Protein AF-A0ABD3SE67-F1 (afdb_monomer)

Radius of gyration: 28.73 Å; Cα contacts (8 Å, |Δi|>4): 549; chains: 1; bounding box: 64×56×91 Å

pLDDT: mean 81.8, std 17.62, range [35.66, 98.38]

InterPro domains:
  IPR011990 Tetratricopeptide-like helical domain superfamily [G3DSA:1.25.40.10] (303-499)
  IPR051222 Pentatricopeptide/CCM1 RNA-binding [PTHR47942] (106-459)

Structure (mmCIF, N/CA/C/O backbone):
data_AF-A0ABD3SE67-F1
#
_entry.id   AF-A0ABD3SE67-F1
#
loop_
_atom_site.group_PDB
_atom_site.id
_atom_site.type_symbol
_atom_site.label_atom_id
_atom_site.label_alt_id
_atom_site.label_comp_id
_atom_site.label_asym_id
_atom_site.label_entity_id
_atom_site.label_seq_id
_atom_site.pdbx_PDB_ins_code
_atom_site.Cartn_x
_atom_site.Cartn_y
_atom_site.Cartn_z
_atom_site.occupancy
_atom_site.B_iso_or_equiv
_atom_site.auth_seq_id
_atom_site.auth_comp_id
_atom_site.auth_asym_id
_atom_site.auth_atom_id
_atom_site.pdbx_PDB_model_num
ATOM 1 N N . MET A 1 1 ? 20.130 30.717 -22.823 1.00 50.62 1 MET A N 1
ATOM 2 C CA . MET A 1 1 ? 19.477 29.708 -23.680 1.00 50.62 1 MET A CA 1
ATOM 3 C C . MET A 1 1 ? 18.534 28.919 -22.804 1.00 50.62 1 MET A C 1
ATOM 5 O O . MET A 1 1 ? 18.952 28.501 -21.727 1.00 50.62 1 MET A O 1
ATOM 9 N N . GLY A 1 2 ? 17.264 28.815 -23.191 1.00 58.06 2 GLY A N 1
ATOM 10 C CA . GLY A 1 2 ? 16.328 27.952 -22.470 1.00 58.06 2 GLY A CA 1
ATOM 11 C C . GLY A 1 2 ? 16.713 26.487 -22.683 1.00 58.06 2 GLY A C 1
ATOM 12 O O . GLY A 1 2 ? 17.353 26.163 -23.679 1.00 58.06 2 GLY A O 1
ATOM 13 N N . GLY A 1 3 ? 16.322 25.585 -21.778 1.00 57.84 3 GLY A N 1
ATOM 14 C CA . GLY A 1 3 ? 16.608 24.148 -21.933 1.00 57.84 3 GLY A CA 1
ATOM 15 C C . GLY A 1 3 ? 16.083 23.538 -23.246 1.00 57.84 3 GLY A C 1
ATOM 16 O O . GLY A 1 3 ? 16.626 22.538 -23.703 1.00 57.84 3 GLY A O 1
ATOM 17 N N . GLY A 1 4 ? 15.079 24.161 -23.881 1.00 61.72 4 GLY A N 1
ATOM 18 C CA . GLY A 1 4 ? 14.575 23.768 -25.204 1.00 61.72 4 GLY A CA 1
ATOM 19 C C . GLY A 1 4 ? 15.566 24.017 -26.347 1.00 61.72 4 GLY A C 1
ATOM 20 O O . GLY A 1 4 ? 15.778 23.121 -27.159 1.00 61.72 4 GLY A O 1
ATOM 21 N N . ASP A 1 5 ? 16.242 25.172 -26.353 1.00 70.44 5 ASP A N 1
ATOM 22 C CA . ASP A 1 5 ? 17.163 25.567 -27.433 1.00 70.44 5 ASP A CA 1
ATOM 23 C C . ASP A 1 5 ? 18.372 24.621 -27.526 1.00 70.44 5 ASP A C 1
ATOM 25 O O . ASP A 1 5 ? 18.856 24.310 -28.613 1.00 70.44 5 ASP A O 1
ATOM 29 N N . LEU A 1 6 ? 18.858 24.142 -26.374 1.00 69.31 6 LEU A N 1
ATOM 30 C CA . LEU A 1 6 ? 19.999 23.227 -26.310 1.00 69.31 6 LEU A CA 1
ATOM 31 C C . LEU A 1 6 ? 19.638 21.840 -26.849 1.00 69.31 6 LEU A C 1
ATOM 33 O O . LEU A 1 6 ? 20.417 21.244 -27.587 1.00 69.31 6 LEU A O 1
ATOM 37 N N . ALA A 1 7 ? 18.457 21.332 -26.503 1.00 66.62 7 ALA A N 1
ATOM 38 C CA . ALA A 1 7 ? 18.024 20.027 -26.975 1.00 66.62 7 ALA A CA 1
ATOM 39 C C . ALA A 1 7 ? 17.775 20.039 -28.498 1.00 66.62 7 ALA A C 1
ATOM 41 O O . ALA A 1 7 ? 18.169 19.089 -29.173 1.00 66.62 7 ALA A O 1
ATOM 42 N N . ASP A 1 8 ? 17.220 21.130 -29.049 1.00 74.12 8 ASP A N 1
ATOM 43 C CA . ASP A 1 8 ? 17.050 21.344 -30.502 1.00 74.12 8 ASP A CA 1
ATOM 44 C C . ASP A 1 8 ? 18.379 21.387 -31.245 1.00 74.12 8 ASP A C 1
ATOM 46 O O . ASP A 1 8 ? 18.536 20.735 -32.281 1.00 74.12 8 ASP A O 1
ATOM 50 N N . PHE A 1 9 ? 19.362 22.077 -30.675 1.00 75.25 9 PHE A N 1
ATOM 51 C CA . PHE A 1 9 ? 20.715 22.090 -31.207 1.00 75.25 9 PHE A CA 1
ATOM 52 C C . PHE A 1 9 ? 21.347 20.692 -31.210 1.00 75.25 9 PHE A C 1
ATOM 54 O O . PHE A 1 9 ? 21.866 20.250 -32.234 1.00 75.25 9 PHE A O 1
ATOM 61 N N . CYS A 1 10 ? 21.284 19.966 -30.095 1.00 69.00 10 CYS A N 1
ATOM 62 C CA . CYS A 1 10 ? 21.893 18.643 -30.011 1.00 69.00 10 CYS A CA 1
ATOM 63 C C . CYS A 1 10 ? 21.195 17.609 -30.906 1.00 69.00 10 CYS A C 1
ATOM 65 O O . CYS A 1 10 ? 21.870 16.757 -31.481 1.00 69.00 10 CYS A O 1
ATOM 67 N N . GLU A 1 11 ? 19.872 17.693 -31.082 1.00 71.06 11 GLU A N 1
ATOM 68 C CA . GLU A 1 11 ? 19.169 16.870 -32.070 1.00 71.06 11 GLU A CA 1
ATOM 69 C C . GLU A 1 11 ? 19.704 17.155 -33.476 1.00 71.06 11 GLU A C 1
ATOM 71 O O . GLU A 1 11 ? 20.066 16.214 -34.176 1.00 71.06 11 GLU A O 1
ATOM 76 N N . ALA A 1 12 ? 19.869 18.427 -33.859 1.00 76.69 12 ALA A N 1
ATOM 77 C CA . ALA A 1 12 ? 20.449 18.799 -35.150 1.00 76.69 12 ALA A CA 1
ATOM 78 C C . ALA A 1 12 ? 21.886 18.273 -35.347 1.00 76.69 12 ALA A C 1
ATOM 80 O O . ALA A 1 12 ? 22.225 17.844 -36.449 1.00 76.69 12 ALA A O 1
ATOM 81 N N . VAL A 1 13 ? 22.706 18.239 -34.292 1.00 73.69 13 VAL A N 1
ATOM 82 C CA . VAL A 1 13 ? 24.052 17.636 -34.330 1.00 73.69 13 VAL A CA 1
ATOM 83 C C . VAL A 1 13 ? 23.973 16.126 -34.579 1.00 73.69 13 VAL A C 1
ATOM 85 O O . VAL A 1 13 ? 24.674 15.608 -35.447 1.00 73.69 13 VAL A O 1
ATOM 88 N N . ILE A 1 14 ? 23.064 15.420 -33.900 1.00 72.50 14 ILE A N 1
ATOM 89 C CA . ILE A 1 14 ? 22.831 13.983 -34.118 1.00 72.50 14 ILE A CA 1
ATOM 90 C C . ILE A 1 14 ? 22.363 13.708 -35.559 1.00 72.50 14 ILE A C 1
ATOM 92 O O . ILE A 1 14 ? 22.743 12.696 -36.146 1.00 72.50 14 ILE A O 1
ATOM 96 N N . LEU A 1 15 ? 21.565 14.604 -36.160 1.00 71.88 15 LEU A N 1
ATOM 97 C CA . LEU A 1 15 ? 21.139 14.483 -37.563 1.00 71.88 15 LEU A CA 1
ATOM 98 C C . LEU A 1 15 ? 22.310 14.547 -38.554 1.00 71.88 15 LEU A C 1
ATOM 100 O O . LEU A 1 15 ? 22.200 13.990 -39.646 1.00 71.88 15 LEU A O 1
ATOM 104 N N . GLN A 1 16 ? 23.383 15.255 -38.200 1.00 73.88 16 GLN A N 1
ATOM 105 C CA . GLN A 1 16 ? 24.529 15.502 -39.075 1.00 73.88 16 GLN A CA 1
ATOM 106 C C . GLN A 1 16 ? 25.636 14.449 -38.940 1.00 73.88 16 GLN A C 1
ATOM 108 O O . GLN A 1 16 ? 26.405 14.278 -39.882 1.00 73.88 16 GLN A O 1
ATOM 113 N N . ALA A 1 17 ? 25.678 13.697 -37.836 1.00 69.38 17 ALA A N 1
ATOM 114 C CA . ALA A 1 17 ? 26.695 12.681 -37.536 1.00 69.38 17 ALA A CA 1
ATOM 115 C C . ALA A 1 17 ? 26.559 11.367 -38.350 1.00 69.38 17 ALA A C 1
ATOM 117 O O . ALA A 1 17 ? 26.834 10.275 -37.850 1.00 69.38 17 ALA A O 1
ATOM 118 N N . ASN A 1 18 ? 26.111 11.438 -39.610 1.00 59.75 18 ASN A N 1
ATOM 119 C CA . ASN A 1 18 ? 25.953 10.270 -40.481 1.00 59.75 18 ASN A CA 1
ATOM 120 C C . ASN A 1 18 ? 27.320 9.618 -40.773 1.00 59.75 18 ASN A C 1
ATOM 122 O O . ASN A 1 18 ? 28.048 10.076 -41.649 1.00 59.75 18 ASN A O 1
ATOM 126 N N . GLY A 1 19 ? 27.633 8.519 -40.077 1.00 59.41 19 GLY A N 1
ATOM 127 C CA . GLY A 1 19 ? 28.794 7.660 -40.354 1.00 59.41 19 GLY A CA 1
ATOM 128 C C . GLY A 1 19 ? 29.882 7.621 -39.275 1.00 59.41 19 GLY A C 1
ATOM 129 O O . GLY A 1 19 ? 30.909 6.986 -39.499 1.00 59.41 19 GLY A O 1
ATOM 130 N N . GLU A 1 20 ? 29.682 8.269 -38.126 1.00 61.22 20 GLU A N 1
ATOM 131 C CA . GLU A 1 20 ? 30.651 8.262 -37.020 1.00 61.22 20 GLU A CA 1
ATOM 132 C C . GLU A 1 20 ? 30.451 7.093 -36.036 1.00 61.22 20 GLU A C 1
ATOM 134 O O . GLU A 1 20 ? 29.444 6.381 -36.072 1.00 61.22 20 GLU A O 1
ATOM 139 N N . ASP A 1 21 ? 31.445 6.891 -35.162 1.00 74.88 21 ASP A N 1
ATOM 140 C CA . ASP A 1 21 ? 31.485 5.857 -34.122 1.00 74.88 21 ASP A CA 1
ATOM 141 C C . ASP A 1 21 ? 30.167 5.804 -33.322 1.00 74.88 21 ASP A C 1
ATOM 143 O O . ASP A 1 21 ? 29.756 6.766 -32.664 1.00 74.88 21 ASP A O 1
ATOM 147 N N . LEU A 1 22 ? 29.511 4.640 -33.359 1.00 70.81 22 LEU A N 1
ATOM 148 C CA . LEU A 1 22 ? 28.229 4.351 -32.712 1.00 70.81 22 LEU A CA 1
ATOM 149 C C . LEU A 1 22 ? 28.236 4.678 -31.209 1.00 70.81 22 LEU A C 1
ATOM 151 O O . LEU A 1 22 ? 27.192 4.994 -30.629 1.00 70.81 22 LEU A O 1
ATOM 155 N N . ARG A 1 23 ? 29.414 4.643 -30.580 1.00 75.06 23 ARG A N 1
ATOM 156 C CA . ARG A 1 23 ? 29.621 5.026 -29.180 1.00 75.06 23 ARG A CA 1
ATOM 157 C C . ARG A 1 23 ? 29.412 6.516 -28.954 1.00 75.06 23 ARG A C 1
ATOM 159 O O . ARG A 1 23 ? 28.673 6.889 -28.045 1.00 75.06 23 ARG A O 1
ATOM 166 N N . ILE A 1 24 ? 30.011 7.356 -29.798 1.00 77.38 24 ILE A N 1
ATOM 167 C CA . ILE A 1 24 ? 29.877 8.816 -29.719 1.00 77.38 24 ILE A CA 1
ATOM 168 C C . ILE A 1 24 ? 28.412 9.195 -29.916 1.00 77.38 24 ILE A C 1
ATOM 170 O O . ILE A 1 24 ? 27.858 9.963 -29.133 1.00 77.38 24 ILE A O 1
ATOM 174 N N . ILE A 1 25 ? 27.756 8.579 -30.902 1.00 78.31 25 ILE A N 1
ATOM 175 C CA . ILE A 1 25 ? 26.331 8.792 -31.163 1.00 78.31 25 ILE A CA 1
ATOM 176 C C . ILE A 1 25 ? 25.503 8.429 -29.922 1.00 78.31 25 ILE A C 1
ATOM 178 O O . ILE A 1 25 ? 24.687 9.229 -29.473 1.00 78.31 25 ILE A O 1
ATOM 182 N N . THR A 1 26 ? 25.740 7.263 -29.320 1.00 80.75 26 THR A N 1
ATOM 183 C CA . THR A 1 26 ? 25.001 6.806 -28.129 1.00 80.75 26 THR A CA 1
ATOM 184 C C . THR A 1 26 ? 25.197 7.747 -26.931 1.00 80.75 26 THR A C 1
ATOM 186 O O . THR A 1 26 ? 24.219 8.122 -26.286 1.00 80.75 26 THR A O 1
ATOM 189 N N . LEU A 1 27 ? 26.421 8.221 -26.676 1.00 82.25 27 LEU A N 1
ATOM 190 C CA . LEU A 1 27 ? 26.696 9.206 -25.618 1.00 82.25 27 LEU A CA 1
ATOM 191 C C . LEU A 1 27 ? 25.989 10.547 -25.861 1.00 82.25 27 LEU A C 1
ATOM 193 O O . LEU A 1 27 ? 25.446 11.146 -24.930 1.00 82.25 27 LEU A O 1
ATOM 197 N N . LEU A 1 28 ? 25.945 11.011 -27.114 1.00 81.19 28 LEU A N 1
ATOM 198 C CA . LEU A 1 28 ? 25.206 12.221 -27.475 1.00 81.19 28 LEU A CA 1
ATOM 199 C C . LEU A 1 28 ? 23.707 12.053 -27.199 1.00 81.19 28 LEU A C 1
ATOM 201 O O . LEU A 1 28 ? 23.105 12.936 -26.590 1.00 81.19 28 LEU A O 1
ATOM 205 N N . TYR A 1 29 ? 23.113 10.915 -27.574 1.00 83.12 29 TYR A N 1
ATOM 206 C CA . TYR A 1 29 ? 21.713 10.614 -27.254 1.00 83.12 29 TYR A CA 1
ATOM 207 C C . TYR A 1 29 ? 21.449 10.641 -25.746 1.00 83.12 29 TYR A C 1
ATOM 209 O O . TYR A 1 29 ? 20.473 11.253 -25.312 1.00 83.12 29 TYR A O 1
ATOM 217 N N . GLU A 1 30 ? 22.325 10.036 -24.943 1.00 83.75 30 GLU A N 1
ATOM 218 C CA . GLU A 1 30 ? 22.205 10.057 -23.485 1.00 83.75 30 GLU A CA 1
ATOM 219 C C . GLU A 1 30 ? 22.193 11.493 -22.937 1.00 83.75 30 GLU A C 1
ATOM 221 O O . GLU A 1 30 ? 21.291 11.866 -22.182 1.00 83.75 30 GLU A O 1
ATOM 226 N N . HIS A 1 31 ? 23.138 12.338 -23.356 1.00 84.69 31 HIS A N 1
ATOM 227 C CA . HIS A 1 31 ? 23.193 13.731 -22.913 1.00 84.69 31 HIS A CA 1
ATOM 228 C C . HIS A 1 31 ? 21.961 14.542 -23.325 1.00 84.69 31 HIS A C 1
ATOM 230 O O . HIS A 1 31 ? 21.457 15.329 -22.519 1.00 84.69 31 HIS A O 1
ATOM 236 N N . VAL A 1 32 ? 21.426 14.324 -24.530 1.00 84.56 32 VAL A N 1
ATOM 237 C CA . VAL A 1 32 ? 20.179 14.973 -24.966 1.00 84.56 32 VAL A CA 1
ATOM 238 C C . VAL A 1 32 ? 18.999 14.535 -24.111 1.00 84.56 32 VAL A C 1
ATOM 240 O O . VAL A 1 32 ? 18.196 15.372 -23.699 1.00 84.56 32 VAL A O 1
ATOM 243 N N . LEU A 1 33 ? 18.896 13.246 -23.789 1.00 83.69 33 LEU A N 1
ATOM 244 C CA . LEU A 1 33 ? 17.826 12.733 -22.936 1.00 83.69 33 LEU A CA 1
ATOM 245 C C . LEU A 1 33 ? 17.918 13.269 -21.504 1.00 83.69 33 LEU A C 1
ATOM 247 O O . LEU A 1 33 ? 16.892 13.618 -20.916 1.00 83.69 33 LEU A O 1
ATOM 251 N N . LEU A 1 34 ? 19.128 13.403 -20.958 1.00 84.00 34 LEU A N 1
ATOM 252 C CA . LEU A 1 34 ? 19.353 14.032 -19.655 1.00 84.00 34 LEU A CA 1
ATOM 253 C C . LEU A 1 34 ? 19.000 15.527 -19.678 1.00 84.00 34 LEU A C 1
ATOM 255 O O . LEU A 1 34 ? 18.353 16.022 -18.751 1.00 84.00 34 LEU A O 1
ATOM 259 N N . ALA A 1 35 ? 19.342 16.244 -20.753 1.00 82.44 35 ALA A N 1
ATOM 260 C CA . ALA A 1 35 ? 18.943 17.638 -20.939 1.00 82.44 35 ALA A CA 1
ATOM 261 C C . ALA A 1 35 ? 17.411 17.775 -21.028 1.00 82.44 35 ALA A C 1
ATOM 263 O O . ALA A 1 35 ? 16.824 18.604 -20.326 1.00 82.44 35 ALA A O 1
ATOM 264 N N . ASN A 1 36 ? 16.746 16.899 -21.785 1.00 81.12 36 ASN A N 1
ATOM 265 C CA . ASN A 1 36 ? 15.285 16.807 -21.858 1.00 81.12 36 ASN A CA 1
ATOM 266 C C . ASN A 1 36 ? 14.659 16.534 -20.481 1.00 81.12 36 ASN A C 1
ATOM 268 O O . ASN A 1 36 ? 13.655 17.157 -20.118 1.00 81.12 36 ASN A O 1
ATOM 272 N N . HIS A 1 37 ? 15.276 15.660 -19.680 1.00 80.06 37 HIS A N 1
ATOM 273 C CA . HIS A 1 37 ? 14.844 15.390 -18.310 1.00 80.06 37 HIS A CA 1
ATOM 274 C C . HIS A 1 37 ? 15.048 16.596 -17.377 1.00 80.06 37 HIS A C 1
ATOM 276 O O . HIS A 1 37 ? 14.289 16.787 -16.434 1.00 80.06 37 HIS A O 1
ATOM 282 N N . SER A 1 38 ? 16.029 17.463 -17.625 1.00 78.31 38 SER A N 1
ATOM 283 C CA . SER A 1 38 ? 16.176 18.698 -16.842 1.00 78.31 38 SER A CA 1
ATOM 284 C C . SER A 1 38 ? 15.069 19.719 -17.163 1.00 78.31 38 SER A C 1
ATOM 286 O O . SER A 1 38 ? 14.491 20.319 -16.253 1.00 78.31 38 SER A O 1
ATOM 288 N N . ALA A 1 39 ? 14.689 19.841 -18.443 1.00 68.56 39 ALA A N 1
ATOM 289 C CA . ALA A 1 39 ? 13.586 20.692 -18.904 1.00 68.56 39 ALA A CA 1
ATOM 290 C C . ALA A 1 39 ? 12.200 20.181 -18.453 1.00 68.56 39 ALA A C 1
ATOM 292 O O . ALA A 1 39 ? 11.246 20.954 -18.347 1.00 68.56 39 ALA A O 1
ATOM 293 N N . TYR A 1 40 ? 12.110 18.892 -18.113 1.00 63.81 40 TYR A N 1
ATOM 294 C CA . TYR A 1 40 ? 10.941 18.192 -17.568 1.00 63.81 40 TYR A CA 1
ATOM 295 C C . TYR A 1 40 ? 10.331 18.844 -16.312 1.00 63.81 40 TYR A C 1
ATOM 297 O O . TYR A 1 40 ? 9.177 18.601 -15.968 1.00 63.81 40 TYR A O 1
ATOM 305 N N . ARG A 1 41 ? 11.082 19.677 -15.584 1.00 74.00 41 ARG A N 1
ATOM 306 C CA . ARG A 1 41 ? 10.636 20.255 -14.303 1.00 74.00 41 ARG A CA 1
ATOM 307 C C . ARG A 1 41 ? 9.774 21.519 -14.429 1.00 74.00 41 ARG A C 1
ATOM 309 O O . ARG A 1 41 ? 9.364 22.052 -13.404 1.00 74.00 41 ARG A O 1
ATOM 316 N N . LEU A 1 42 ? 9.513 22.007 -15.644 1.00 74.50 42 LEU A N 1
ATOM 317 C CA . LEU A 1 42 ? 8.945 23.346 -15.859 1.00 74.50 42 LEU A CA 1
ATOM 318 C C . LEU A 1 42 ? 7.405 23.394 -15.914 1.00 74.50 42 LEU A C 1
ATOM 320 O O . LEU A 1 42 ? 6.814 24.273 -15.295 1.00 74.50 42 LEU A O 1
ATOM 324 N N . SER A 1 43 ? 6.742 22.487 -16.642 1.00 88.31 43 SER A N 1
ATOM 325 C CA . SER A 1 43 ? 5.268 22.411 -16.739 1.00 88.31 43 SER A CA 1
ATOM 326 C C . SER A 1 43 ? 4.798 21.051 -17.276 1.00 88.31 43 SER A C 1
ATOM 328 O O . SER A 1 43 ? 5.600 20.322 -17.858 1.00 88.31 43 SER A O 1
ATOM 330 N N . GLU A 1 44 ? 3.514 20.700 -17.124 1.00 88.38 44 GLU A N 1
ATOM 331 C CA . GLU A 1 44 ? 2.953 19.451 -17.684 1.00 88.38 44 GLU A CA 1
ATOM 332 C C . GLU A 1 44 ? 3.060 19.386 -19.215 1.00 88.38 44 GLU A C 1
ATOM 334 O O . GLU A 1 44 ? 3.526 18.385 -19.758 1.00 88.38 44 GLU A O 1
ATOM 339 N N . ASP A 1 45 ? 2.758 20.479 -19.920 1.00 89.69 45 ASP A N 1
ATOM 340 C CA . ASP A 1 45 ? 2.938 20.545 -21.376 1.00 89.69 45 ASP A CA 1
ATOM 341 C C . ASP A 1 45 ? 4.404 20.372 -21.788 1.00 89.69 45 ASP A C 1
ATOM 343 O O . ASP A 1 45 ? 4.711 19.732 -22.797 1.00 89.69 45 ASP A O 1
ATOM 347 N N . ALA A 1 46 ? 5.334 20.942 -21.014 1.00 87.88 46 ALA A N 1
ATOM 348 C CA . ALA A 1 46 ? 6.761 20.772 -21.259 1.00 87.88 46 ALA A CA 1
ATOM 349 C C . ALA A 1 46 ? 7.197 19.319 -21.027 1.00 87.88 46 ALA A C 1
ATOM 351 O O . ALA A 1 46 ? 7.974 18.798 -21.827 1.00 87.88 46 ALA A O 1
ATOM 352 N N . LYS A 1 47 ? 6.661 18.644 -19.999 1.00 89.38 47 LYS A N 1
ATOM 353 C CA . LYS A 1 47 ? 6.888 17.209 -19.762 1.00 89.38 47 LYS A CA 1
ATOM 354 C C . LYS A 1 47 ? 6.418 16.370 -20.938 1.00 89.38 47 LYS A C 1
ATOM 356 O O . LYS A 1 47 ? 7.188 15.544 -21.424 1.00 89.38 47 LYS A O 1
ATOM 361 N N . LYS A 1 48 ? 5.203 16.617 -21.436 1.00 91.88 48 LYS A N 1
ATOM 362 C CA . LYS A 1 48 ? 4.646 15.890 -22.584 1.00 91.88 48 LYS A CA 1
ATOM 363 C C . LYS A 1 48 ? 5.505 16.080 -23.834 1.00 91.88 48 LYS A C 1
ATOM 365 O O . LYS A 1 48 ? 5.968 15.099 -24.403 1.00 91.88 48 LYS A O 1
ATOM 370 N N . ARG A 1 49 ? 5.835 17.329 -24.192 1.00 90.38 49 ARG A N 1
ATOM 371 C CA . ARG A 1 49 ? 6.707 17.625 -25.347 1.00 90.38 49 ARG A CA 1
ATOM 372 C C . ARG A 1 49 ? 8.095 16.995 -25.224 1.00 90.38 49 ARG A C 1
ATOM 374 O O . ARG A 1 49 ? 8.616 16.476 -26.209 1.00 90.38 49 ARG A O 1
ATOM 381 N N . SER A 1 50 ? 8.688 17.056 -24.031 1.00 89.19 50 SER A N 1
ATOM 382 C CA . SER A 1 50 ? 9.992 16.450 -23.740 1.00 89.19 50 SER A CA 1
ATOM 383 C C . SER A 1 50 ? 9.941 14.928 -23.902 1.00 89.19 50 SER A C 1
ATOM 385 O O . SER A 1 50 ? 10.787 14.350 -24.581 1.00 89.19 50 SER A O 1
ATOM 387 N N . THR A 1 51 ? 8.886 14.293 -23.389 1.00 92.06 51 THR A N 1
ATOM 388 C CA . THR A 1 51 ? 8.667 12.845 -23.500 1.00 92.06 51 THR A CA 1
ATOM 389 C C . THR A 1 51 ? 8.447 12.417 -24.952 1.00 92.06 51 THR A C 1
ATOM 391 O O . THR A 1 51 ? 9.123 11.510 -25.434 1.00 92.06 51 THR A O 1
ATOM 394 N N . ASP A 1 52 ? 7.589 13.123 -25.698 1.00 92.94 52 ASP A N 1
ATOM 395 C CA . ASP A 1 52 ? 7.338 12.857 -27.122 1.00 92.94 52 ASP A CA 1
ATOM 396 C C . ASP A 1 52 ? 8.624 12.945 -27.948 1.00 92.94 52 ASP A C 1
ATOM 398 O O . ASP A 1 52 ? 8.871 12.143 -28.852 1.00 92.94 52 ASP A O 1
ATOM 402 N N . ARG A 1 53 ? 9.467 13.931 -27.636 1.00 90.12 53 ARG A N 1
ATOM 403 C CA . ARG A 1 53 ? 10.770 14.094 -28.270 1.00 90.12 53 ARG A CA 1
ATOM 404 C C . ARG A 1 53 ? 11.698 12.930 -27.949 1.00 90.12 53 ARG A C 1
ATOM 406 O O . ARG A 1 53 ? 12.270 12.352 -28.869 1.00 90.12 53 ARG A O 1
ATOM 413 N N . SER A 1 54 ? 11.833 12.570 -26.679 1.00 91.81 54 SER A N 1
ATOM 414 C CA . SER A 1 54 ? 12.665 11.449 -26.243 1.00 91.81 54 SER A CA 1
ATOM 415 C C . SER A 1 54 ? 12.226 10.122 -26.870 1.00 91.81 54 SER A C 1
ATOM 417 O O . SER A 1 54 ? 13.072 9.364 -27.344 1.00 91.81 54 SER A O 1
ATOM 419 N N . ASN A 1 55 ? 10.914 9.892 -26.997 1.00 93.94 55 ASN A N 1
ATOM 420 C CA . ASN A 1 55 ? 10.348 8.744 -27.709 1.00 93.94 55 ASN A CA 1
ATOM 421 C C . ASN A 1 55 ? 10.786 8.717 -29.188 1.00 93.94 55 ASN A C 1
ATOM 423 O O . ASN A 1 55 ? 11.186 7.671 -29.704 1.00 93.94 55 ASN A O 1
ATOM 427 N N . ARG A 1 56 ? 10.746 9.858 -29.894 1.00 93.00 56 ARG A N 1
ATOM 428 C CA . ARG A 1 56 ? 11.224 9.953 -31.289 1.00 93.00 56 ARG A CA 1
ATOM 429 C C . ARG A 1 56 ? 12.728 9.716 -31.404 1.00 93.00 56 ARG A C 1
ATOM 431 O O . ARG A 1 56 ? 13.164 8.996 -32.302 1.00 93.00 56 ARG A O 1
ATOM 438 N N . LEU A 1 57 ? 13.508 10.297 -30.494 1.00 89.62 57 LEU A N 1
ATOM 439 C CA . LEU A 1 57 ? 14.962 10.152 -30.465 1.00 89.62 57 LEU A CA 1
ATOM 440 C C . LEU A 1 57 ? 15.370 8.688 -30.270 1.00 89.62 57 LEU A C 1
ATOM 442 O O . LEU A 1 57 ? 16.174 8.184 -31.051 1.00 89.62 57 LEU A O 1
ATOM 446 N N . LEU A 1 58 ? 14.767 7.984 -29.310 1.00 92.12 58 LEU A N 1
ATOM 447 C CA . LEU A 1 58 ? 15.052 6.570 -29.071 1.00 92.12 58 LEU A CA 1
ATOM 448 C C . LEU A 1 58 ? 14.657 5.688 -30.265 1.00 92.12 58 LEU A C 1
ATOM 450 O O . LEU A 1 58 ? 15.451 4.858 -30.695 1.00 92.12 58 LEU A O 1
ATOM 454 N N . ASN A 1 59 ? 13.484 5.909 -30.870 1.00 93.06 59 ASN A N 1
ATOM 455 C CA . ASN A 1 59 ? 13.081 5.200 -32.095 1.00 93.06 59 ASN A CA 1
ATOM 456 C C . ASN A 1 59 ? 14.108 5.351 -33.224 1.00 93.06 59 ASN A C 1
ATOM 458 O O . ASN A 1 59 ? 14.444 4.388 -33.919 1.00 93.06 59 ASN A O 1
ATOM 462 N N . ARG A 1 60 ? 14.614 6.573 -33.404 1.00 89.12 60 ARG A N 1
ATOM 463 C CA . ARG A 1 60 ? 15.641 6.863 -34.399 1.00 89.12 60 ARG A CA 1
ATOM 464 C C . ARG A 1 60 ? 16.956 6.168 -34.060 1.00 89.12 60 ARG A C 1
ATOM 466 O O . ARG A 1 60 ? 17.543 5.566 -34.952 1.00 89.12 60 ARG A O 1
ATOM 473 N N . TRP A 1 61 ? 17.387 6.219 -32.800 1.00 88.31 61 TRP A N 1
ATOM 474 C CA . TRP A 1 61 ? 18.595 5.531 -32.342 1.00 88.31 61 TRP A CA 1
ATOM 475 C C . TRP A 1 61 ? 18.515 4.021 -32.616 1.00 88.31 61 TRP A C 1
ATOM 477 O O . TRP A 1 61 ? 19.425 3.482 -33.243 1.00 88.31 61 TRP A O 1
ATOM 487 N N . ILE A 1 62 ? 17.393 3.368 -32.279 1.00 89.56 62 ILE A N 1
ATOM 488 C CA . ILE A 1 62 ? 17.152 1.944 -32.588 1.00 89.56 62 ILE A CA 1
ATOM 489 C C . ILE A 1 62 ? 17.243 1.697 -34.101 1.00 89.56 62 ILE A C 1
ATOM 491 O O . ILE A 1 62 ? 17.933 0.781 -34.542 1.00 89.56 62 ILE A O 1
ATOM 495 N N . SER A 1 63 ? 16.590 2.534 -34.913 1.00 88.75 63 SER A N 1
ATOM 496 C CA . SER A 1 63 ? 16.576 2.381 -36.376 1.00 88.75 63 SER A CA 1
ATOM 497 C C . SER A 1 63 ? 17.978 2.485 -36.985 1.00 88.75 63 SER A C 1
ATOM 499 O O . SER A 1 63 ? 18.349 1.665 -37.829 1.00 88.75 63 SER A O 1
ATOM 501 N N . SER A 1 64 ? 18.776 3.460 -36.538 1.00 83.56 64 SER A N 1
ATOM 502 C CA . SER A 1 64 ? 20.172 3.619 -36.956 1.00 83.56 64 SER A CA 1
ATOM 503 C C . SER A 1 64 ? 21.021 2.420 -36.534 1.00 83.56 64 SER A C 1
ATOM 505 O O . SER A 1 64 ? 21.778 1.890 -37.343 1.00 83.56 64 SER A O 1
ATOM 507 N N . TYR A 1 65 ? 20.848 1.949 -35.297 1.00 80.31 65 TYR A N 1
ATOM 508 C CA . TYR A 1 65 ? 21.576 0.805 -34.752 1.00 80.31 65 TYR A CA 1
ATOM 509 C C . TYR A 1 65 ? 21.312 -0.484 -35.552 1.00 80.31 65 TYR A C 1
ATOM 511 O O . TYR A 1 65 ? 22.242 -1.168 -35.996 1.00 80.31 65 TYR A O 1
ATOM 519 N N . CYS A 1 66 ? 20.035 -0.797 -35.794 1.00 82.00 66 CYS A N 1
ATOM 520 C CA . CYS A 1 66 ? 19.627 -1.978 -36.553 1.00 82.00 66 CYS A CA 1
ATOM 521 C C . CYS A 1 66 ? 20.076 -1.911 -38.021 1.00 82.00 66 CYS A C 1
ATOM 523 O O . CYS A 1 66 ? 20.433 -2.937 -38.600 1.00 82.00 66 CYS A O 1
ATOM 525 N N . SER A 1 67 ? 20.105 -0.715 -38.617 1.00 81.94 67 SER A N 1
ATOM 526 C CA . SER A 1 67 ? 20.550 -0.528 -40.004 1.00 81.94 67 SER A CA 1
ATOM 527 C C . SER A 1 67 ? 22.056 -0.768 -40.158 1.00 81.94 67 SER A C 1
ATOM 529 O O . SER A 1 67 ? 22.465 -1.506 -41.056 1.00 81.94 67 SER A O 1
ATOM 531 N N . SER A 1 68 ? 22.882 -0.233 -39.254 1.00 72.25 68 SER A N 1
ATOM 532 C CA . SER A 1 68 ? 24.347 -0.392 -39.289 1.00 72.25 68 SER A CA 1
ATOM 533 C C . SER A 1 68 ? 24.815 -1.834 -39.079 1.00 72.25 68 SER A C 1
ATOM 535 O O . SER A 1 68 ? 25.853 -2.231 -39.597 1.00 72.25 68 SER A O 1
ATOM 537 N N . SER A 1 69 ? 24.033 -2.645 -38.365 1.00 66.06 69 SER A N 1
ATOM 538 C CA . SER A 1 69 ? 24.356 -4.058 -38.122 1.00 66.06 69 SER A CA 1
ATOM 539 C C . SER A 1 69 ? 24.160 -4.947 -39.361 1.00 66.06 69 SER A C 1
ATOM 541 O O . SER A 1 69 ? 24.661 -6.068 -39.406 1.00 66.06 69 SER A O 1
ATOM 543 N N . SER A 1 70 ? 23.429 -4.471 -40.375 1.00 61.47 70 SER A N 1
ATOM 544 C CA . SER A 1 70 ? 23.103 -5.257 -41.573 1.00 61.47 70 SER A CA 1
ATOM 545 C C . SER A 1 70 ? 24.160 -5.173 -42.685 1.00 61.47 70 SER A C 1
ATOM 547 O O . SER A 1 70 ? 24.291 -6.106 -43.479 1.00 61.47 70 SER A O 1
ATOM 549 N N . SER A 1 71 ? 24.952 -4.098 -42.730 1.00 56.53 71 SER A N 1
ATOM 550 C CA . SER A 1 71 ? 25.908 -3.817 -43.813 1.00 56.53 71 SER A CA 1
ATOM 551 C C . SER A 1 71 ? 27.271 -4.506 -43.656 1.00 56.53 71 SER A C 1
ATOM 553 O O . SER A 1 71 ? 27.980 -4.684 -44.648 1.00 56.53 71 SER A O 1
ATOM 555 N N . SER A 1 72 ? 27.627 -4.966 -42.453 1.00 52.91 72 SER A N 1
ATOM 556 C CA . SER A 1 72 ? 28.921 -5.600 -42.149 1.00 52.91 72 SER A CA 1
ATOM 557 C C . SER A 1 72 ? 29.031 -7.082 -42.548 1.00 52.91 72 SER A C 1
ATOM 559 O O . SER A 1 72 ? 30.101 -7.667 -42.410 1.00 52.91 72 SER A O 1
ATOM 561 N N . SER A 1 73 ? 27.969 -7.695 -43.090 1.00 49.94 73 SER A N 1
ATOM 562 C CA . SER A 1 73 ? 27.953 -9.113 -43.509 1.00 49.94 73 SER A CA 1
ATOM 563 C C . SER A 1 73 ? 28.259 -9.360 -44.999 1.00 49.94 73 SER A C 1
ATOM 565 O O . SER A 1 73 ? 28.132 -10.482 -45.480 1.00 49.94 73 SER A O 1
ATOM 567 N N . SER A 1 74 ? 28.692 -8.341 -45.751 1.00 46.66 74 SER A N 1
ATOM 568 C CA . SER A 1 74 ? 28.934 -8.430 -47.205 1.00 46.66 74 SER A CA 1
ATOM 569 C C . SER A 1 74 ? 30.392 -8.744 -47.593 1.00 46.66 74 SER A C 1
ATOM 571 O O . SER A 1 74 ? 30.934 -8.171 -48.535 1.00 46.66 74 SER A O 1
ATOM 573 N N . GLY A 1 75 ? 31.042 -9.671 -46.882 1.00 50.09 75 GLY A N 1
ATOM 574 C CA . GLY A 1 75 ? 32.401 -10.127 -47.192 1.00 50.09 75 GLY A CA 1
ATOM 575 C C . GLY A 1 75 ? 32.472 -11.639 -47.399 1.00 50.09 75 GLY A C 1
ATOM 576 O O . GLY A 1 75 ? 32.364 -12.374 -46.426 1.00 50.09 75 GLY A O 1
ATOM 577 N N . SER A 1 76 ? 32.726 -12.059 -48.647 1.00 42.19 76 SER A N 1
ATOM 578 C CA . SER A 1 76 ? 33.002 -13.429 -49.134 1.00 42.19 76 SER A CA 1
ATOM 579 C C . SER A 1 76 ? 31.831 -14.148 -49.817 1.00 42.19 76 SER A C 1
ATOM 581 O O . SER A 1 76 ? 31.292 -15.134 -49.319 1.00 42.19 76 SER A O 1
ATOM 583 N N . ALA A 1 77 ? 31.491 -13.686 -51.023 1.00 48.03 77 ALA A N 1
ATOM 584 C CA . ALA A 1 77 ? 30.919 -14.557 -52.042 1.00 48.03 77 ALA A CA 1
ATOM 585 C C . ALA A 1 77 ? 32.048 -15.433 -52.605 1.00 48.03 77 ALA A C 1
ATOM 587 O O . ALA A 1 77 ? 32.830 -14.946 -53.410 1.00 48.03 77 ALA A O 1
ATOM 588 N N . ASP A 1 78 ? 32.160 -16.658 -52.096 1.00 48.50 78 ASP A N 1
ATOM 589 C CA . ASP A 1 78 ? 32.694 -17.846 -52.778 1.00 48.50 78 ASP A CA 1
ATOM 590 C C . ASP A 1 78 ? 32.535 -19.026 -51.805 1.00 48.50 78 ASP A C 1
ATOM 592 O O . ASP A 1 78 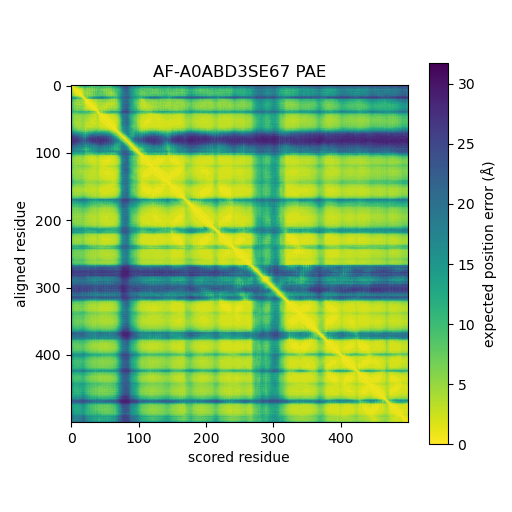? 33.397 -19.280 -50.973 1.00 48.50 78 ASP A O 1
ATOM 596 N N . ASP A 1 79 ? 31.350 -19.639 -51.776 1.00 42.84 79 ASP A N 1
ATOM 597 C CA . ASP A 1 79 ? 31.167 -21.037 -52.190 1.00 42.84 79 ASP A CA 1
ATOM 598 C C . ASP A 1 79 ? 29.698 -21.452 -51.987 1.00 42.84 79 ASP A C 1
ATOM 600 O O . ASP A 1 79 ? 29.077 -21.233 -50.944 1.00 42.84 79 ASP A O 1
ATOM 604 N N . LEU A 1 80 ? 29.117 -22.021 -53.036 1.00 45.44 80 LEU A N 1
ATOM 605 C CA . LEU A 1 80 ? 27.741 -22.500 -53.090 1.00 45.44 80 LEU A CA 1
ATOM 606 C C . LEU A 1 80 ? 27.681 -23.911 -52.503 1.00 45.44 80 LEU A C 1
ATOM 608 O O . LEU A 1 80 ? 28.278 -24.822 -53.062 1.00 45.44 80 LEU A O 1
ATOM 612 N N . THR A 1 81 ? 26.849 -24.153 -51.487 1.00 40.62 81 THR A N 1
ATOM 613 C CA . THR A 1 81 ? 25.946 -25.319 -51.510 1.00 40.62 81 THR A CA 1
ATOM 614 C C . THR A 1 81 ? 24.812 -25.221 -50.491 1.00 40.62 81 THR A C 1
ATOM 616 O O . THR A 1 81 ? 24.969 -24.888 -49.323 1.00 40.62 81 THR A O 1
ATOM 619 N N . VAL A 1 82 ? 23.633 -25.515 -51.026 1.00 49.50 82 VAL A N 1
ATOM 620 C CA . VAL A 1 82 ? 22.288 -25.489 -50.459 1.00 49.50 82 VAL A CA 1
ATOM 621 C C . VAL A 1 82 ? 22.139 -26.418 -49.249 1.00 49.50 82 VAL A C 1
ATOM 623 O O . VAL A 1 82 ? 22.363 -27.618 -49.371 1.00 49.50 82 VAL A O 1
ATOM 626 N N . SER A 1 83 ? 21.607 -25.903 -48.136 1.00 36.12 83 SER A N 1
ATOM 627 C CA . SER A 1 83 ? 20.658 -26.670 -47.320 1.00 36.12 83 SER A CA 1
ATOM 628 C C . SER A 1 83 ? 19.711 -25.746 -46.553 1.00 36.12 83 SER A C 1
ATOM 630 O O . SER A 1 83 ? 20.125 -24.813 -45.865 1.00 36.12 83 SER A O 1
ATOM 632 N N . ALA A 1 84 ? 18.416 -25.995 -46.726 1.00 45.88 84 ALA A N 1
ATOM 633 C CA . ALA A 1 84 ? 17.328 -25.264 -46.103 1.00 45.88 84 ALA A CA 1
ATOM 634 C C . ALA A 1 84 ? 17.204 -25.656 -44.625 1.00 45.88 84 ALA A C 1
ATOM 636 O O . ALA A 1 84 ? 16.663 -26.709 -44.303 1.00 45.88 84 ALA A O 1
ATOM 637 N N . THR A 1 85 ? 17.662 -24.782 -43.730 1.00 38.72 85 THR A N 1
ATOM 638 C CA . THR A 1 85 ? 17.389 -24.882 -42.290 1.00 38.72 85 THR A CA 1
ATOM 639 C C . THR A 1 85 ? 17.410 -23.485 -41.671 1.00 38.72 85 THR A C 1
ATOM 641 O O . THR A 1 85 ? 18.433 -22.815 -41.709 1.00 38.72 85 THR A O 1
ATOM 644 N N . THR A 1 86 ? 16.259 -23.063 -41.131 1.00 40.62 86 THR A N 1
ATOM 645 C CA . THR A 1 86 ? 16.062 -21.987 -40.133 1.00 40.62 86 THR A CA 1
ATOM 646 C C . THR A 1 86 ? 16.880 -20.700 -40.311 1.00 40.62 86 THR A C 1
ATOM 648 O O . THR A 1 86 ? 18.011 -20.589 -39.846 1.00 40.62 86 THR A O 1
ATOM 651 N N . ASN A 1 87 ? 16.237 -19.679 -40.891 1.00 36.81 87 ASN A N 1
ATOM 652 C CA . ASN A 1 87 ? 16.701 -18.289 -40.951 1.00 36.81 87 ASN A CA 1
ATOM 653 C C . ASN A 1 87 ? 16.793 -17.641 -39.551 1.00 36.81 87 ASN A C 1
ATOM 655 O O . ASN A 1 87 ? 16.014 -16.753 -39.220 1.00 36.81 87 ASN A O 1
ATOM 659 N N . ASN A 1 88 ? 17.773 -18.043 -38.744 1.00 41.38 88 ASN A N 1
ATOM 660 C CA . ASN A 1 88 ? 18.336 -17.191 -37.702 1.00 41.38 88 ASN A CA 1
ATOM 661 C C . ASN A 1 88 ? 19.491 -16.419 -38.345 1.00 41.38 88 ASN A C 1
ATOM 663 O O . ASN A 1 88 ? 20.603 -16.932 -38.468 1.00 41.38 88 ASN A O 1
ATOM 667 N N . ARG A 1 89 ? 19.211 -15.194 -38.809 1.00 45.53 89 ARG A N 1
ATOM 668 C CA . ARG A 1 89 ? 20.248 -14.241 -39.230 1.00 45.53 89 ARG A CA 1
ATOM 669 C C . ARG A 1 89 ? 21.184 -14.021 -38.041 1.00 45.53 89 ARG A C 1
ATOM 671 O O . ARG A 1 89 ? 20.810 -13.349 -37.086 1.00 45.53 89 ARG A O 1
ATOM 678 N N . GLN A 1 90 ? 22.382 -14.600 -38.096 1.00 45.16 90 GLN A N 1
ATOM 679 C CA . GLN A 1 90 ? 23.458 -14.292 -37.161 1.00 45.16 90 GLN A CA 1
ATOM 680 C C . GLN A 1 90 ? 23.814 -12.812 -37.319 1.00 45.16 90 GLN A C 1
ATOM 682 O O . GLN A 1 90 ? 24.424 -12.413 -38.310 1.00 45.16 90 GLN A O 1
ATOM 687 N N . ILE A 1 91 ? 23.391 -11.994 -36.354 1.00 51.19 91 ILE A N 1
ATOM 688 C CA . ILE A 1 91 ? 23.927 -10.648 -36.160 1.00 51.19 91 ILE A CA 1
ATOM 689 C C . ILE A 1 91 ? 25.439 -10.812 -35.972 1.00 51.19 91 ILE A C 1
ATOM 691 O O . ILE A 1 91 ? 25.881 -11.674 -35.209 1.00 51.19 91 ILE A O 1
ATOM 695 N N . ALA A 1 92 ? 26.225 -10.052 -36.737 1.00 49.56 92 ALA A N 1
ATOM 696 C CA . ALA A 1 92 ? 27.680 -10.110 -36.701 1.00 49.56 92 ALA A CA 1
ATOM 697 C C . ALA A 1 92 ? 28.177 -10.003 -35.249 1.00 49.56 92 ALA A C 1
ATOM 699 O O . ALA A 1 92 ? 27.749 -9.111 -34.519 1.00 49.56 92 ALA A O 1
ATOM 700 N N . ARG A 1 93 ? 29.052 -10.932 -34.833 1.00 50.25 93 ARG A N 1
ATOM 701 C CA . ARG A 1 93 ? 29.665 -10.942 -33.496 1.00 50.25 93 ARG A CA 1
ATOM 702 C C . ARG A 1 93 ? 30.372 -9.605 -33.264 1.00 50.25 93 ARG A C 1
ATOM 704 O O . ARG A 1 93 ? 31.409 -9.348 -33.871 1.00 50.25 93 ARG A O 1
ATOM 711 N N . VAL A 1 94 ? 29.780 -8.767 -32.421 1.00 54.94 94 VAL A N 1
ATOM 712 C CA . VAL A 1 94 ? 30.385 -7.532 -31.920 1.00 54.94 94 VAL A CA 1
ATOM 713 C C . VAL A 1 94 ? 31.551 -7.916 -31.003 1.00 54.94 94 VAL A C 1
ATOM 715 O O . VAL A 1 94 ? 31.503 -8.944 -30.330 1.00 54.94 94 VAL A O 1
ATOM 718 N N . ASP A 1 95 ? 32.636 -7.142 -31.048 1.00 51.94 95 ASP A N 1
ATOM 719 C CA . ASP A 1 95 ? 33.837 -7.382 -30.245 1.00 51.94 95 ASP A CA 1
ATOM 720 C C . ASP A 1 95 ? 33.512 -7.229 -28.740 1.00 51.94 95 ASP A C 1
ATOM 722 O O . ASP A 1 95 ? 33.159 -6.124 -28.313 1.00 51.94 95 ASP A O 1
ATOM 726 N N . PRO A 1 96 ? 33.640 -8.296 -27.926 1.00 54.97 96 PRO A N 1
ATOM 727 C CA . PRO A 1 96 ? 33.253 -8.294 -26.514 1.00 54.97 96 PRO A CA 1
ATOM 728 C C . PRO A 1 96 ? 34.078 -7.323 -25.656 1.00 54.97 96 PRO A C 1
ATOM 730 O O . PRO A 1 96 ? 33.643 -6.919 -24.582 1.00 54.97 96 PRO A O 1
ATOM 733 N N . THR A 1 97 ? 35.257 -6.895 -26.119 1.00 52.09 97 THR A N 1
ATOM 734 C CA . THR A 1 97 ? 36.100 -5.935 -25.381 1.00 52.09 97 THR A CA 1
ATOM 735 C C . THR A 1 97 ? 35.587 -4.496 -25.457 1.00 52.09 97 THR A C 1
ATOM 737 O O . THR A 1 97 ? 35.980 -3.646 -24.659 1.00 52.09 97 THR A O 1
ATOM 740 N N . LEU A 1 98 ? 34.673 -4.215 -26.390 1.00 54.00 98 LEU A N 1
ATOM 741 C CA . LEU A 1 98 ? 34.034 -2.913 -26.544 1.00 54.00 98 LEU A CA 1
ATOM 742 C C . LEU A 1 98 ? 32.682 -2.818 -25.798 1.00 54.00 98 LEU A C 1
ATOM 744 O O . LEU A 1 98 ? 32.047 -1.758 -25.855 1.00 54.00 98 LEU A O 1
ATOM 748 N N . GLU A 1 99 ? 32.243 -3.877 -25.108 1.00 55.09 99 GLU A N 1
ATOM 749 C CA . GLU A 1 99 ? 30.874 -4.009 -24.591 1.00 55.09 99 GLU A CA 1
ATOM 750 C C . GLU A 1 99 ? 30.620 -3.382 -23.213 1.00 55.09 99 GLU A C 1
ATOM 752 O O . GLU A 1 99 ? 29.513 -2.891 -23.007 1.00 55.09 99 GLU A O 1
ATOM 757 N N . GLU A 1 100 ? 31.587 -3.323 -22.288 1.00 61.56 100 GLU A N 1
ATOM 758 C CA . GLU A 1 100 ? 31.301 -2.890 -20.901 1.00 61.56 100 GLU A CA 1
ATOM 759 C C . GLU A 1 100 ? 30.758 -1.449 -20.812 1.00 61.56 100 GLU A C 1
ATOM 761 O O . GLU A 1 100 ? 29.695 -1.218 -20.229 1.00 61.56 100 GLU A O 1
ATOM 766 N N . ASP A 1 101 ? 31.410 -0.482 -21.467 1.00 61.25 101 ASP A N 1
ATOM 767 C CA . ASP A 1 101 ? 30.989 0.926 -21.405 1.00 61.25 101 ASP A CA 1
ATOM 768 C C . ASP A 1 101 ? 29.783 1.231 -22.312 1.00 61.25 101 ASP A C 1
ATOM 770 O O . ASP A 1 101 ? 28.890 2.007 -21.954 1.00 61.25 101 ASP A O 1
ATOM 774 N N . GLY A 1 102 ? 29.725 0.607 -23.494 1.00 61.19 102 GLY A N 1
ATOM 775 C CA . GLY A 1 102 ? 28.647 0.816 -24.468 1.00 61.19 102 GLY A CA 1
ATOM 776 C C . GLY A 1 102 ? 27.318 0.195 -24.032 1.00 61.19 102 GLY A C 1
ATOM 777 O O . GLY A 1 102 ? 26.260 0.798 -24.236 1.00 61.19 102 GLY A O 1
ATOM 778 N N . SER A 1 103 ? 27.380 -0.967 -23.374 1.00 70.81 103 SER A N 1
ATOM 779 C CA . SER A 1 103 ? 26.214 -1.674 -22.838 1.00 70.81 103 SER A CA 1
ATOM 780 C C . SER A 1 103 ? 25.480 -0.834 -21.796 1.00 70.81 103 SER A C 1
ATOM 782 O O . SER A 1 103 ? 24.258 -0.673 -21.853 1.00 70.81 103 SER A O 1
ATOM 784 N N . SER A 1 104 ? 26.238 -0.195 -20.899 1.00 80.00 104 SER A N 1
ATOM 785 C CA . SER A 1 104 ? 25.681 0.695 -19.880 1.00 80.00 104 SER A CA 1
ATOM 786 C C . SER A 1 104 ? 24.953 1.897 -20.496 1.00 80.00 104 SER A C 1
ATOM 788 O O . SER A 1 104 ? 23.860 2.251 -20.053 1.00 80.00 104 SER A O 1
ATOM 790 N N . CYS A 1 105 ? 25.506 2.503 -21.554 1.00 84.88 105 CYS A N 1
ATOM 791 C CA . CYS A 1 105 ? 24.910 3.686 -22.183 1.00 84.88 105 CYS A CA 1
ATOM 792 C C . CYS A 1 105 ? 23.548 3.382 -22.828 1.00 84.88 105 CYS A C 1
ATOM 794 O O . CYS A 1 105 ? 22.595 4.137 -22.635 1.00 84.88 105 CYS A O 1
ATOM 796 N N . ALA A 1 106 ? 23.427 2.262 -23.552 1.00 88.31 106 ALA A N 1
ATOM 797 C CA . ALA A 1 106 ? 22.169 1.861 -24.185 1.00 88.31 106 ALA A CA 1
ATOM 798 C C . ALA A 1 106 ? 21.041 1.695 -23.153 1.00 88.31 106 ALA A C 1
ATOM 800 O O . ALA A 1 106 ? 19.958 2.262 -23.320 1.00 88.31 106 ALA A O 1
ATOM 801 N N . LYS A 1 107 ? 21.317 1.001 -22.041 1.00 91.56 107 LYS A N 1
ATOM 802 C CA . LYS A 1 107 ? 20.356 0.845 -20.939 1.00 91.56 107 LYS A CA 1
ATOM 803 C C . LYS A 1 107 ? 19.942 2.187 -20.348 1.00 91.56 107 LYS A C 1
ATOM 805 O O . LYS A 1 107 ? 18.750 2.445 -20.201 1.00 91.56 107 LYS A O 1
ATOM 810 N N . ARG A 1 108 ? 20.895 3.092 -20.088 1.00 91.50 108 ARG A N 1
ATOM 811 C CA . ARG A 1 108 ? 20.601 4.433 -19.546 1.00 91.50 108 ARG A CA 1
ATOM 812 C C . ARG A 1 108 ? 19.678 5.250 -20.452 1.00 91.50 108 ARG A C 1
ATOM 814 O O . ARG A 1 108 ? 18.787 5.927 -19.938 1.00 91.50 108 ARG A O 1
ATOM 821 N N . ILE A 1 109 ? 19.834 5.154 -21.775 1.00 92.69 109 ILE A N 1
ATOM 822 C CA . ILE A 1 109 ? 18.929 5.794 -22.745 1.00 92.69 109 ILE A CA 1
ATOM 823 C C . ILE A 1 109 ? 17.507 5.241 -22.582 1.00 92.69 109 ILE A C 1
ATOM 825 O O . ILE A 1 109 ? 16.572 6.025 -22.413 1.00 92.69 109 ILE A O 1
ATOM 829 N N . PHE A 1 110 ? 17.331 3.915 -22.564 1.00 95.75 110 PHE A N 1
ATOM 830 C CA . PHE A 1 110 ? 16.013 3.315 -22.332 1.00 95.75 110 PHE A CA 1
ATOM 831 C C . PHE A 1 110 ? 15.430 3.712 -20.974 1.00 95.75 110 PHE A C 1
ATOM 833 O O . PHE A 1 110 ? 14.287 4.160 -20.914 1.00 95.75 110 PHE A O 1
ATOM 840 N N . HIS A 1 111 ? 16.212 3.628 -19.895 1.00 95.12 111 HIS A N 1
ATOM 841 C CA . HIS A 1 111 ? 15.770 3.987 -18.545 1.00 95.12 111 HIS A CA 1
ATOM 842 C C . HIS A 1 111 ? 15.295 5.440 -18.485 1.00 95.12 111 HIS A C 1
ATOM 844 O O . HIS A 1 111 ? 14.260 5.726 -17.883 1.00 95.12 111 HIS A O 1
ATOM 850 N N . ALA A 1 112 ? 16.005 6.361 -19.144 1.00 94.12 112 ALA A N 1
ATOM 851 C CA . ALA A 1 112 ? 15.612 7.762 -19.216 1.00 94.12 112 ALA A CA 1
ATOM 852 C C . ALA A 1 112 ? 14.266 7.948 -19.934 1.00 94.12 112 ALA A C 1
ATOM 854 O O . ALA A 1 112 ? 13.414 8.690 -19.440 1.00 94.12 112 ALA A O 1
ATOM 855 N N . VAL A 1 113 ? 14.048 7.264 -21.062 1.00 95.88 113 VAL A N 1
ATOM 856 C CA . VAL A 1 113 ? 12.781 7.348 -21.806 1.00 95.88 113 VAL A CA 1
ATOM 857 C C . VAL A 1 113 ? 11.632 6.710 -21.029 1.00 95.88 113 VAL A C 1
ATOM 859 O O . VAL A 1 113 ? 10.588 7.345 -20.871 1.00 95.88 113 VAL A O 1
ATOM 862 N N . ILE A 1 114 ? 11.817 5.504 -20.485 1.00 97.19 114 ILE A N 1
ATOM 863 C CA . ILE A 1 114 ? 10.812 4.827 -19.651 1.00 97.19 114 ILE A CA 1
ATOM 864 C C . ILE A 1 114 ? 10.447 5.727 -18.467 1.00 97.19 114 ILE A C 1
ATOM 866 O O . ILE A 1 114 ? 9.269 5.960 -18.216 1.00 97.19 114 ILE A O 1
ATOM 870 N N . ARG A 1 115 ? 11.437 6.327 -17.794 1.00 95.69 115 ARG A N 1
ATOM 871 C CA . ARG A 1 115 ? 11.202 7.216 -16.651 1.00 95.69 115 ARG A CA 1
ATOM 872 C C . ARG A 1 115 ? 10.406 8.463 -17.011 1.00 95.69 115 ARG A C 1
ATOM 874 O O . ARG A 1 115 ? 9.497 8.822 -16.271 1.00 95.69 115 ARG A O 1
ATOM 881 N N . GLN A 1 116 ? 10.722 9.114 -18.130 1.00 94.00 116 GLN A N 1
ATOM 882 C CA . GLN A 1 116 ? 9.966 10.284 -18.585 1.00 94.00 116 GLN A CA 1
ATOM 883 C C . GLN A 1 116 ? 8.498 9.937 -18.858 1.00 94.00 116 GLN A C 1
ATOM 885 O O . GLN A 1 116 ? 7.623 10.688 -18.441 1.00 94.00 116 GLN A O 1
ATOM 890 N N . ASN A 1 117 ? 8.231 8.780 -19.475 1.00 96.25 117 ASN A N 1
ATOM 891 C CA . ASN A 1 117 ? 6.868 8.290 -19.686 1.00 96.25 117 ASN A CA 1
ATOM 892 C C . ASN A 1 117 ? 6.175 7.939 -18.348 1.00 96.25 117 ASN A C 1
ATOM 894 O O . ASN A 1 117 ? 5.050 8.379 -18.111 1.00 96.25 117 ASN A O 1
ATOM 898 N N . SER A 1 118 ? 6.868 7.249 -17.431 1.00 95.50 118 SER A N 1
ATOM 899 C CA . SER A 1 118 ? 6.366 6.913 -16.086 1.00 95.50 118 SER A CA 1
ATOM 900 C C . SER A 1 118 ? 6.004 8.138 -15.239 1.00 95.50 118 SER A C 1
ATOM 902 O O . SER A 1 118 ? 5.073 8.101 -14.433 1.00 95.50 118 SER A O 1
ATOM 904 N N . ASP A 1 119 ? 6.733 9.240 -15.405 1.00 93.31 119 ASP A N 1
ATOM 905 C CA . ASP A 1 119 ? 6.544 10.464 -14.629 1.00 93.31 119 ASP A CA 1
ATOM 906 C C . ASP A 1 119 ? 5.402 11.361 -15.169 1.00 93.31 119 ASP A C 1
ATOM 908 O O . ASP A 1 119 ? 5.151 12.418 -14.574 1.00 93.31 119 ASP A O 1
ATOM 912 N N . LEU A 1 120 ? 4.727 11.000 -16.276 1.00 92.44 120 LEU A N 1
ATOM 913 C CA . LEU A 1 120 ? 3.613 11.779 -16.853 1.00 92.44 120 LEU A CA 1
ATOM 914 C C . LEU A 1 120 ? 2.323 11.722 -16.020 1.00 92.44 120 LEU A C 1
ATOM 916 O O . LEU A 1 120 ? 1.415 12.510 -16.266 1.00 92.44 120 LEU A O 1
ATOM 920 N N . LEU A 1 121 ? 2.240 10.825 -15.029 1.00 91.94 121 LEU A N 1
ATOM 921 C CA . LEU A 1 121 ? 1.068 10.636 -14.157 1.00 91.94 121 LEU A CA 1
ATOM 922 C C . LEU A 1 121 ? -0.239 10.331 -14.917 1.00 91.94 121 LEU A C 1
ATOM 924 O O . LEU A 1 121 ? -1.326 10.572 -14.396 1.00 91.94 121 LEU A O 1
ATOM 928 N N . SER A 1 122 ? -0.142 9.801 -16.136 1.00 94.81 122 SER A N 1
ATOM 929 C CA . SER A 1 122 ? -1.280 9.470 -16.993 1.00 94.81 122 SER A CA 1
ATOM 930 C C . SER A 1 122 ? -1.262 8.000 -17.401 1.00 94.81 122 SER A C 1
ATOM 932 O O . SER A 1 122 ? -0.210 7.358 -17.427 1.00 94.81 122 SER A O 1
ATOM 934 N N . LEU A 1 123 ? -2.439 7.478 -17.751 1.00 96.00 123 LEU A N 1
ATOM 935 C CA . LEU A 1 123 ? -2.601 6.113 -18.250 1.00 96.00 123 LEU A CA 1
ATOM 936 C C . LEU A 1 123 ? -1.760 5.868 -19.514 1.00 96.00 123 LEU A C 1
ATOM 938 O O . LEU A 1 123 ? -1.044 4.870 -19.606 1.00 96.00 123 LEU A O 1
ATOM 942 N N . ASP A 1 124 ? -1.797 6.822 -20.446 1.00 96.44 124 ASP A N 1
ATOM 943 C CA . ASP A 1 124 ? -1.029 6.779 -21.693 1.00 96.44 124 ASP A CA 1
ATOM 944 C C . ASP A 1 124 ? 0.481 6.755 -21.425 1.00 96.44 124 ASP A C 1
ATOM 946 O O . ASP A 1 124 ? 1.212 6.010 -22.072 1.00 96.44 124 ASP A O 1
ATOM 950 N N . GLY A 1 125 ? 0.949 7.531 -20.439 1.00 96.44 125 GLY A N 1
ATOM 951 C CA . GLY A 1 125 ? 2.358 7.565 -20.050 1.00 96.44 125 GLY A CA 1
ATOM 952 C C . GLY A 1 125 ? 2.841 6.221 -19.510 1.00 96.44 125 GLY A C 1
ATOM 953 O O . GLY A 1 125 ? 3.868 5.715 -19.953 1.00 96.44 125 GLY A O 1
ATOM 954 N N . ILE A 1 126 ? 2.076 5.590 -18.613 1.00 97.75 126 ILE A N 1
ATOM 955 C CA . ILE A 1 126 ? 2.427 4.256 -18.098 1.00 97.75 126 ILE A CA 1
ATOM 956 C C . ILE A 1 126 ? 2.382 3.198 -19.202 1.00 97.75 126 ILE A C 1
ATOM 958 O O . ILE A 1 126 ? 3.292 2.379 -19.299 1.00 97.75 126 ILE A O 1
ATOM 962 N N . THR A 1 127 ? 1.379 3.255 -20.077 1.00 97.50 127 THR A N 1
ATOM 963 C CA . THR A 1 127 ? 1.262 2.330 -21.215 1.00 97.50 127 THR A CA 1
ATOM 964 C C . THR A 1 127 ? 2.460 2.456 -22.161 1.00 97.50 127 THR A C 1
ATOM 966 O O . THR A 1 127 ? 3.037 1.451 -22.569 1.00 97.50 127 THR A O 1
ATOM 969 N N . ALA A 1 128 ? 2.900 3.681 -22.457 1.00 97.50 128 ALA A N 1
ATOM 970 C CA . ALA A 1 128 ? 4.097 3.919 -23.261 1.00 97.50 128 ALA A CA 1
ATOM 971 C C . ALA A 1 128 ? 5.380 3.436 -22.560 1.00 97.50 128 ALA A C 1
ATOM 973 O O . ALA A 1 128 ? 6.276 2.898 -23.212 1.00 97.50 128 ALA A O 1
ATOM 974 N N . ALA A 1 129 ? 5.481 3.593 -21.235 1.00 98.06 129 ALA A N 1
ATOM 975 C CA . ALA A 1 129 ? 6.604 3.066 -20.459 1.00 98.06 129 ALA A CA 1
ATOM 976 C C . ALA A 1 129 ? 6.677 1.527 -20.537 1.00 98.06 129 ALA A C 1
ATOM 978 O O . ALA A 1 129 ? 7.759 0.978 -20.756 1.00 98.06 129 ALA A O 1
ATOM 979 N N . GLU A 1 130 ? 5.536 0.835 -20.437 1.00 97.94 130 GLU A N 1
ATOM 980 C CA . GLU A 1 130 ? 5.453 -0.616 -20.649 1.00 97.94 130 GLU A CA 1
ATOM 981 C C . GLU A 1 130 ? 5.806 -1.030 -22.079 1.00 97.94 130 GLU A C 1
ATOM 983 O O . GLU A 1 130 ? 6.503 -2.026 -22.274 1.00 97.94 130 GLU A O 1
ATOM 988 N N . GLU A 1 131 ? 5.373 -0.268 -23.086 1.00 97.69 131 GLU A N 1
ATOM 989 C CA . GLU A 1 131 ? 5.721 -0.543 -24.481 1.00 97.69 131 GLU A CA 1
ATOM 990 C C . GLU A 1 131 ? 7.242 -0.492 -24.688 1.00 97.69 131 GLU A C 1
ATOM 992 O O . GLU A 1 131 ? 7.822 -1.378 -25.319 1.00 97.69 131 GLU A O 1
ATOM 997 N N . TRP A 1 132 ? 7.915 0.508 -24.112 1.00 97.88 132 TRP A N 1
ATOM 998 C CA . TRP A 1 132 ? 9.373 0.610 -24.167 1.00 97.88 132 TRP A CA 1
ATOM 999 C C . TRP A 1 132 ? 10.077 -0.534 -23.443 1.00 97.88 132 TRP A C 1
ATOM 1001 O O . TRP A 1 132 ? 11.047 -1.074 -23.979 1.00 97.88 132 TRP A O 1
ATOM 1011 N N . LEU A 1 133 ? 9.562 -0.960 -22.290 1.00 97.50 133 LEU A N 1
ATOM 1012 C CA . LEU A 1 133 ? 10.039 -2.158 -21.599 1.00 97.50 133 LEU A CA 1
ATOM 1013 C C . LEU A 1 133 ? 9.848 -3.421 -22.466 1.00 97.50 133 LEU A C 1
ATOM 1015 O O . LEU A 1 133 ? 10.741 -4.262 -22.566 1.00 97.50 133 LEU A O 1
ATOM 1019 N N . GLY A 1 134 ? 8.715 -3.544 -23.163 1.00 96.75 134 GLY A N 1
ATOM 1020 C CA . GLY A 1 134 ? 8.458 -4.601 -24.148 1.00 96.75 134 GLY A CA 1
ATOM 1021 C C . GLY A 1 134 ? 9.447 -4.589 -25.318 1.00 96.75 134 GLY A C 1
ATOM 1022 O O . GLY A 1 134 ? 9.950 -5.637 -25.726 1.00 96.75 134 GLY A O 1
ATOM 1023 N N . ARG A 1 135 ? 9.794 -3.404 -25.825 1.00 96.38 135 ARG A N 1
ATOM 1024 C CA . ARG A 1 135 ? 10.790 -3.238 -26.895 1.00 96.38 135 ARG A CA 1
ATOM 1025 C C . ARG A 1 135 ? 12.199 -3.610 -26.435 1.00 96.38 135 ARG A C 1
ATOM 1027 O O . ARG A 1 135 ? 12.897 -4.279 -27.192 1.00 96.38 135 ARG A O 1
ATOM 1034 N N . MET A 1 136 ? 12.595 -3.252 -25.209 1.00 95.62 136 MET A N 1
ATOM 1035 C CA . MET A 1 136 ? 13.853 -3.721 -24.606 1.00 95.62 136 MET A CA 1
ATOM 1036 C C . MET A 1 136 ? 13.928 -5.251 -24.614 1.00 95.62 136 MET A C 1
ATOM 1038 O O . MET A 1 136 ? 14.893 -5.823 -25.119 1.00 95.62 136 MET A O 1
ATOM 1042 N N . ARG A 1 137 ? 12.864 -5.930 -24.159 1.00 94.31 137 ARG A N 1
ATOM 1043 C CA . ARG A 1 137 ? 12.780 -7.403 -24.184 1.00 94.31 137 ARG A CA 1
ATOM 1044 C C . ARG A 1 137 ? 12.946 -7.966 -25.588 1.00 94.31 137 ARG A C 1
ATOM 1046 O O . ARG A 1 137 ? 13.726 -8.893 -25.797 1.00 94.31 137 ARG A O 1
ATOM 1053 N N . HIS A 1 138 ? 12.225 -7.403 -26.555 1.00 94.31 138 HIS A N 1
ATOM 1054 C CA . HIS A 1 138 ? 12.300 -7.852 -27.941 1.00 94.31 138 HIS A CA 1
ATOM 1055 C C . HIS A 1 138 ? 13.716 -7.713 -28.520 1.00 94.31 138 HIS A C 1
ATOM 1057 O O . HIS A 1 138 ? 14.204 -8.641 -29.163 1.00 94.31 138 HIS A O 1
ATOM 1063 N N . LEU A 1 139 ? 14.393 -6.590 -28.260 1.00 92.88 139 LEU A N 1
ATOM 1064 C CA . LEU A 1 139 ? 15.771 -6.365 -28.704 1.00 92.88 139 LEU A CA 1
ATOM 1065 C C . LEU A 1 139 ? 16.752 -7.320 -28.009 1.00 92.88 139 LEU A C 1
ATOM 1067 O O . LEU A 1 139 ? 17.570 -7.936 -28.691 1.00 92.88 139 LEU A O 1
ATOM 1071 N N . GLY A 1 140 ? 16.616 -7.512 -26.693 1.00 91.44 140 GLY A N 1
ATOM 1072 C CA . GLY A 1 140 ? 17.392 -8.486 -25.919 1.00 91.44 140 GLY A CA 1
ATOM 1073 C C . GLY A 1 140 ? 17.309 -9.893 -26.512 1.00 91.44 140 GLY A C 1
ATOM 1074 O O . GLY A 1 140 ? 18.328 -10.474 -26.890 1.00 91.44 140 GLY A O 1
ATOM 1075 N N . ARG A 1 141 ? 16.084 -10.395 -26.717 1.00 90.19 141 ARG A N 1
ATOM 1076 C CA . ARG A 1 141 ? 15.818 -11.712 -27.330 1.00 90.19 141 ARG A CA 1
ATOM 1077 C C . ARG A 1 141 ? 16.276 -11.820 -28.783 1.00 90.19 141 ARG A C 1
ATOM 1079 O O . ARG A 1 141 ? 16.583 -12.912 -29.249 1.00 90.19 141 ARG A O 1
ATOM 1086 N N . SER A 1 142 ? 16.354 -10.698 -29.495 1.00 90.44 142 SER A N 1
ATOM 1087 C CA . SER A 1 142 ? 16.869 -10.646 -30.868 1.00 90.44 142 SER A CA 1
ATOM 1088 C C . SER A 1 142 ? 18.401 -10.694 -30.943 1.00 90.44 142 SER A C 1
ATOM 1090 O O . SER A 1 142 ? 18.950 -10.558 -32.031 1.00 90.44 142 SER A O 1
ATOM 1092 N N . GLY A 1 143 ? 19.099 -10.893 -29.819 1.00 88.56 143 GLY A N 1
ATOM 1093 C CA . GLY A 1 143 ? 20.559 -10.997 -29.771 1.00 88.56 143 GLY A CA 1
ATOM 1094 C C . GLY A 1 143 ? 21.271 -9.671 -29.507 1.00 88.56 143 GLY A C 1
ATOM 1095 O O . GLY A 1 143 ? 22.451 -9.551 -29.821 1.00 88.56 143 GLY A O 1
ATOM 1096 N N . ILE A 1 144 ? 20.572 -8.681 -28.939 1.00 88.31 144 ILE A N 1
ATOM 1097 C CA . ILE A 1 144 ? 21.141 -7.395 -28.512 1.00 88.31 144 ILE A CA 1
ATOM 1098 C C . ILE A 1 144 ? 21.105 -7.350 -26.971 1.00 88.31 144 ILE A C 1
ATOM 1100 O O . ILE A 1 144 ? 20.255 -6.665 -26.394 1.00 88.31 144 ILE A O 1
ATOM 1104 N N . PRO A 1 145 ? 21.978 -8.106 -26.276 1.00 85.50 145 PRO A N 1
ATOM 1105 C CA . PRO A 1 145 ? 21.848 -8.377 -24.839 1.00 85.50 145 PRO A CA 1
ATOM 1106 C C . PRO A 1 145 ? 21.930 -7.115 -23.970 1.00 85.50 145 PRO A C 1
ATOM 1108 O O . PRO A 1 145 ? 21.257 -7.021 -22.950 1.00 85.50 145 PRO A O 1
ATOM 1111 N N . TRP A 1 146 ? 22.670 -6.087 -24.388 1.00 86.19 146 TRP A N 1
ATOM 1112 C CA . TRP A 1 146 ? 22.715 -4.806 -23.671 1.00 86.19 146 TRP A CA 1
ATOM 1113 C C . TRP A 1 146 ? 21.432 -3.970 -23.782 1.00 86.19 146 TRP A C 1
ATOM 1115 O O . TRP A 1 146 ? 21.292 -2.980 -23.073 1.00 86.19 146 TRP A O 1
ATOM 1125 N N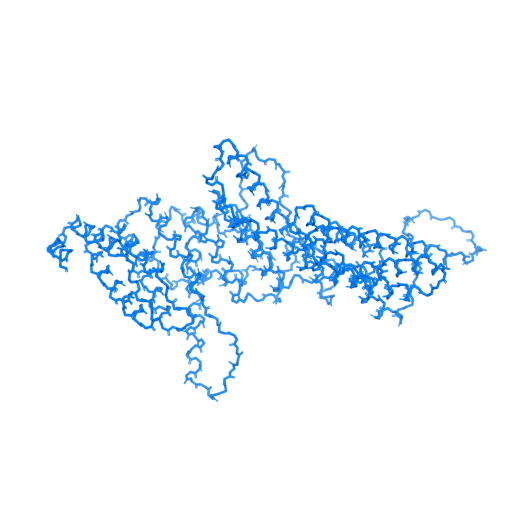 . CYS A 1 147 ? 20.495 -4.335 -24.659 1.00 90.50 147 CYS A N 1
ATOM 1126 C CA . CYS A 1 147 ? 19.158 -3.739 -24.694 1.00 90.50 147 CYS A CA 1
ATOM 1127 C C . CYS A 1 147 ? 18.130 -4.558 -23.904 1.00 90.50 147 CYS A C 1
ATOM 1129 O O . CYS A 1 147 ? 16.985 -4.120 -23.810 1.00 90.50 147 CYS A O 1
ATOM 1131 N N . ALA A 1 148 ? 18.508 -5.716 -23.349 1.00 92.25 148 ALA A N 1
ATOM 1132 C CA . ALA A 1 148 ? 17.632 -6.479 -22.470 1.00 92.25 148 ALA A CA 1
ATOM 1133 C C . ALA A 1 148 ? 17.300 -5.651 -21.214 1.00 92.25 148 ALA A C 1
ATOM 1135 O O . ALA A 1 148 ? 18.170 -4.925 -20.710 1.00 92.25 148 ALA A O 1
ATOM 1136 N N . PRO A 1 149 ? 16.050 -5.714 -20.723 1.00 94.69 149 PRO A N 1
ATOM 1137 C CA . PRO A 1 149 ? 15.681 -5.006 -19.509 1.00 94.69 149 PRO A CA 1
ATOM 1138 C C . PRO A 1 149 ? 16.436 -5.581 -18.314 1.00 94.69 149 PRO A C 1
ATOM 1140 O O . PRO A 1 149 ? 16.699 -6.777 -18.249 1.00 94.69 149 PRO A O 1
ATOM 1143 N N . ASP A 1 150 ? 16.756 -4.719 -17.360 1.00 93.81 150 ASP A N 1
ATOM 1144 C CA . ASP A 1 150 ? 17.257 -5.111 -16.050 1.00 93.81 150 ASP A CA 1
ATOM 1145 C C . ASP A 1 150 ? 16.252 -4.725 -14.958 1.00 93.81 150 ASP A C 1
ATOM 1147 O O . ASP A 1 150 ? 15.188 -4.156 -15.227 1.00 93.81 150 ASP A O 1
ATOM 1151 N N . ALA A 1 151 ? 16.596 -5.019 -13.704 1.00 94.06 151 ALA A N 1
ATOM 1152 C CA . ALA A 1 151 ? 15.745 -4.714 -12.562 1.00 94.06 151 ALA A CA 1
ATOM 1153 C C . ALA A 1 151 ? 15.350 -3.232 -12.466 1.00 94.06 151 ALA A C 1
ATOM 1155 O O . ALA A 1 151 ? 14.248 -2.921 -12.007 1.00 94.06 151 ALA A O 1
ATOM 1156 N N . ASP A 1 152 ? 16.211 -2.313 -12.907 1.00 95.69 152 ASP A N 1
ATOM 1157 C CA . ASP A 1 152 ? 15.930 -0.883 -12.850 1.00 95.69 152 ASP A CA 1
ATOM 1158 C C . ASP A 1 152 ? 14.869 -0.487 -13.876 1.00 95.69 152 ASP A C 1
ATOM 1160 O O . ASP A 1 152 ? 13.953 0.263 -13.530 1.00 95.69 152 ASP A O 1
ATOM 1164 N N . ALA A 1 153 ? 14.916 -1.036 -15.093 1.00 96.75 153 ALA A N 1
ATOM 1165 C CA . ALA A 1 153 ? 13.876 -0.817 -16.099 1.00 96.75 153 ALA A CA 1
ATOM 1166 C C . ALA A 1 153 ? 12.480 -1.205 -15.569 1.00 96.75 153 ALA A C 1
ATOM 1168 O O . ALA A 1 153 ? 11.538 -0.410 -15.657 1.00 96.75 153 ALA A O 1
ATOM 1169 N N . TYR A 1 154 ? 12.361 -2.379 -14.939 1.00 97.62 154 TYR A N 1
ATOM 1170 C CA . TYR A 1 154 ? 11.119 -2.829 -14.297 1.00 97.62 154 TYR A CA 1
ATOM 1171 C C . TYR A 1 154 ? 10.709 -1.926 -13.127 1.00 97.62 154 TYR A C 1
ATOM 1173 O O . TYR A 1 154 ? 9.555 -1.498 -13.037 1.00 97.62 154 TYR A O 1
ATOM 1181 N N . ASN A 1 155 ? 11.655 -1.574 -12.253 1.00 97.75 155 ASN A N 1
ATOM 1182 C CA . ASN A 1 155 ? 11.402 -0.704 -11.104 1.00 97.75 155 ASN A CA 1
ATOM 1183 C C . ASN A 1 155 ? 10.907 0.688 -11.517 1.00 97.75 155 ASN A C 1
ATOM 1185 O O . ASN A 1 155 ? 10.048 1.254 -10.843 1.00 97.75 155 ASN A O 1
ATOM 1189 N N . ILE A 1 156 ? 11.392 1.240 -12.632 1.00 97.88 156 ILE A N 1
ATOM 1190 C CA . ILE A 1 156 ? 10.930 2.532 -13.157 1.00 97.88 156 ILE A CA 1
ATOM 1191 C C . ILE A 1 156 ? 9.462 2.456 -13.609 1.00 97.88 156 ILE A C 1
ATOM 1193 O O . ILE A 1 156 ? 8.698 3.397 -13.367 1.00 97.88 156 ILE A O 1
ATOM 1197 N N . VAL A 1 157 ? 9.039 1.355 -14.235 1.00 98.38 157 VAL A N 1
ATOM 1198 C CA . VAL A 1 157 ? 7.631 1.152 -14.625 1.00 98.38 157 VAL A CA 1
ATOM 1199 C C . VAL A 1 157 ? 6.744 0.988 -13.387 1.00 98.38 157 VAL A C 1
ATOM 1201 O O . VAL A 1 157 ? 5.723 1.667 -13.263 1.00 98.38 157 VAL A O 1
ATOM 1204 N N . LEU A 1 158 ? 7.161 0.175 -12.412 1.00 98.38 158 LEU A N 1
ATOM 1205 C CA . LEU A 1 158 ? 6.431 -0.018 -11.149 1.00 98.38 158 LEU A CA 1
ATOM 1206 C C . LEU A 1 158 ? 6.322 1.269 -10.322 1.00 98.38 158 LEU A C 1
ATOM 1208 O O . LEU A 1 158 ? 5.287 1.547 -9.709 1.00 98.38 158 LEU A O 1
ATOM 1212 N N . LEU A 1 159 ? 7.364 2.102 -10.342 1.00 97.69 159 LEU A N 1
ATOM 1213 C CA . LEU A 1 159 ? 7.322 3.440 -9.761 1.00 97.69 159 LEU A CA 1
ATOM 1214 C C . LEU A 1 159 ? 6.306 4.336 -10.484 1.00 97.69 159 LEU A C 1
ATOM 1216 O O . LEU A 1 159 ? 5.581 5.085 -9.827 1.00 97.69 159 LEU A O 1
ATOM 1220 N N . GLY A 1 160 ? 6.206 4.226 -11.811 1.00 97.69 160 GLY A N 1
ATOM 1221 C CA . GLY A 1 160 ? 5.164 4.876 -12.605 1.00 97.69 160 GLY A CA 1
ATOM 1222 C C . GLY A 1 160 ? 3.754 4.493 -12.141 1.00 97.69 160 GLY A C 1
ATOM 1223 O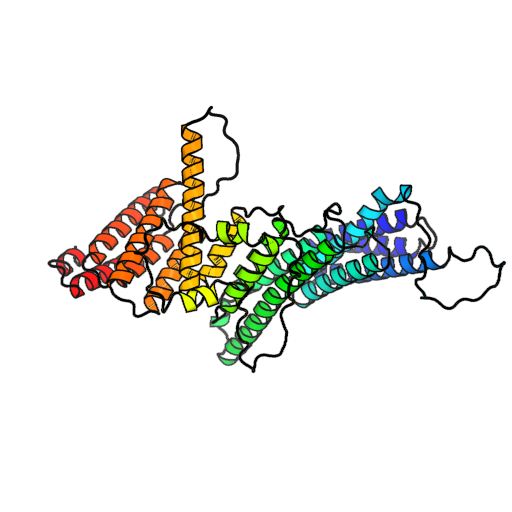 O . GLY A 1 160 ? 2.927 5.370 -11.889 1.00 97.69 160 GLY A O 1
ATOM 1224 N N . TYR A 1 161 ? 3.499 3.206 -11.901 1.00 98.12 161 TYR A N 1
ATOM 1225 C CA . TYR A 1 161 ? 2.237 2.746 -11.308 1.00 98.12 161 TYR A CA 1
ATOM 1226 C C . TYR A 1 161 ? 1.972 3.360 -9.924 1.00 98.12 161 TYR A C 1
ATOM 1228 O O . TYR A 1 161 ? 0.886 3.885 -9.672 1.00 98.12 161 TYR A O 1
ATOM 1236 N N . CYS A 1 162 ? 2.979 3.393 -9.044 1.00 97.25 162 CYS A N 1
ATOM 1237 C CA . CYS A 1 162 ? 2.876 4.061 -7.739 1.00 97.25 162 CYS A CA 1
ATOM 1238 C C . CYS A 1 162 ? 2.548 5.558 -7.859 1.00 97.25 162 CYS A C 1
ATOM 1240 O O . CYS A 1 162 ? 1.876 6.129 -6.993 1.00 97.25 162 CYS A O 1
ATOM 1242 N N . HIS A 1 163 ? 3.072 6.212 -8.895 1.00 95.44 163 HIS A N 1
ATOM 1243 C CA . HIS A 1 163 ? 2.830 7.614 -9.193 1.00 95.44 163 HIS A CA 1
ATOM 1244 C C . HIS A 1 163 ? 1.413 7.856 -9.713 1.00 95.44 163 HIS A C 1
ATOM 1246 O O . HIS A 1 163 ? 0.763 8.788 -9.234 1.00 95.44 163 HIS A O 1
ATOM 1252 N N . LEU A 1 164 ? 0.909 6.996 -10.601 1.00 95.19 164 LEU A N 1
ATOM 1253 C CA . LEU A 1 164 ? -0.463 7.059 -11.107 1.00 95.19 164 LEU A CA 1
ATOM 1254 C C . LEU A 1 164 ? -1.486 6.983 -9.961 1.00 95.19 164 LEU A C 1
ATOM 1256 O O . LEU A 1 164 ? -2.455 7.745 -9.946 1.00 95.19 164 LEU A O 1
ATOM 1260 N N . CYS A 1 165 ? -1.206 6.181 -8.925 1.00 95.44 165 CYS A N 1
ATOM 1261 C CA . CYS A 1 165 ? -2.055 6.081 -7.735 1.00 95.44 165 CYS A CA 1
ATOM 1262 C C . CYS A 1 165 ? -2.222 7.385 -6.939 1.00 95.44 165 CYS A C 1
ATOM 1264 O O . CYS A 1 165 ? -3.168 7.503 -6.162 1.00 95.44 165 CYS A O 1
ATOM 1266 N N . L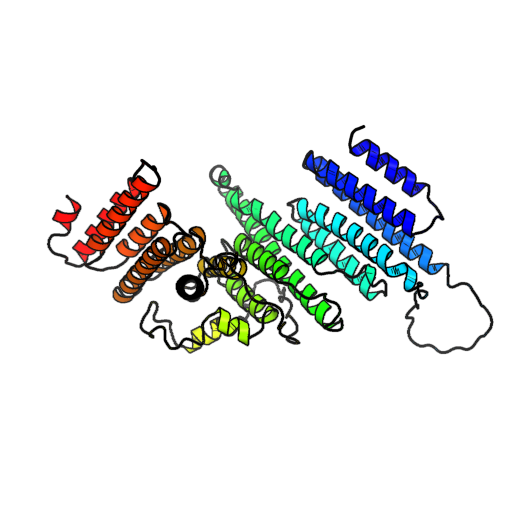YS A 1 166 ? -1.334 8.378 -7.095 1.00 91.75 166 LYS A N 1
ATOM 1267 C CA . LYS A 1 166 ? -1.472 9.668 -6.392 1.00 91.75 166 LYS A CA 1
ATOM 1268 C C . LYS A 1 166 ? -2.750 10.404 -6.805 1.00 91.75 166 LYS A C 1
ATOM 1270 O O . LYS A 1 166 ? -3.320 11.119 -5.987 1.00 91.75 166 LYS A O 1
ATOM 1275 N N . SER A 1 167 ? -3.216 10.194 -8.037 1.00 88.06 167 SER A N 1
ATOM 1276 C CA . SER A 1 167 ? -4.447 10.804 -8.554 1.00 88.06 167 SER A CA 1
ATOM 1277 C C . SER A 1 167 ? -5.702 10.360 -7.791 1.00 88.06 167 SER A C 1
ATOM 1279 O O . SER A 1 167 ? -6.633 11.147 -7.638 1.00 88.06 167 SER A O 1
ATOM 1281 N N . PHE A 1 168 ? -5.697 9.155 -7.214 1.00 87.62 168 PHE A N 1
ATOM 1282 C CA . PHE A 1 168 ? -6.859 8.571 -6.544 1.00 87.62 168 PHE A CA 1
ATOM 1283 C C . PHE A 1 168 ? -7.225 9.236 -5.207 1.00 87.62 168 PHE A C 1
ATOM 1285 O O . PHE A 1 168 ? -8.353 9.123 -4.741 1.00 87.62 168 PHE A O 1
ATOM 1292 N N . HIS A 1 169 ? -6.289 9.936 -4.558 1.00 75.44 169 HIS A N 1
ATOM 1293 C CA . HIS A 1 169 ? -6.524 10.532 -3.235 1.00 75.44 169 HIS A CA 1
ATOM 1294 C C . HIS A 1 169 ? -7.055 11.971 -3.281 1.00 75.44 169 HIS A C 1
ATOM 1296 O O . HIS A 1 169 ? -7.416 12.524 -2.238 1.00 75.44 169 HIS A O 1
ATOM 1302 N N . HIS A 1 170 ? -7.090 12.601 -4.457 1.00 64.50 170 HIS A N 1
ATOM 1303 C CA . HIS A 1 170 ? -7.358 14.035 -4.567 1.00 64.50 170 HIS A CA 1
ATOM 1304 C C . HIS A 1 170 ? -8.827 14.406 -4.767 1.00 64.50 170 HIS A C 1
ATOM 1306 O O . HIS A 1 170 ? -9.161 15.587 -4.662 1.00 64.50 170 HIS A O 1
ATOM 1312 N N . ASP A 1 171 ? -9.733 13.445 -4.941 1.00 59.81 171 ASP A N 1
ATOM 1313 C CA . ASP A 1 171 ? -11.081 13.761 -5.413 1.00 59.81 171 ASP A CA 1
ATOM 1314 C C . ASP A 1 171 ? -12.110 14.065 -4.305 1.00 59.81 171 ASP A C 1
ATOM 1316 O O . ASP A 1 171 ? -13.281 13.686 -4.349 1.00 59.81 171 ASP A O 1
ATOM 1320 N N . ARG A 1 172 ? -11.700 14.853 -3.298 1.00 60.06 172 ARG A N 1
ATOM 1321 C CA . ARG A 1 172 ? -12.658 15.514 -2.381 1.00 60.06 172 ARG A CA 1
ATOM 1322 C C . ARG A 1 172 ? -13.599 16.472 -3.136 1.00 60.06 172 ARG A C 1
ATOM 1324 O O . ARG A 1 172 ? -14.656 16.844 -2.617 1.00 60.06 172 ARG A O 1
ATOM 1331 N N . SER A 1 173 ? -13.233 16.851 -4.362 1.00 66.69 173 SER A N 1
ATOM 1332 C CA . SER A 1 173 ? -14.021 17.648 -5.306 1.00 66.69 173 SER A CA 1
ATOM 1333 C C . SER A 1 173 ? -15.285 16.962 -5.820 1.00 66.69 173 SER A C 1
ATOM 1335 O O . SER A 1 173 ? -16.218 17.682 -6.178 1.00 66.69 173 SER A O 1
ATOM 1337 N N . LEU A 1 174 ? -15.376 15.624 -5.793 1.00 74.31 174 LEU A N 1
ATOM 1338 C CA . LEU A 1 174 ? -16.564 14.900 -6.280 1.00 74.31 174 LEU A CA 1
ATOM 1339 C C . LEU A 1 174 ? -17.851 15.310 -5.562 1.00 74.31 174 LEU A C 1
ATOM 1341 O O . LEU A 1 174 ? -18.927 15.253 -6.147 1.00 74.31 174 LEU A O 1
ATOM 1345 N N . SER A 1 175 ? -17.747 15.788 -4.319 1.00 76.81 175 SER A N 1
ATOM 1346 C CA . SER A 1 175 ? -18.890 16.276 -3.536 1.00 76.81 175 SER A CA 1
ATOM 1347 C C . SER A 1 175 ? -19.644 17.453 -4.176 1.00 76.81 175 SER A C 1
ATOM 1349 O O . SER A 1 175 ? -20.770 17.735 -3.773 1.00 76.81 175 SER A O 1
ATOM 1351 N N . LYS A 1 176 ? -19.049 18.143 -5.160 1.00 85.88 176 LYS A N 1
ATOM 1352 C CA . LYS A 1 176 ? -19.643 19.305 -5.842 1.00 85.88 176 LYS A CA 1
ATOM 1353 C C . LYS A 1 176 ? -20.237 18.990 -7.217 1.00 85.88 176 LYS A C 1
ATOM 1355 O O . LYS A 1 176 ? -20.849 19.876 -7.810 1.00 85.88 176 LYS A O 1
ATOM 1360 N N . LEU A 1 177 ? -20.038 17.781 -7.739 1.00 85.50 177 LEU A N 1
ATOM 1361 C CA . LEU A 1 177 ? -20.522 17.399 -9.063 1.00 85.50 177 LEU A CA 1
ATOM 1362 C C . LEU A 1 177 ? -21.967 16.864 -9.008 1.00 85.50 177 LEU A C 1
ATOM 1364 O O . LEU A 1 177 ? -22.379 16.294 -7.994 1.00 85.50 177 LEU A O 1
ATOM 1368 N N . PRO A 1 178 ? -22.751 17.013 -10.092 1.00 90.12 178 PRO A N 1
ATOM 1369 C CA . PRO A 1 178 ? -24.037 16.337 -10.247 1.00 90.12 178 PRO A CA 1
ATOM 1370 C C . PRO A 1 178 ? -23.916 14.816 -10.064 1.00 90.12 178 PRO A C 1
ATOM 1372 O O . PRO A 1 178 ? -22.929 14.209 -10.469 1.00 90.12 178 PRO A O 1
ATOM 1375 N N . ALA A 1 179 ? -24.952 14.168 -9.519 1.00 88.19 179 ALA A N 1
ATOM 1376 C CA . ALA A 1 179 ? -24.927 12.733 -9.200 1.00 88.19 179 ALA A CA 1
ATOM 1377 C C . ALA A 1 179 ? -24.566 11.824 -10.394 1.00 88.19 179 ALA A C 1
ATOM 1379 O O . ALA A 1 179 ? -23.898 10.806 -10.216 1.00 88.19 179 ALA A O 1
ATOM 1380 N N . ARG A 1 180 ? -24.985 12.202 -11.611 1.00 89.44 180 ARG A N 1
ATOM 1381 C CA . ARG A 1 180 ? -24.638 11.486 -12.848 1.00 89.44 180 ARG A CA 1
ATOM 1382 C C . ARG A 1 180 ? -23.129 11.513 -13.108 1.00 89.44 180 ARG A C 1
ATOM 1384 O O . ARG A 1 180 ? -22.544 10.464 -13.360 1.00 89.44 180 ARG A O 1
ATOM 1391 N N . ASP A 1 181 ? -22.516 12.682 -12.968 1.00 89.12 181 ASP A N 1
ATOM 1392 C CA . ASP A 1 181 ? -21.088 12.891 -13.215 1.00 89.12 181 ASP A CA 1
ATOM 1393 C C . ASP A 1 181 ? -20.242 12.201 -12.132 1.00 89.12 181 ASP A C 1
ATOM 1395 O O . ASP A 1 181 ? -19.183 11.652 -12.424 1.00 89.12 181 ASP A O 1
ATOM 1399 N N . VAL A 1 182 ? -20.745 12.125 -10.891 1.00 89.19 182 VAL A N 1
ATOM 1400 C CA . VAL A 1 182 ? -20.103 11.367 -9.798 1.00 89.19 182 VAL A CA 1
ATOM 1401 C C . VAL A 1 182 ? -20.051 9.867 -10.101 1.00 89.19 182 VAL A C 1
ATOM 1403 O O . VAL A 1 182 ? -19.036 9.223 -9.837 1.00 89.19 182 VAL A O 1
ATOM 1406 N N . ALA A 1 183 ? -21.125 9.287 -10.644 1.00 89.25 183 ALA A N 1
ATOM 1407 C CA . ALA A 1 183 ? -21.154 7.864 -10.986 1.00 89.25 183 ALA A CA 1
ATOM 1408 C C . ALA A 1 183 ? -20.175 7.528 -12.124 1.00 89.25 183 ALA A C 1
ATOM 1410 O O . ALA A 1 183 ? -19.466 6.523 -12.055 1.00 89.25 183 ALA A O 1
ATOM 1411 N N . GLU A 1 184 ? -20.101 8.385 -13.145 1.00 91.88 184 GLU A N 1
ATOM 1412 C CA . GLU A 1 184 ? -19.167 8.231 -14.264 1.00 91.88 184 GLU A CA 1
ATOM 1413 C C . GLU A 1 184 ? -17.704 8.421 -13.829 1.00 91.88 184 GLU A C 1
ATOM 1415 O O . GLU A 1 184 ? -16.841 7.620 -14.201 1.00 91.88 184 GLU A O 1
ATOM 1420 N N . ALA A 1 185 ? -17.435 9.400 -12.958 1.00 90.19 185 ALA A N 1
ATOM 1421 C CA . ALA A 1 185 ? -16.117 9.609 -12.363 1.00 90.19 185 ALA A CA 1
ATOM 1422 C C . ALA A 1 185 ? -15.667 8.393 -11.539 1.00 90.19 185 ALA A C 1
ATOM 1424 O O . ALA A 1 185 ? -14.575 7.875 -11.762 1.00 90.19 185 ALA A O 1
ATOM 1425 N N . ARG A 1 186 ? -16.535 7.853 -10.670 1.00 89.69 186 ARG A N 1
ATOM 1426 C CA . ARG A 1 186 ? -16.246 6.630 -9.896 1.00 89.69 186 ARG A CA 1
ATOM 1427 C C . ARG A 1 186 ? -16.001 5.419 -10.789 1.00 89.69 186 ARG A C 1
ATOM 1429 O O . ARG A 1 186 ? -15.100 4.632 -10.518 1.00 89.69 186 ARG A O 1
ATOM 1436 N N . LYS A 1 187 ? -16.779 5.258 -11.865 1.00 92.31 187 LYS A N 1
ATOM 1437 C CA . LYS A 1 187 ? -16.574 4.166 -12.830 1.00 92.31 187 LYS A CA 1
ATOM 1438 C C . LYS A 1 187 ? -15.202 4.274 -13.499 1.00 92.31 187 LYS A C 1
ATOM 1440 O O . LYS A 1 187 ? -14.498 3.271 -13.608 1.00 92.31 187 LYS A O 1
ATOM 1445 N N . THR A 1 188 ? -14.820 5.481 -13.908 1.00 92.94 188 THR A N 1
ATOM 1446 C CA . THR A 1 188 ? -13.513 5.761 -14.520 1.00 92.94 188 THR A CA 1
ATOM 1447 C C . THR A 1 188 ? -12.376 5.524 -13.527 1.00 92.94 188 THR A C 1
ATOM 1449 O O . THR A 1 188 ? -11.402 4.850 -13.856 1.00 92.94 188 THR A O 1
ATOM 1452 N N . GLU A 1 189 ? -12.522 5.990 -12.286 1.00 92.56 189 GLU A N 1
ATOM 1453 C CA . GLU A 1 189 ? -11.555 5.757 -11.211 1.00 92.56 189 GLU A CA 1
ATOM 1454 C C . GLU A 1 189 ? -11.355 4.258 -10.951 1.00 92.56 189 GLU A C 1
ATOM 1456 O O . GLU A 1 189 ? -10.220 3.784 -10.937 1.00 92.56 189 GLU A O 1
ATOM 1461 N N . MET A 1 190 ? -12.439 3.485 -10.828 1.00 92.44 190 MET A N 1
ATOM 1462 C CA . MET A 1 190 ? -12.361 2.032 -10.641 1.00 92.44 190 MET A CA 1
ATOM 1463 C C . MET A 1 190 ? -11.706 1.323 -11.830 1.00 92.44 190 MET A C 1
ATOM 1465 O O . MET A 1 190 ? -10.935 0.384 -11.633 1.00 92.44 190 MET A O 1
ATOM 1469 N N . SER A 1 191 ? -11.961 1.781 -13.060 1.00 94.25 191 SER A N 1
ATOM 1470 C CA . SER A 1 191 ? -11.274 1.275 -14.254 1.00 94.25 191 SER A CA 1
ATOM 1471 C C . SER A 1 191 ? -9.765 1.533 -14.185 1.00 94.25 191 SER A C 1
ATOM 1473 O O . SER A 1 191 ? -8.971 0.627 -14.429 1.00 94.25 191 SER A O 1
ATOM 1475 N N . ASN A 1 192 ? -9.358 2.738 -13.781 1.00 94.75 192 ASN A N 1
ATOM 1476 C CA . ASN A 1 192 ? -7.947 3.100 -13.637 1.00 94.75 192 ASN A CA 1
ATOM 1477 C C . ASN A 1 192 ? -7.264 2.306 -12.515 1.00 94.75 192 ASN A C 1
ATOM 1479 O O . ASN A 1 192 ? -6.134 1.850 -12.676 1.00 94.75 192 ASN A O 1
ATOM 1483 N N . ARG A 1 193 ? -7.950 2.088 -11.388 1.00 94.88 193 ARG A N 1
ATOM 1484 C CA . ARG A 1 193 ? -7.457 1.243 -10.291 1.00 94.88 193 ARG A CA 1
ATOM 1485 C C . ARG A 1 193 ? -7.232 -0.201 -10.745 1.00 94.88 193 ARG A C 1
ATOM 1487 O O . ARG A 1 193 ? -6.182 -0.768 -10.450 1.00 94.88 193 ARG A O 1
ATOM 1494 N N . ARG A 1 194 ? -8.169 -0.778 -11.513 1.00 94.75 194 ARG A N 1
ATOM 1495 C CA . ARG A 1 194 ? -8.010 -2.120 -12.111 1.00 94.75 194 ARG A CA 1
ATOM 1496 C C . ARG A 1 194 ? -6.820 -2.178 -13.055 1.00 94.75 194 ARG A C 1
ATOM 1498 O O . ARG A 1 194 ? -6.026 -3.107 -12.944 1.00 94.75 194 ARG A O 1
ATOM 1505 N N . PHE A 1 195 ? -6.671 -1.172 -13.919 1.00 96.12 195 PHE A N 1
ATOM 1506 C CA . PHE A 1 195 ? -5.519 -1.071 -14.810 1.00 96.12 195 PHE A CA 1
ATOM 1507 C C . PHE A 1 195 ? -4.202 -1.098 -14.028 1.00 96.12 195 PHE A C 1
ATOM 1509 O O . PHE A 1 195 ? -3.306 -1.858 -14.385 1.00 96.12 195 PHE A O 1
ATOM 1516 N N . VAL A 1 196 ? -4.095 -0.326 -12.937 1.00 96.88 196 VAL A N 1
ATOM 1517 C CA . VAL A 1 196 ? -2.887 -0.309 -12.099 1.00 96.88 196 VAL A CA 1
ATOM 1518 C C . VAL A 1 196 ? -2.589 -1.689 -11.524 1.00 96.88 196 VAL A C 1
ATOM 1520 O O . VAL A 1 196 ? -1.476 -2.183 -11.671 1.00 96.88 196 VAL A O 1
ATOM 1523 N N . VAL A 1 197 ? -3.572 -2.316 -10.878 1.00 96.06 197 VAL A N 1
ATOM 1524 C CA . VAL A 1 197 ? -3.385 -3.614 -10.215 1.00 96.06 197 VAL A CA 1
ATOM 1525 C C . VAL A 1 197 ? -2.973 -4.689 -11.226 1.00 96.06 197 VAL A C 1
ATOM 1527 O O . VAL A 1 197 ? -1.984 -5.391 -11.017 1.00 96.06 197 VAL A O 1
ATOM 1530 N N . GLN A 1 198 ? -3.683 -4.781 -12.352 1.00 94.88 198 GLN A N 1
ATOM 1531 C CA . GLN A 1 198 ? -3.379 -5.746 -13.411 1.00 94.88 198 GLN A CA 1
ATOM 1532 C C . GLN A 1 198 ? -2.021 -5.476 -14.063 1.00 94.88 198 GLN A C 1
ATOM 1534 O O . GLN A 1 198 ? -1.280 -6.413 -14.355 1.00 94.88 198 GLN A O 1
ATOM 1539 N N . GLY A 1 199 ? -1.688 -4.204 -14.281 1.00 96.81 199 GLY A N 1
ATOM 1540 C CA . GLY A 1 199 ? -0.413 -3.780 -14.840 1.00 96.81 199 GLY A CA 1
ATOM 1541 C C . GLY A 1 199 ? 0.773 -4.152 -13.960 1.00 96.81 199 GLY A C 1
ATOM 1542 O O . GLY A 1 199 ? 1.718 -4.771 -14.434 1.00 96.81 199 GLY A O 1
ATOM 1543 N N . VAL A 1 200 ? 0.683 -3.884 -12.656 1.00 97.31 200 VAL A N 1
ATOM 1544 C CA . VAL A 1 200 ? 1.713 -4.268 -11.678 1.00 97.31 200 VAL A CA 1
ATOM 1545 C C . VAL A 1 200 ? 1.953 -5.777 -11.682 1.00 97.31 200 VAL A C 1
ATOM 1547 O O . VAL A 1 200 ? 3.103 -6.210 -11.747 1.00 97.31 200 VAL A O 1
ATOM 1550 N N . VAL A 1 201 ? 0.887 -6.583 -11.644 1.00 94.94 201 VAL A N 1
ATOM 1551 C CA . VAL A 1 201 ? 1.017 -8.048 -11.659 1.00 94.94 201 VAL A CA 1
ATOM 1552 C C . VAL A 1 201 ? 1.596 -8.545 -12.974 1.00 94.94 201 VAL A C 1
ATOM 1554 O O . VAL A 1 201 ? 2.483 -9.396 -12.950 1.00 94.94 201 VAL A O 1
ATOM 1557 N N . ARG A 1 202 ? 1.154 -7.998 -14.111 1.00 95.19 202 ARG A N 1
ATOM 1558 C CA . ARG A 1 202 ? 1.713 -8.326 -15.427 1.00 95.19 202 ARG A CA 1
ATOM 1559 C C . ARG A 1 202 ? 3.210 -8.024 -15.471 1.00 95.19 202 ARG A C 1
ATOM 1561 O O . ARG A 1 202 ? 3.981 -8.925 -15.768 1.00 95.19 202 ARG A O 1
ATOM 1568 N N . VAL A 1 203 ? 3.622 -6.808 -15.111 1.00 96.50 203 VAL A N 1
ATOM 1569 C CA . VAL A 1 203 ? 5.030 -6.380 -15.142 1.00 96.50 203 VAL A CA 1
ATOM 1570 C C . VAL A 1 203 ? 5.905 -7.232 -14.221 1.00 96.50 203 VAL A C 1
ATOM 1572 O O . VAL A 1 203 ? 7.004 -7.599 -14.625 1.00 96.50 203 VAL A O 1
ATOM 1575 N N . LEU A 1 204 ? 5.441 -7.596 -13.015 1.00 94.38 204 LEU A N 1
ATOM 1576 C CA . LEU A 1 204 ? 6.214 -8.492 -12.141 1.00 94.38 204 LEU A CA 1
ATOM 1577 C C . LEU A 1 204 ? 6.277 -9.926 -12.651 1.00 94.38 204 LEU A C 1
ATOM 1579 O O . LEU A 1 204 ? 7.330 -10.543 -12.533 1.00 94.38 204 LEU A O 1
ATOM 1583 N N . SER A 1 205 ? 5.180 -10.448 -13.201 1.00 90.88 205 SER A N 1
ATOM 1584 C CA . SER A 1 205 ? 5.162 -11.800 -13.769 1.00 90.88 205 SER A CA 1
ATOM 1585 C C . SER A 1 205 ? 6.146 -11.887 -14.930 1.00 90.88 205 SER A C 1
ATOM 1587 O O . SER A 1 205 ? 7.008 -12.752 -14.949 1.00 90.88 205 SER A O 1
ATOM 1589 N N . GLU A 1 206 ? 6.107 -10.901 -15.829 1.00 92.00 206 GLU A N 1
ATOM 1590 C CA . GLU A 1 206 ? 7.056 -10.787 -16.936 1.00 92.00 206 GLU A CA 1
ATOM 1591 C C . GLU A 1 206 ? 8.503 -10.596 -16.475 1.00 92.00 206 GLU A C 1
ATOM 1593 O O . GLU A 1 206 ? 9.427 -10.967 -17.196 1.00 92.00 206 GLU A O 1
ATOM 1598 N N . PHE A 1 207 ? 8.720 -9.960 -15.321 1.00 93.12 207 PHE A N 1
ATOM 1599 C CA . PHE A 1 207 ? 10.053 -9.827 -14.745 1.00 93.12 207 PHE A CA 1
ATOM 1600 C C . PHE A 1 207 ? 10.557 -11.175 -14.219 1.00 93.12 207 PHE A C 1
ATOM 1602 O O . PHE A 1 207 ? 11.679 -11.564 -14.522 1.00 93.12 207 PHE A O 1
ATOM 1609 N N . ALA A 1 208 ? 9.717 -11.906 -13.485 1.00 89.44 208 ALA A N 1
ATOM 1610 C CA . ALA A 1 208 ? 10.046 -13.239 -12.992 1.00 89.44 208 ALA A CA 1
ATOM 1611 C C . ALA A 1 208 ? 10.298 -14.230 -14.143 1.00 89.44 208 ALA A C 1
ATOM 1613 O O . ALA A 1 208 ? 11.324 -14.897 -14.150 1.00 89.44 208 ALA A O 1
ATOM 1614 N N . ASP A 1 209 ? 9.434 -14.256 -15.162 1.00 87.12 209 ASP A N 1
ATOM 1615 C CA . ASP A 1 209 ? 9.558 -15.193 -16.288 1.00 87.12 209 ASP A CA 1
ATOM 1616 C C . ASP A 1 209 ? 10.837 -14.958 -17.117 1.00 87.12 209 ASP A C 1
ATOM 1618 O O . ASP A 1 209 ? 11.439 -15.904 -17.619 1.00 87.12 209 ASP A O 1
ATOM 1622 N N . ASN A 1 210 ? 11.289 -13.706 -17.257 1.00 85.06 210 ASN A N 1
ATOM 1623 C CA . ASN A 1 210 ? 12.557 -13.421 -17.939 1.00 85.06 210 ASN A CA 1
ATOM 1624 C C . ASN A 1 210 ? 13.781 -13.817 -17.106 1.00 85.06 210 ASN A C 1
ATOM 1626 O O . ASN A 1 210 ? 14.837 -14.080 -17.678 1.00 85.06 210 ASN A O 1
ATOM 1630 N N . ALA A 1 211 ? 13.648 -13.852 -15.780 1.00 83.62 211 ALA A N 1
ATOM 1631 C CA . ALA A 1 211 ? 14.718 -14.283 -14.894 1.00 83.62 211 ALA A CA 1
ATOM 1632 C C . ALA A 1 211 ? 14.981 -15.793 -15.023 1.00 83.62 211 ALA A C 1
ATOM 1634 O O . ALA A 1 211 ? 16.136 -16.206 -14.995 1.00 83.62 211 ALA A O 1
ATOM 1635 N N . ASP A 1 212 ? 13.929 -16.590 -15.249 1.00 73.31 212 ASP A N 1
ATOM 1636 C CA . ASP A 1 212 ? 14.014 -18.041 -15.479 1.00 73.31 212 ASP A CA 1
ATOM 1637 C C . ASP A 1 212 ? 14.720 -18.396 -16.807 1.00 73.31 212 ASP A C 1
ATOM 1639 O O . ASP A 1 212 ? 15.336 -19.458 -16.928 1.00 73.31 212 ASP A O 1
ATOM 1643 N N . GLU A 1 213 ? 14.631 -17.526 -17.824 1.00 72.50 213 GLU A N 1
ATOM 1644 C CA . GLU A 1 213 ? 15.297 -17.724 -19.124 1.00 72.50 213 GLU A CA 1
ATOM 1645 C C . GLU A 1 213 ? 16.815 -17.486 -19.047 1.00 72.50 213 GLU A C 1
ATOM 1647 O O . GLU A 1 213 ? 17.585 -18.060 -19.828 1.00 72.50 213 GLU A O 1
ATOM 1652 N N . GLU A 1 214 ? 17.263 -16.647 -18.114 1.00 63.06 214 GLU A N 1
ATOM 1653 C CA . GLU A 1 214 ? 18.669 -16.317 -17.927 1.00 63.06 214 GLU A CA 1
ATOM 1654 C C . GLU A 1 214 ? 19.298 -17.191 -16.830 1.00 63.06 214 GLU A C 1
ATOM 1656 O O . GLU A 1 214 ? 18.660 -17.604 -15.868 1.00 63.06 214 GLU A O 1
ATOM 1661 N N . LYS A 1 215 ? 20.586 -17.529 -16.966 1.00 70.75 215 LYS A N 1
ATOM 1662 C CA . LYS A 1 215 ? 21.296 -18.274 -15.912 1.00 70.75 215 LYS A CA 1
ATOM 1663 C C . LYS A 1 215 ? 21.204 -17.484 -14.599 1.00 70.75 215 LYS A C 1
ATOM 1665 O O . LYS A 1 215 ? 21.382 -16.271 -14.647 1.00 70.75 215 LYS A O 1
ATOM 1670 N N . GLU A 1 216 ? 21.020 -18.167 -13.460 1.00 65.81 216 GLU A N 1
ATOM 1671 C CA . GLU A 1 216 ? 20.874 -17.572 -12.108 1.00 65.81 216 GLU A CA 1
ATOM 1672 C C . GLU A 1 216 ? 21.875 -16.429 -11.805 1.00 65.81 216 GLU A C 1
ATOM 1674 O O . GLU A 1 216 ? 21.562 -15.509 -11.052 1.00 65.81 216 GLU A O 1
ATOM 1679 N N . ASP A 1 217 ? 23.049 -16.436 -12.444 1.00 66.56 217 ASP A N 1
ATOM 1680 C CA . ASP A 1 217 ? 24.105 -15.431 -12.305 1.00 66.56 217 ASP A CA 1
ATOM 1681 C C . ASP A 1 217 ? 23.847 -14.075 -13.006 1.00 66.56 217 ASP A C 1
ATOM 1683 O O . ASP A 1 217 ? 24.612 -13.136 -12.780 1.00 66.56 217 ASP A O 1
ATOM 1687 N N . SER A 1 218 ? 22.819 -13.915 -13.856 1.00 69.88 218 SER A N 1
ATOM 1688 C CA . SER A 1 218 ? 22.621 -12.671 -14.635 1.00 69.88 218 SER A CA 1
ATOM 1689 C C . SER A 1 218 ? 22.151 -11.474 -13.797 1.00 69.88 218 SER A C 1
ATOM 1691 O O . SER A 1 218 ? 22.194 -10.331 -14.255 1.00 69.88 218 SER A O 1
ATOM 1693 N N . GLY A 1 219 ? 21.710 -11.714 -12.557 1.00 71.44 219 GLY A N 1
ATOM 1694 C CA . GLY A 1 219 ? 21.221 -10.673 -11.651 1.00 71.44 219 GLY A CA 1
ATOM 1695 C C . GLY A 1 219 ? 19.882 -10.046 -12.066 1.00 71.44 219 GLY A C 1
ATOM 1696 O O . GLY A 1 219 ? 19.440 -9.093 -11.423 1.00 71.44 219 GLY A O 1
ATOM 1697 N N . CYS A 1 220 ? 19.213 -10.571 -13.099 1.00 81.94 220 CYS A N 1
ATOM 1698 C CA . CYS A 1 220 ? 17.946 -10.057 -13.622 1.00 81.94 220 CYS A CA 1
ATOM 1699 C C . CYS A 1 220 ? 16.723 -10.649 -12.896 1.00 81.94 220 CYS A C 1
ATOM 1701 O O . CYS A 1 220 ? 15.791 -11.133 -13.523 1.00 81.94 220 CYS A O 1
ATOM 1703 N N . TRP A 1 221 ? 16.716 -10.622 -11.561 1.00 88.88 221 TRP A N 1
ATOM 1704 C CA . TRP A 1 221 ? 15.604 -11.137 -10.750 1.00 88.88 221 TRP A CA 1
ATOM 1705 C C . TRP A 1 221 ? 14.812 -10.007 -10.088 1.00 88.88 221 TRP A C 1
ATOM 1707 O O . TRP A 1 221 ? 15.417 -8.996 -9.698 1.00 88.88 221 TRP A O 1
ATOM 1717 N N . PRO A 1 222 ? 13.490 -10.181 -9.864 1.00 93.00 222 PRO A N 1
ATOM 1718 C CA . PRO A 1 222 ? 12.727 -9.309 -8.982 1.00 93.00 222 PRO A CA 1
ATOM 1719 C C . PRO A 1 222 ? 13.457 -9.115 -7.656 1.00 93.00 222 PRO A C 1
ATOM 1721 O O . PRO A 1 222 ? 13.752 -10.072 -6.940 1.00 93.00 222 PRO A O 1
ATOM 1724 N N . ASN A 1 223 ? 13.768 -7.860 -7.336 1.00 93.44 223 ASN A N 1
ATOM 1725 C CA . ASN A 1 223 ? 14.457 -7.509 -6.103 1.00 93.44 223 ASN A CA 1
ATOM 1726 C C . ASN A 1 223 ? 13.466 -6.941 -5.072 1.00 93.44 223 ASN A C 1
ATOM 1728 O O . ASN A 1 223 ? 12.278 -6.739 -5.341 1.00 93.44 223 ASN A O 1
ATOM 1732 N N . LEU A 1 224 ? 13.945 -6.692 -3.851 1.00 94.56 224 LEU A N 1
ATOM 1733 C CA . LEU A 1 224 ? 13.100 -6.207 -2.757 1.00 94.56 224 LEU A CA 1
ATOM 1734 C C . LEU A 1 224 ? 12.432 -4.858 -3.085 1.00 94.56 224 LEU A C 1
ATOM 1736 O O . LEU A 1 224 ? 11.299 -4.617 -2.668 1.00 94.56 224 LEU A O 1
ATOM 1740 N N . MET A 1 225 ? 13.100 -3.998 -3.864 1.00 96.06 225 MET A N 1
ATOM 1741 C CA . MET A 1 225 ? 12.514 -2.742 -4.339 1.00 96.06 225 MET A CA 1
ATOM 1742 C C . MET A 1 225 ? 11.342 -3.014 -5.288 1.00 96.06 225 MET A C 1
ATOM 1744 O O . MET A 1 225 ? 10.283 -2.418 -5.108 1.00 96.06 225 MET A O 1
ATOM 1748 N N . SER A 1 226 ? 11.489 -3.945 -6.237 1.00 96.19 226 SER A N 1
ATOM 1749 C CA . SER A 1 226 ? 10.420 -4.338 -7.166 1.00 96.19 226 SER A CA 1
ATOM 1750 C C . SER A 1 226 ? 9.177 -4.814 -6.422 1.00 96.19 226 SER A C 1
ATOM 1752 O O . SER A 1 226 ? 8.076 -4.328 -6.678 1.00 96.19 226 SER A O 1
ATOM 1754 N N . MET A 1 227 ? 9.362 -5.700 -5.438 1.00 96.62 227 MET A N 1
ATOM 1755 C CA . MET A 1 227 ? 8.268 -6.197 -4.603 1.00 96.62 227 MET A CA 1
ATOM 1756 C C . MET A 1 227 ? 7.598 -5.063 -3.813 1.00 96.62 227 MET A C 1
ATOM 1758 O O . MET A 1 227 ? 6.375 -4.948 -3.812 1.00 96.62 227 MET A O 1
ATOM 1762 N N . ASN A 1 228 ? 8.374 -4.184 -3.175 1.00 97.62 228 ASN A N 1
ATOM 1763 C CA . ASN A 1 228 ? 7.811 -3.087 -2.386 1.00 97.62 228 ASN A CA 1
ATOM 1764 C C . ASN A 1 228 ? 7.086 -2.042 -3.246 1.00 97.62 228 ASN A C 1
ATOM 1766 O O . ASN A 1 228 ? 6.048 -1.533 -2.825 1.00 97.62 228 ASN A O 1
ATOM 1770 N N . LEU A 1 229 ? 7.583 -1.731 -4.448 1.00 98.00 229 LEU A N 1
ATOM 1771 C CA . LEU A 1 229 ? 6.881 -0.863 -5.398 1.00 98.00 229 LEU A CA 1
ATOM 1772 C C . LEU A 1 229 ? 5.568 -1.504 -5.863 1.00 98.00 229 LEU A C 1
ATOM 1774 O O . LEU A 1 229 ? 4.540 -0.829 -5.895 1.00 98.00 229 LEU A O 1
ATOM 1778 N N . ALA A 1 230 ? 5.576 -2.806 -6.150 1.00 98.06 230 ALA A N 1
ATOM 1779 C CA . ALA A 1 230 ? 4.375 -3.540 -6.528 1.00 98.06 230 ALA A CA 1
ATOM 1780 C C . ALA A 1 230 ? 3.308 -3.492 -5.430 1.00 98.06 230 ALA A C 1
ATOM 1782 O O . ALA A 1 230 ? 2.182 -3.056 -5.669 1.00 98.06 230 ALA A O 1
ATOM 1783 N N . LEU A 1 231 ? 3.682 -3.872 -4.206 1.00 98.00 231 LEU A N 1
ATOM 1784 C CA . LEU A 1 231 ? 2.771 -3.884 -3.065 1.00 98.00 231 LEU A CA 1
ATOM 1785 C C . LEU A 1 231 ? 2.258 -2.477 -2.731 1.00 98.00 231 LEU A C 1
ATOM 1787 O O . LEU A 1 231 ? 1.081 -2.321 -2.434 1.00 98.00 231 LEU A O 1
ATOM 1791 N N . ASN A 1 232 ? 3.088 -1.438 -2.846 1.00 97.75 232 ASN A N 1
ATOM 1792 C CA . ASN A 1 232 ? 2.667 -0.044 -2.666 1.00 97.75 232 ASN A CA 1
ATOM 1793 C C . ASN A 1 232 ? 1.615 0.385 -3.703 1.00 97.75 232 ASN A C 1
ATOM 1795 O O . ASN A 1 232 ? 0.594 0.983 -3.353 1.00 97.75 232 ASN A O 1
ATOM 1799 N N . ALA A 1 233 ? 1.843 0.072 -4.981 1.00 97.69 233 ALA A N 1
ATOM 1800 C CA . ALA A 1 233 ? 0.889 0.372 -6.043 1.00 97.69 233 ALA A CA 1
ATOM 1801 C C . ALA A 1 233 ? -0.435 -0.380 -5.833 1.00 97.69 233 ALA A C 1
ATOM 1803 O O . ALA A 1 233 ? -1.495 0.247 -5.895 1.00 97.69 233 ALA A O 1
ATOM 1804 N N . ILE A 1 234 ? -0.371 -1.677 -5.504 1.00 97.62 234 ILE A N 1
ATOM 1805 C CA . ILE A 1 234 ? -1.542 -2.513 -5.199 1.00 97.62 234 ILE A CA 1
ATOM 1806 C C . ILE A 1 234 ? -2.291 -1.978 -3.978 1.00 97.62 234 ILE A C 1
ATOM 1808 O O . ILE A 1 234 ? -3.503 -1.821 -4.048 1.00 97.62 234 ILE A O 1
ATOM 1812 N N . ALA A 1 235 ? -1.601 -1.633 -2.891 1.00 96.56 235 ALA A N 1
ATOM 1813 C CA . ALA A 1 235 ? -2.222 -1.098 -1.682 1.00 96.56 235 ALA A CA 1
ATOM 1814 C C . ALA A 1 235 ? -3.013 0.190 -1.963 1.00 96.56 235 ALA A C 1
ATOM 1816 O O . ALA A 1 235 ? -4.166 0.328 -1.556 1.00 96.56 235 ALA A O 1
ATOM 1817 N N . LYS A 1 236 ? -2.427 1.121 -2.726 1.00 95.31 236 LYS A N 1
ATOM 1818 C CA . LYS A 1 236 ? -3.081 2.396 -3.060 1.00 95.31 236 LYS A CA 1
ATOM 1819 C C . LYS A 1 236 ? -4.219 2.247 -4.065 1.00 95.31 236 LYS A C 1
ATOM 1821 O O . LYS A 1 236 ? -5.247 2.910 -3.920 1.00 95.31 236 LYS A O 1
ATOM 1826 N N . ALA A 1 237 ? -4.035 1.419 -5.093 1.00 95.31 237 ALA A N 1
ATOM 1827 C CA . ALA A 1 237 ? -5.050 1.187 -6.116 1.00 95.31 237 ALA A CA 1
ATOM 1828 C C . ALA A 1 237 ? -6.195 0.311 -5.592 1.00 95.31 237 ALA A C 1
ATOM 1830 O O . ALA A 1 237 ? -7.347 0.565 -5.929 1.00 95.31 237 ALA A O 1
ATOM 1831 N N . GLY A 1 238 ? -5.880 -0.656 -4.730 1.00 92.38 238 GLY A N 1
ATOM 1832 C CA . GLY A 1 238 ? -6.794 -1.640 -4.153 1.00 92.38 238 GLY A CA 1
ATOM 1833 C C . GLY A 1 238 ? -7.811 -1.076 -3.160 1.00 92.38 238 GLY A C 1
ATOM 1834 O O . GLY A 1 238 ? -8.822 -1.720 -2.896 1.00 92.38 238 GLY A O 1
ATOM 1835 N N . GLY A 1 239 ? -7.602 0.138 -2.642 1.00 86.12 239 GLY A N 1
ATOM 1836 C CA . GLY A 1 239 ? -8.626 0.821 -1.852 1.00 86.12 239 GLY A CA 1
ATOM 1837 C C . GLY A 1 239 ? -9.910 1.037 -2.667 1.00 86.12 239 GLY A C 1
ATOM 1838 O O . GLY A 1 239 ? -9.861 1.610 -3.753 1.00 86.12 239 GLY A O 1
ATOM 1839 N N . GLY A 1 240 ? -11.057 0.596 -2.147 1.00 81.56 240 GLY A N 1
ATOM 1840 C CA . GLY A 1 240 ? -12.374 0.799 -2.769 1.00 81.56 240 GLY A CA 1
ATOM 1841 C C . GLY A 1 240 ? -12.886 -0.348 -3.647 1.00 81.56 240 GLY A C 1
ATOM 1842 O O . GLY A 1 240 ? -13.991 -0.243 -4.181 1.00 81.56 240 GLY A O 1
ATOM 1843 N N . PHE A 1 241 ? -12.139 -1.447 -3.785 1.00 87.12 241 PHE A N 1
ATOM 1844 C CA . PHE A 1 241 ? -12.702 -2.678 -4.340 1.00 87.12 241 PHE A CA 1
ATOM 1845 C C . PHE A 1 241 ? -13.646 -3.332 -3.319 1.00 87.12 241 PHE A C 1
ATOM 1847 O O . PHE A 1 241 ? -13.285 -3.433 -2.149 1.00 87.12 241 PHE A O 1
ATOM 1854 N N . PRO A 1 242 ? -14.853 -3.761 -3.730 1.00 81.25 242 PRO A N 1
ATOM 1855 C CA . PRO A 1 242 ? -15.829 -4.356 -2.817 1.00 81.25 242 PRO A CA 1
ATOM 1856 C C . PRO A 1 242 ? -15.540 -5.830 -2.496 1.00 81.25 242 PRO A C 1
ATOM 1858 O O . PRO A 1 242 ? -16.238 -6.416 -1.674 1.00 81.25 242 PRO A O 1
ATOM 1861 N N . ASP A 1 243 ? -14.569 -6.445 -3.174 1.00 88.88 243 ASP A N 1
ATOM 1862 C CA . ASP A 1 243 ? -14.268 -7.868 -3.089 1.00 88.88 243 ASP A CA 1
ATOM 1863 C C . ASP A 1 243 ? -12.838 -8.134 -2.599 1.00 88.88 243 ASP A C 1
ATOM 1865 O O . ASP A 1 243 ? -11.994 -7.245 -2.481 1.00 88.88 243 ASP A O 1
ATOM 1869 N N . ASP A 1 244 ? -12.567 -9.404 -2.318 1.00 91.25 244 ASP A N 1
ATOM 1870 C CA . ASP A 1 244 ? -11.276 -9.859 -1.809 1.00 91.25 244 ASP A CA 1
ATOM 1871 C C . ASP A 1 244 ? -10.237 -10.128 -2.909 1.00 91.25 244 ASP A C 1
ATOM 1873 O O . ASP A 1 244 ? -9.149 -10.639 -2.617 1.00 91.25 244 ASP A O 1
ATOM 1877 N N . SER A 1 245 ? -10.539 -9.807 -4.174 1.00 92.44 245 SER A N 1
ATOM 1878 C CA . SER A 1 245 ? -9.684 -10.164 -5.315 1.00 92.44 245 SER A CA 1
ATOM 1879 C C . SER A 1 245 ? -8.270 -9.597 -5.172 1.00 92.44 245 SER A C 1
ATOM 1881 O O . SER A 1 245 ? -7.290 -10.287 -5.453 1.00 92.44 245 SER A O 1
ATOM 1883 N N . ILE A 1 246 ? -8.145 -8.376 -4.644 1.00 94.38 246 ILE A N 1
ATOM 1884 C CA . ILE A 1 246 ? -6.858 -7.720 -4.384 1.00 94.38 246 ILE A CA 1
ATOM 1885 C C . ILE A 1 246 ? -6.034 -8.506 -3.360 1.00 94.38 246 ILE A C 1
ATOM 1887 O O . ILE A 1 246 ? -4.831 -8.708 -3.545 1.00 94.38 246 ILE A O 1
ATOM 1891 N N . CYS A 1 247 ? -6.671 -8.986 -2.292 1.00 94.50 247 CYS A N 1
ATOM 1892 C CA . CYS A 1 247 ? -5.998 -9.755 -1.251 1.00 94.50 247 CYS A CA 1
ATOM 1893 C C . CYS A 1 247 ? -5.557 -11.133 -1.767 1.00 94.50 247 CYS A C 1
ATOM 1895 O O . CYS A 1 247 ? -4.458 -11.588 -1.453 1.00 94.50 247 CYS A O 1
ATOM 1897 N N . GLN A 1 248 ? -6.386 -11.790 -2.582 1.00 93.00 248 GLN A N 1
ATOM 1898 C CA . GLN A 1 248 ? -6.060 -13.069 -3.224 1.00 93.00 248 GLN A CA 1
ATOM 1899 C C . GLN A 1 248 ? -4.899 -12.925 -4.211 1.00 93.00 248 GLN A C 1
ATOM 1901 O O . GLN A 1 248 ? -3.929 -13.680 -4.150 1.00 93.00 248 GLN A O 1
ATOM 1906 N N . MET A 1 249 ? -4.956 -11.904 -5.065 1.00 93.25 249 MET A N 1
ATOM 1907 C CA . MET A 1 249 ? -3.893 -11.574 -6.008 1.00 93.25 249 MET A CA 1
ATOM 1908 C C . MET A 1 249 ? -2.581 -11.256 -5.287 1.00 93.25 249 MET A C 1
ATOM 1910 O O . MET A 1 249 ? -1.522 -11.711 -5.711 1.00 93.25 249 MET A O 1
ATOM 1914 N N . THR A 1 250 ? -2.653 -10.543 -4.161 1.00 94.88 250 THR A N 1
ATOM 1915 C CA . THR A 1 250 ? -1.486 -10.252 -3.319 1.00 94.88 250 THR A CA 1
ATOM 1916 C C . THR A 1 250 ? -0.901 -11.519 -2.701 1.00 94.88 250 THR A C 1
ATOM 1918 O O . THR A 1 250 ? 0.313 -11.684 -2.735 1.00 94.88 250 THR A O 1
ATOM 1921 N N . ASN A 1 251 ? -1.729 -12.441 -2.187 1.00 92.88 251 ASN A N 1
ATOM 1922 C CA . ASN A 1 251 ? -1.239 -13.728 -1.672 1.00 92.88 251 ASN A CA 1
ATOM 1923 C C . ASN A 1 251 ? -0.455 -14.480 -2.745 1.00 92.88 251 ASN A C 1
ATOM 1925 O O . ASN A 1 251 ? 0.669 -14.894 -2.485 1.00 92.88 251 ASN A O 1
ATOM 1929 N N . LYS A 1 252 ? -1.041 -14.618 -3.941 1.00 90.81 252 LYS A N 1
ATOM 1930 C CA . LYS A 1 252 ? -0.412 -15.301 -5.071 1.00 90.81 252 LYS A CA 1
ATOM 1931 C C . LYS A 1 252 ? 0.906 -14.628 -5.455 1.00 90.81 252 LYS A C 1
ATOM 1933 O O . LYS A 1 252 ? 1.930 -15.290 -5.495 1.00 90.81 252 LYS A O 1
ATOM 1938 N N . LEU A 1 253 ? 0.899 -13.306 -5.636 1.00 92.00 253 LEU A N 1
ATOM 1939 C CA . LEU A 1 253 ? 2.095 -12.545 -5.998 1.00 92.00 253 LEU A CA 1
ATOM 1940 C C . LEU A 1 253 ? 3.229 -12.728 -4.981 1.00 92.00 253 LEU A C 1
ATOM 1942 O O . LEU A 1 253 ? 4.363 -12.991 -5.362 1.00 92.00 253 LEU A O 1
ATOM 1946 N N . VAL A 1 254 ? 2.942 -12.581 -3.685 1.00 92.50 254 VAL A N 1
ATOM 1947 C CA . VAL A 1 254 ? 3.972 -12.732 -2.647 1.00 92.50 254 VAL A CA 1
ATOM 1948 C C . VAL A 1 254 ? 4.462 -14.174 -2.600 1.00 92.50 254 VAL A C 1
ATOM 1950 O O . VAL A 1 254 ? 5.669 -14.386 -2.549 1.00 92.50 254 VAL A O 1
ATOM 1953 N N . PHE A 1 255 ? 3.550 -15.148 -2.646 1.00 90.88 255 PHE A N 1
ATOM 1954 C CA . PHE A 1 255 ? 3.885 -16.570 -2.669 1.00 90.88 255 PHE A CA 1
ATOM 1955 C C . PHE A 1 255 ? 4.821 -16.915 -3.832 1.00 90.88 255 PHE A C 1
ATOM 1957 O O . PHE A 1 255 ? 5.858 -17.535 -3.604 1.00 90.88 255 PHE A O 1
ATOM 1964 N N . ASP A 1 256 ? 4.503 -16.447 -5.040 1.00 87.62 256 ASP A N 1
ATOM 1965 C CA . ASP A 1 256 ? 5.301 -16.687 -6.243 1.00 87.62 256 ASP A CA 1
ATOM 1966 C C . ASP A 1 256 ? 6.699 -16.037 -6.130 1.00 87.62 256 ASP A C 1
ATOM 1968 O O . ASP A 1 256 ? 7.696 -16.632 -6.532 1.00 87.62 256 ASP A O 1
ATOM 1972 N N . LEU A 1 257 ? 6.811 -14.851 -5.513 1.00 89.81 257 LEU A N 1
ATOM 1973 C CA . LEU A 1 257 ? 8.080 -14.114 -5.404 1.00 89.81 257 LEU A CA 1
ATOM 1974 C C . LEU A 1 257 ? 9.034 -14.635 -4.325 1.00 89.81 257 LEU A C 1
ATOM 1976 O O . LEU A 1 257 ? 10.235 -14.754 -4.571 1.00 89.81 257 LEU A O 1
ATOM 1980 N N . ILE A 1 258 ? 8.543 -14.870 -3.104 1.00 91.06 258 ILE A N 1
ATOM 1981 C CA . ILE A 1 258 ? 9.406 -15.239 -1.962 1.00 91.06 258 ILE A CA 1
ATOM 1982 C C . ILE A 1 258 ? 9.397 -16.741 -1.675 1.00 91.06 258 ILE A C 1
ATOM 1984 O O . ILE A 1 258 ? 10.221 -17.223 -0.896 1.00 91.06 258 ILE A O 1
ATOM 1988 N N . GLY A 1 259 ? 8.481 -17.474 -2.305 1.00 89.56 259 GLY A N 1
ATOM 1989 C CA . GLY A 1 259 ? 8.272 -18.895 -2.107 1.00 89.56 259 GLY A CA 1
ATOM 1990 C C . GLY A 1 259 ? 7.422 -19.255 -0.901 1.00 89.56 259 GLY A C 1
ATOM 1991 O O . GLY A 1 259 ? 7.230 -18.473 0.032 1.00 89.56 259 GLY A O 1
ATOM 1992 N N . GLU A 1 260 ? 6.953 -20.500 -0.912 1.00 86.81 260 GLU A N 1
ATOM 1993 C CA . GLU A 1 260 ? 6.039 -21.047 0.085 1.00 86.81 260 GLU A CA 1
ATOM 1994 C C . GLU A 1 260 ? 6.572 -20.953 1.517 1.00 86.81 260 GLU A C 1
ATOM 1996 O O . GLU A 1 260 ? 5.877 -20.447 2.394 1.00 86.81 260 GLU A O 1
ATOM 2001 N N . GLU A 1 261 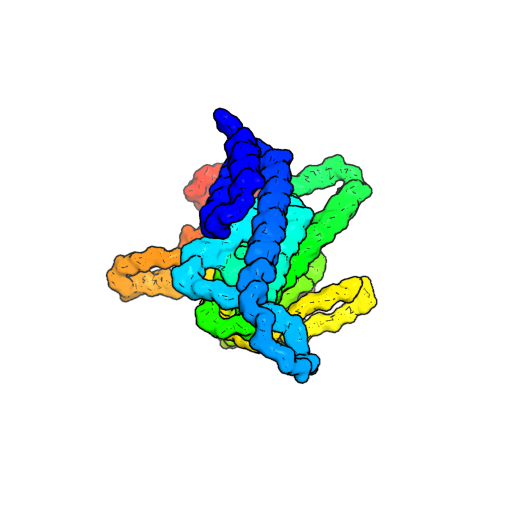? 7.802 -21.409 1.767 1.00 87.62 261 GLU A N 1
ATOM 2002 C CA . GLU A 1 261 ? 8.379 -21.448 3.117 1.00 87.62 261 GLU A CA 1
ATOM 2003 C C . GLU A 1 261 ? 8.452 -20.044 3.735 1.00 87.62 261 GLU A C 1
ATOM 2005 O O . GLU A 1 261 ? 7.969 -19.806 4.845 1.00 87.62 261 GLU A O 1
ATOM 2010 N N . LYS A 1 262 ? 8.988 -19.071 2.985 1.00 90.62 262 LYS A N 1
ATOM 2011 C CA . LYS A 1 262 ? 9.077 -17.682 3.450 1.00 90.62 262 LYS A CA 1
ATOM 2012 C C . LYS A 1 262 ? 7.708 -17.028 3.554 1.00 90.62 262 LYS A C 1
ATOM 2014 O O . LYS A 1 262 ? 7.511 -16.224 4.458 1.00 90.62 262 LYS A O 1
ATOM 2019 N N . TYR A 1 263 ? 6.769 -17.362 2.672 1.00 90.38 263 TYR A N 1
ATOM 2020 C CA . TYR A 1 263 ? 5.395 -16.874 2.746 1.00 90.38 263 TYR A CA 1
ATOM 2021 C C . TYR A 1 263 ? 4.670 -17.397 3.991 1.00 90.38 263 TYR A C 1
ATOM 2023 O O . TYR A 1 263 ? 4.073 -16.610 4.725 1.00 90.38 263 TYR A O 1
ATOM 2031 N N . ARG A 1 264 ? 4.768 -18.695 4.295 1.00 87.75 264 ARG A N 1
ATOM 2032 C CA . ARG A 1 264 ? 4.200 -19.282 5.520 1.00 87.75 264 ARG A CA 1
ATOM 2033 C C . ARG A 1 264 ? 4.816 -18.663 6.769 1.00 87.75 264 ARG A C 1
ATOM 2035 O O . ARG A 1 264 ? 4.079 -18.249 7.664 1.00 87.75 264 ARG A O 1
ATOM 2042 N N . SER A 1 265 ? 6.143 -18.502 6.774 1.00 89.56 265 SER A N 1
ATOM 2043 C CA . SER A 1 265 ? 6.852 -17.786 7.835 1.00 89.56 265 SER A CA 1
ATOM 2044 C C . SER A 1 265 ? 6.342 -16.352 7.963 1.00 89.56 265 SER A C 1
ATOM 2046 O O . SER A 1 265 ? 6.013 -15.914 9.063 1.00 89.56 265 SER A O 1
ATOM 2048 N N . LEU A 1 266 ? 6.233 -15.608 6.856 1.00 89.12 266 LEU A N 1
ATOM 2049 C CA . LEU A 1 266 ? 5.723 -14.234 6.802 1.00 89.12 266 LEU A CA 1
ATOM 2050 C C . LEU A 1 266 ? 4.324 -14.118 7.417 1.00 89.12 266 LEU A C 1
ATOM 2052 O O . LEU A 1 266 ? 4.096 -13.194 8.193 1.00 89.12 266 LEU A O 1
ATOM 2056 N N . MET A 1 267 ? 3.446 -15.076 7.119 1.00 84.44 267 MET A N 1
ATOM 2057 C CA . MET A 1 267 ? 2.062 -15.125 7.598 1.00 84.44 267 MET A CA 1
ATOM 2058 C C . MET A 1 267 ? 1.901 -15.734 9.002 1.00 84.44 267 MET A C 1
ATOM 2060 O O . MET A 1 267 ? 0.772 -15.850 9.471 1.00 84.44 267 MET A O 1
ATOM 2064 N N . ASP A 1 268 ? 3.001 -16.108 9.666 1.00 72.81 268 ASP A N 1
ATOM 2065 C CA . ASP A 1 268 ? 3.035 -16.706 11.013 1.00 72.81 268 ASP A CA 1
ATOM 2066 C C . ASP A 1 268 ? 2.136 -17.958 11.148 1.00 72.81 268 ASP A C 1
ATOM 2068 O O . ASP A 1 268 ? 1.622 -18.257 12.223 1.00 72.81 268 ASP A O 1
ATOM 2072 N N . GLN A 1 269 ? 1.948 -18.714 10.053 1.00 63.22 269 GLN A N 1
ATOM 2073 C CA . GLN A 1 269 ? 1.076 -19.903 10.032 1.00 63.22 269 GLN A CA 1
ATOM 2074 C C . GLN A 1 269 ? 1.604 -21.067 10.887 1.00 63.22 269 GLN A C 1
ATOM 2076 O O . GLN A 1 269 ? 0.842 -21.971 11.221 1.00 63.22 269 GLN A O 1
ATOM 2081 N N . ASP A 1 270 ? 2.880 -21.030 11.278 1.00 48.19 270 ASP A N 1
ATOM 2082 C CA . ASP A 1 270 ? 3.518 -22.074 12.087 1.00 48.19 270 ASP A CA 1
ATOM 2083 C C . ASP A 1 270 ? 3.296 -21.899 13.601 1.00 48.19 270 ASP A C 1
ATOM 2085 O O . ASP A 1 270 ? 3.653 -22.768 14.403 1.00 48.19 270 ASP A O 1
ATOM 2089 N N . VAL A 1 271 ? 2.672 -20.799 14.032 1.00 48.16 271 VAL A N 1
ATOM 2090 C CA . VAL A 1 271 ? 2.537 -20.477 15.454 1.00 48.16 271 VAL A CA 1
ATOM 2091 C C . VAL A 1 271 ? 1.202 -20.986 15.995 1.00 48.16 271 VAL A C 1
ATOM 2093 O O . VAL A 1 271 ? 0.257 -20.246 16.249 1.00 48.16 271 VAL A O 1
ATOM 2096 N N . SER A 1 272 ? 1.176 -22.289 16.272 1.00 45.97 272 SER A N 1
ATOM 2097 C CA . SER A 1 272 ? 0.190 -22.960 17.138 1.00 45.97 272 SER A CA 1
ATOM 2098 C C . SER A 1 272 ? 0.088 -22.378 18.566 1.00 45.97 272 SER A C 1
ATOM 2100 O O . SER A 1 272 ? -0.732 -22.843 19.356 1.00 45.97 272 SER A O 1
ATOM 2102 N N . SER A 1 273 ? 0.904 -21.375 18.920 1.00 46.31 273 SER A N 1
ATOM 2103 C CA . SER A 1 273 ? 1.011 -20.817 20.273 1.00 46.31 273 SER A CA 1
ATOM 2104 C C . SER A 1 273 ? 0.312 -19.474 20.498 1.00 46.31 273 SER A C 1
ATOM 2106 O O . SER A 1 273 ? 0.218 -19.050 21.650 1.00 46.31 273 SER A O 1
ATOM 2108 N N . PHE A 1 274 ? -0.258 -18.834 19.471 1.00 46.28 274 PHE A N 1
ATOM 2109 C CA . PHE A 1 274 ? -1.331 -17.873 19.733 1.00 46.28 274 PHE A CA 1
ATOM 2110 C C . PHE A 1 274 ? -2.588 -18.691 19.989 1.00 46.28 274 PHE A C 1
ATOM 2112 O O . PHE A 1 274 ? -3.177 -19.239 19.059 1.00 46.28 274 PHE A O 1
ATOM 2119 N N . GLU A 1 275 ? -2.919 -18.848 21.274 1.00 48.44 275 GLU A N 1
ATOM 2120 C CA . GLU A 1 275 ? -4.088 -19.576 21.760 1.00 48.44 275 GLU A CA 1
ATOM 2121 C C . GLU A 1 275 ? -5.256 -19.465 20.772 1.00 48.44 275 GLU A C 1
ATOM 2123 O O . GLU A 1 275 ? -5.657 -18.360 20.399 1.00 48.44 275 GLU A O 1
ATOM 2128 N N . HIS A 1 276 ? -5.825 -20.612 20.389 1.00 46.72 276 HIS A N 1
ATOM 2129 C CA . HIS A 1 276 ? -7.029 -20.796 19.561 1.00 46.72 276 HIS A CA 1
ATOM 2130 C C . HIS A 1 276 ? -8.298 -20.058 20.062 1.00 46.72 276 HIS A C 1
ATOM 2132 O O . HIS A 1 276 ? -9.417 -20.380 19.677 1.00 46.72 276 HIS A O 1
ATOM 2138 N N . ASN A 1 277 ? -8.159 -19.055 20.925 1.00 44.09 277 ASN A N 1
ATOM 2139 C CA . ASN A 1 277 ? -9.220 -18.415 21.677 1.00 44.09 277 ASN A CA 1
ATOM 2140 C C . ASN A 1 277 ? -9.581 -17.001 21.208 1.00 44.09 277 ASN A C 1
ATOM 2142 O O . ASN A 1 277 ? -10.401 -16.360 21.878 1.00 44.09 277 ASN A O 1
ATOM 2146 N N . MET A 1 278 ? -9.035 -16.491 20.100 1.00 44.38 278 MET A N 1
ATOM 2147 C CA . MET A 1 278 ? -9.261 -15.102 19.685 1.00 44.38 278 MET A CA 1
ATOM 2148 C C . MET A 1 278 ? -9.774 -14.945 18.237 1.00 44.38 278 MET A C 1
ATOM 2150 O O . MET A 1 278 ? -9.085 -15.178 17.246 1.00 44.38 278 MET A O 1
ATOM 2154 N N . ILE A 1 279 ? -11.014 -14.443 18.184 1.00 49.84 279 ILE A N 1
ATOM 2155 C CA . ILE A 1 279 ? -11.450 -13.224 17.478 1.00 49.84 279 ILE A CA 1
ATOM 2156 C C . ILE A 1 279 ? -12.420 -13.379 16.303 1.00 49.84 279 ILE A C 1
ATOM 2158 O O . ILE A 1 279 ? -13.245 -12.503 16.163 1.00 49.84 279 ILE A O 1
ATOM 2162 N N . PHE A 1 280 ? -12.511 -14.497 15.579 1.00 45.84 280 PHE A N 1
ATOM 2163 C CA . PHE A 1 280 ? -13.739 -14.788 14.804 1.00 45.84 280 PHE A CA 1
ATOM 2164 C C . PHE A 1 280 ? -13.879 -16.301 14.645 1.00 45.84 280 PHE A C 1
ATOM 2166 O O . PHE A 1 280 ? -12.938 -16.933 14.162 1.00 45.84 280 PHE A O 1
ATOM 2173 N N . ASP A 1 281 ? -15.007 -16.878 15.045 1.00 42.66 281 ASP A N 1
ATOM 2174 C CA . ASP A 1 281 ? -15.313 -18.291 14.808 1.00 42.66 281 ASP A CA 1
ATOM 2175 C C . ASP A 1 281 ? -15.659 -18.438 13.317 1.00 42.66 281 ASP A C 1
ATOM 2177 O O . ASP A 1 281 ? -16.781 -18.175 12.885 1.00 42.66 281 ASP A O 1
ATOM 2181 N N . ILE A 1 282 ? -14.652 -18.681 12.475 1.00 46.66 282 ILE A N 1
ATOM 2182 C CA . ILE A 1 282 ? -14.885 -18.805 11.036 1.00 46.66 282 ILE A CA 1
ATOM 2183 C C . ILE A 1 282 ? -15.464 -20.194 10.795 1.00 46.66 282 ILE A C 1
ATOM 2185 O O . ILE A 1 282 ? -14.808 -21.200 11.048 1.00 46.66 282 ILE A O 1
ATOM 2189 N N . THR A 1 283 ? -16.681 -20.212 10.250 1.00 46.78 283 THR A N 1
ATOM 2190 C CA . THR A 1 283 ? -17.247 -21.269 9.399 1.00 46.78 283 THR A CA 1
ATOM 2191 C C . THR A 1 283 ? -16.184 -22.233 8.861 1.00 46.78 283 THR A C 1
ATOM 2193 O O . THR A 1 283 ? -15.447 -21.829 7.969 1.00 46.78 283 THR A O 1
ATOM 2196 N N . SER A 1 284 ? -16.138 -23.462 9.395 1.00 49.72 284 SER A N 1
ATOM 2197 C CA . SER A 1 284 ? -15.321 -24.628 8.995 1.00 49.72 284 SER A CA 1
ATOM 2198 C C . SER A 1 284 ? -13.900 -24.332 8.481 1.00 49.72 284 SER A C 1
ATOM 2200 O O . SER A 1 284 ? -13.722 -23.727 7.427 1.00 49.72 284 SER A O 1
ATOM 2202 N N . GLU A 1 285 ? -12.890 -24.896 9.142 1.00 52.72 285 GLU A N 1
ATOM 2203 C CA . GLU A 1 285 ? -11.465 -24.916 8.754 1.00 52.72 285 GLU A CA 1
ATOM 2204 C C . GLU A 1 285 ? -11.205 -25.068 7.233 1.00 52.72 285 GLU A C 1
ATOM 2206 O O . GLU A 1 285 ? -10.277 -24.482 6.680 1.00 52.72 285 GLU A O 1
ATOM 2211 N N . GLU A 1 286 ? -12.077 -25.786 6.528 1.00 53.88 286 GLU A N 1
ATOM 2212 C CA . GLU A 1 286 ? -12.059 -26.009 5.081 1.00 53.88 286 GLU A CA 1
ATOM 2213 C C . GLU A 1 286 ? -12.249 -24.737 4.230 1.00 53.88 286 GLU A C 1
ATOM 2215 O O . GLU A 1 286 ? -11.539 -24.540 3.245 1.00 53.88 286 GLU A O 1
ATOM 2220 N N . LYS A 1 287 ? -13.122 -23.807 4.641 1.00 54.69 287 LYS A N 1
ATOM 2221 C CA . LYS A 1 287 ? -13.320 -22.517 3.951 1.00 54.69 287 LYS A CA 1
ATOM 2222 C C . LYS A 1 287 ? -12.134 -21.576 4.176 1.00 54.69 287 LYS A C 1
ATOM 2224 O O . LYS A 1 287 ? -11.783 -20.790 3.300 1.00 54.69 287 LYS A O 1
ATOM 2229 N N . TYR A 1 288 ? -11.493 -21.681 5.341 1.00 53.56 288 TYR A N 1
ATOM 2230 C CA . TYR A 1 288 ? -10.247 -20.974 5.626 1.00 53.56 288 TYR A CA 1
ATOM 2231 C C . TYR A 1 288 ? -9.104 -21.521 4.765 1.00 53.56 288 TYR A C 1
ATOM 2233 O O . TYR A 1 288 ? -8.411 -20.731 4.132 1.00 53.56 288 TYR A O 1
ATOM 2241 N N . ARG A 1 289 ? -8.962 -22.851 4.649 1.00 59.19 289 ARG A N 1
ATOM 2242 C CA . ARG A 1 289 ? -7.978 -23.467 3.743 1.00 59.19 289 ARG A CA 1
ATOM 2243 C C . ARG A 1 289 ? -8.173 -23.013 2.297 1.00 59.19 289 ARG A C 1
ATOM 2245 O O . ARG A 1 289 ? -7.205 -22.574 1.699 1.00 59.19 289 ARG A O 1
ATOM 2252 N N . GLN A 1 290 ? -9.400 -22.991 1.776 1.00 62.06 290 GLN A N 1
ATOM 2253 C CA . GLN A 1 290 ? -9.671 -22.516 0.408 1.00 62.06 290 GLN A CA 1
ATOM 2254 C C . GLN A 1 290 ? -9.322 -21.033 0.171 1.00 62.06 290 GLN A C 1
ATOM 2256 O O . GLN A 1 290 ? -8.966 -20.664 -0.939 1.00 62.06 290 GLN A O 1
ATOM 2261 N N . LEU A 1 291 ? -9.410 -20.169 1.190 1.00 55.22 291 LEU A N 1
ATOM 2262 C CA . LEU A 1 291 ? -9.062 -18.738 1.083 1.00 55.22 291 LEU A CA 1
ATOM 2263 C C . LEU A 1 291 ? -7.573 -18.444 1.328 1.00 55.22 291 LEU A C 1
ATOM 2265 O O . LEU A 1 291 ? -7.086 -17.338 1.056 1.00 55.22 291 LEU A O 1
ATOM 2269 N N . VAL A 1 292 ? -6.869 -19.391 1.943 1.00 54.59 292 VAL A N 1
ATOM 2270 C CA . VAL A 1 292 ? -5.481 -19.241 2.385 1.00 54.59 292 VAL A CA 1
ATOM 2271 C C . VAL A 1 292 ? -4.522 -19.977 1.472 1.00 54.59 292 VAL A C 1
ATOM 2273 O O . VAL A 1 292 ? -3.405 -19.491 1.306 1.00 54.59 292 VAL A O 1
ATOM 2276 N N . ASP A 1 293 ? -4.961 -21.084 0.881 1.00 60.97 293 ASP A N 1
ATOM 2277 C CA . ASP A 1 293 ? -4.207 -21.838 -0.102 1.00 60.97 293 ASP A CA 1
ATOM 2278 C C . ASP A 1 293 ? -4.124 -21.036 -1.413 1.00 60.97 293 ASP A C 1
ATOM 2280 O O . ASP A 1 293 ? -5.134 -20.873 -2.102 1.00 60.97 293 ASP A O 1
ATOM 2284 N N . PRO A 1 294 ? -2.941 -20.501 -1.766 1.00 57.19 294 PRO A N 1
ATOM 2285 C CA . PRO A 1 294 ? -2.764 -19.754 -3.005 1.00 57.19 294 PRO A CA 1
ATOM 2286 C C . PRO A 1 294 ? -2.940 -20.640 -4.249 1.00 57.19 294 PRO A C 1
ATOM 2288 O O . PRO A 1 294 ? -3.076 -20.107 -5.351 1.00 57.19 294 PRO A O 1
ATOM 2291 N N . GLU A 1 295 ? -2.956 -21.972 -4.099 1.00 52.09 295 GLU A N 1
ATOM 2292 C CA . GLU A 1 295 ? -3.207 -22.911 -5.191 1.00 52.09 295 GLU A CA 1
ATOM 2293 C C . GLU A 1 295 ? -4.697 -23.090 -5.511 1.00 52.09 295 GLU A C 1
ATOM 2295 O O . GLU A 1 295 ? -5.043 -23.443 -6.644 1.00 52.09 295 GLU A O 1
ATOM 2300 N N . VAL A 1 296 ? -5.590 -22.802 -4.559 1.00 52.31 296 VAL A N 1
ATOM 2301 C CA . VAL A 1 296 ? -7.041 -22.827 -4.774 1.00 52.31 296 VAL A CA 1
ATOM 2302 C C . VAL A 1 296 ? -7.444 -21.494 -5.402 1.00 52.31 296 VAL A C 1
ATOM 2304 O O . VAL A 1 296 ? -7.924 -20.572 -4.747 1.00 52.31 296 VAL A O 1
ATOM 2307 N N . ALA A 1 297 ? -7.187 -21.365 -6.704 1.00 43.34 297 ALA A N 1
ATOM 2308 C CA . ALA A 1 297 ? -7.662 -20.229 -7.484 1.00 43.34 297 ALA A CA 1
ATOM 2309 C C . ALA A 1 297 ? -9.193 -20.082 -7.328 1.00 43.34 297 ALA A C 1
ATOM 2311 O O . ALA A 1 297 ? -9.896 -21.097 -7.249 1.00 43.34 297 ALA A O 1
ATOM 2312 N N . PRO A 1 298 ? -9.732 -18.848 -7.301 1.00 43.31 298 PRO A N 1
ATOM 2313 C CA . PRO A 1 298 ? -11.170 -18.657 -7.250 1.00 43.31 298 PRO A CA 1
ATOM 2314 C C . PRO A 1 298 ? -11.800 -19.322 -8.474 1.00 43.31 298 PRO A C 1
ATOM 2316 O O . PRO A 1 298 ? -11.348 -19.116 -9.600 1.00 43.31 298 PRO A O 1
ATOM 2319 N N . ILE A 1 299 ? -12.838 -20.125 -8.245 1.00 42.44 299 ILE A N 1
ATOM 2320 C CA . ILE A 1 299 ? -13.705 -20.624 -9.312 1.00 42.44 299 ILE A CA 1
ATOM 2321 C C . ILE A 1 299 ? -14.364 -19.383 -9.923 1.00 42.44 299 ILE A C 1
ATOM 2323 O O . ILE A 1 299 ? -15.173 -18.726 -9.267 1.00 42.44 299 ILE A O 1
ATOM 2327 N N . GLU A 1 300 ? -13.935 -19.023 -11.131 1.00 41.16 300 GLU A N 1
ATOM 2328 C CA . GLU A 1 300 ? -14.405 -17.855 -11.873 1.00 41.16 300 GLU A CA 1
ATOM 2329 C C . GLU A 1 300 ? -15.937 -17.900 -11.996 1.00 41.16 300 GLU A C 1
ATOM 2331 O O . GLU A 1 300 ? -16.506 -18.846 -12.540 1.00 41.16 300 GLU A O 1
ATOM 2336 N N . SER A 1 301 ? -16.627 -16.892 -11.453 1.00 38.88 301 SER A N 1
ATOM 2337 C CA . SER A 1 301 ? -18.026 -16.648 -11.801 1.00 38.88 301 SER A CA 1
ATOM 2338 C C . SER A 1 301 ? -18.082 -16.096 -13.229 1.00 38.88 301 SER A C 1
ATOM 2340 O O . SER A 1 301 ? -17.446 -15.084 -13.524 1.00 38.88 301 SER A O 1
ATOM 2342 N N . ASP A 1 302 ? -18.864 -16.764 -14.067 1.00 40.28 302 ASP A N 1
ATOM 2343 C CA . ASP A 1 302 ? -18.844 -16.811 -15.539 1.00 40.28 302 ASP A CA 1
ATOM 2344 C C . ASP A 1 302 ? -19.204 -15.510 -16.313 1.00 40.28 302 ASP A C 1
ATOM 2346 O O . ASP A 1 302 ? -19.680 -15.584 -17.439 1.00 40.28 302 ASP A O 1
ATOM 2350 N N . GLU A 1 303 ? -19.021 -14.301 -15.761 1.00 42.59 303 GLU A N 1
ATOM 2351 C CA . GLU A 1 303 ? -19.498 -13.059 -16.421 1.00 42.59 303 GLU A CA 1
ATOM 2352 C C . GLU A 1 303 ? -18.580 -11.820 -16.343 1.00 42.59 303 GLU A C 1
ATOM 2354 O O . GLU A 1 303 ? -19.012 -10.712 -16.663 1.00 42.59 303 GLU A O 1
ATOM 2359 N N . CYS A 1 304 ? -17.300 -11.958 -15.986 1.00 37.66 304 CYS A N 1
ATOM 2360 C CA . CYS A 1 304 ? -16.348 -10.842 -16.083 1.00 37.66 304 CYS A CA 1
ATOM 2361 C C . CYS A 1 304 ? -15.240 -11.188 -17.084 1.00 37.66 304 CYS A C 1
ATOM 2363 O O . CYS A 1 304 ? -14.417 -12.054 -16.802 1.00 37.66 304 CYS A O 1
ATOM 2365 N N . ASP A 1 305 ? -15.282 -10.535 -18.252 1.00 36.19 305 ASP A N 1
ATOM 2366 C CA . ASP A 1 305 ? -14.378 -10.645 -19.405 1.00 36.19 305 ASP A CA 1
ATOM 2367 C C . ASP A 1 305 ? -13.042 -11.351 -19.124 1.00 36.19 305 ASP A C 1
ATOM 2369 O O . ASP A 1 305 ? -12.192 -10.860 -18.377 1.00 36.19 305 ASP A O 1
ATOM 2373 N N . SER A 1 306 ? -12.865 -12.495 -19.787 1.00 35.66 306 SER A N 1
ATOM 2374 C CA . SER A 1 306 ? -11.729 -13.411 -19.718 1.00 35.66 306 SER A CA 1
ATOM 2375 C C . SER A 1 306 ? -10.378 -12.725 -19.977 1.00 35.66 306 SER A C 1
ATOM 2377 O O . SER A 1 306 ? -9.830 -12.772 -21.079 1.00 35.66 306 SER A O 1
ATOM 2379 N N . TYR A 1 307 ? -9.808 -12.121 -18.942 1.00 43.38 307 TYR A N 1
ATOM 2380 C CA . TYR A 1 307 ? -8.392 -11.794 -18.848 1.00 43.38 307 TYR A CA 1
ATOM 2381 C C . TYR A 1 307 ? -7.810 -12.635 -17.721 1.00 43.38 307 TYR A C 1
ATOM 2383 O O . TYR A 1 307 ? -7.697 -12.196 -16.577 1.00 43.38 307 TYR A O 1
ATOM 2391 N N . VAL A 1 308 ? -7.468 -13.880 -18.060 1.00 44.06 308 VAL A N 1
ATOM 2392 C CA . VAL A 1 308 ? -6.752 -14.796 -17.172 1.00 44.06 308 VAL A CA 1
ATOM 2393 C C . VAL A 1 308 ? -5.454 -14.107 -16.761 1.00 44.06 308 VAL A C 1
ATOM 2395 O O . VAL A 1 308 ? -4.573 -13.882 -17.594 1.00 44.06 308 VAL A O 1
ATOM 2398 N N . ALA A 1 309 ? -5.342 -13.728 -15.486 1.00 45.34 309 ALA A N 1
ATOM 2399 C CA . ALA A 1 309 ? -4.100 -13.183 -14.957 1.00 45.34 309 ALA A CA 1
ATOM 2400 C C . ALA A 1 309 ? -2.971 -14.197 -15.227 1.00 45.34 309 ALA A C 1
ATOM 2402 O O . ALA A 1 309 ? -3.154 -15.381 -14.909 1.00 45.34 309 ALA A O 1
ATOM 2403 N N . PRO A 1 310 ? -1.827 -13.775 -15.802 1.00 48.38 310 PRO A N 1
ATOM 2404 C CA . PRO A 1 310 ? -0.717 -14.673 -16.090 1.00 48.38 310 PRO A CA 1
ATOM 2405 C C . PRO A 1 310 ? -0.372 -15.524 -14.860 1.00 48.38 310 PRO A C 1
ATOM 2407 O O . PRO A 1 310 ? -0.357 -15.045 -13.720 1.00 48.38 310 PRO A O 1
ATOM 2410 N N . ARG A 1 311 ? -0.178 -16.829 -15.063 1.00 51.22 311 ARG A N 1
ATOM 2411 C CA . ARG A 1 311 ? 0.389 -17.693 -14.025 1.00 51.22 311 ARG A CA 1
ATOM 2412 C C . ARG A 1 311 ? 1.891 -17.451 -14.033 1.00 51.22 311 ARG A C 1
ATOM 2414 O O . ARG A 1 311 ? 2.504 -17.692 -15.063 1.00 51.22 311 ARG A O 1
ATOM 2421 N N . ILE A 1 312 ? 2.441 -16.986 -12.914 1.00 53.00 312 ILE A N 1
ATOM 2422 C CA . ILE A 1 312 ? 3.889 -16.951 -12.722 1.00 53.00 312 ILE A CA 1
ATOM 2423 C C . ILE A 1 312 ? 4.360 -18.407 -12.682 1.00 53.00 312 ILE A C 1
ATOM 2425 O O . ILE A 1 312 ? 3.747 -19.256 -12.021 1.00 53.00 312 ILE A O 1
ATOM 2429 N N . SER A 1 313 ? 5.384 -18.713 -13.468 1.00 51.69 313 SER A N 1
ATOM 2430 C CA . SER A 1 313 ? 5.990 -20.039 -13.560 1.00 51.69 313 SER A CA 1
ATOM 2431 C C . SER A 1 313 ? 6.457 -20.495 -12.166 1.00 51.69 313 SER A C 1
ATOM 2433 O O . SER A 1 313 ? 7.164 -19.767 -11.481 1.00 51.69 313 SER A O 1
ATOM 2435 N N . ARG A 1 314 ? 6.068 -21.699 -11.704 1.00 55.03 314 ARG A N 1
ATOM 2436 C CA . ARG A 1 314 ? 6.406 -22.241 -10.356 1.00 55.03 314 ARG A CA 1
ATOM 2437 C C . ARG A 1 314 ? 7.905 -22.572 -10.165 1.00 55.03 314 ARG A C 1
ATOM 2439 O O . ARG A 1 314 ? 8.275 -23.284 -9.231 1.00 55.03 314 ARG A O 1
ATOM 2446 N N . THR A 1 315 ? 8.777 -22.133 -11.061 1.00 43.09 315 THR A N 1
ATOM 2447 C CA . THR A 1 315 ? 10.133 -22.657 -11.237 1.00 43.09 315 THR A CA 1
ATOM 2448 C C . THR A 1 315 ? 11.189 -21.755 -10.619 1.00 43.09 315 THR A C 1
ATOM 2450 O O . THR A 1 315 ? 11.956 -21.117 -11.311 1.00 43.09 315 THR A O 1
ATOM 2453 N N . GLY A 1 316 ? 11.287 -21.788 -9.289 1.00 51.91 316 GLY A N 1
ATOM 2454 C CA . GLY A 1 316 ? 12.424 -21.210 -8.569 1.00 51.91 316 GLY A CA 1
ATOM 2455 C C . GLY A 1 316 ? 11.998 -20.127 -7.596 1.00 51.91 316 GLY A C 1
ATOM 2456 O O . GLY A 1 316 ? 12.099 -18.938 -7.868 1.00 51.91 316 GLY A O 1
ATOM 2457 N N . THR A 1 317 ? 11.548 -20.532 -6.409 1.00 54.78 317 THR A N 1
ATOM 2458 C CA . THR A 1 317 ? 11.352 -19.592 -5.304 1.00 54.78 317 THR A CA 1
ATOM 2459 C C . THR A 1 317 ? 12.667 -18.862 -5.048 1.00 54.78 317 THR A C 1
ATOM 2461 O O . THR A 1 317 ? 13.650 -19.494 -4.643 1.00 54.78 317 THR A O 1
ATOM 2464 N N . SER A 1 318 ? 12.699 -17.549 -5.280 1.00 60.41 318 SER A N 1
ATOM 2465 C CA . SER A 1 318 ? 13.894 -16.745 -5.052 1.00 60.41 318 SER A CA 1
ATOM 2466 C C . SER A 1 318 ? 14.288 -16.835 -3.578 1.00 60.41 318 SER A C 1
ATOM 2468 O O . SER A 1 318 ? 13.723 -16.177 -2.699 1.00 60.41 318 SER A O 1
ATOM 2470 N N . LYS A 1 319 ? 15.333 -17.621 -3.287 1.00 65.94 319 LYS A N 1
ATOM 2471 C CA . LYS A 1 319 ? 15.964 -17.661 -1.958 1.00 65.94 319 LYS A CA 1
ATOM 2472 C C . LYS A 1 319 ? 16.480 -16.280 -1.535 1.00 65.94 319 LYS A C 1
ATOM 2474 O O . LYS A 1 319 ? 16.782 -16.082 -0.358 1.00 65.94 319 LYS A O 1
ATOM 2479 N N . HIS A 1 320 ? 16.536 -15.316 -2.452 1.00 72.25 320 HIS A N 1
ATOM 2480 C CA . HIS A 1 320 ? 17.191 -14.026 -2.280 1.00 72.25 320 HIS A CA 1
ATOM 2481 C C . HIS A 1 320 ? 16.286 -12.932 -1.704 1.00 72.25 320 HIS A C 1
ATOM 2483 O O . HIS A 1 320 ? 16.798 -11.987 -1.104 1.00 72.25 320 HIS A O 1
ATOM 2489 N N . LEU A 1 321 ? 14.958 -13.049 -1.810 1.00 89.69 321 LEU A N 1
ATOM 2490 C CA . LEU A 1 321 ? 14.055 -12.024 -1.281 1.00 89.69 321 LEU A CA 1
ATOM 2491 C C . LEU A 1 321 ? 13.740 -12.250 0.196 1.00 89.69 321 LEU A C 1
ATOM 2493 O O . LEU A 1 321 ? 13.126 -13.248 0.570 1.00 89.69 321 LEU A O 1
ATOM 2497 N N . ASN A 1 322 ? 14.151 -11.304 1.038 1.00 91.38 322 ASN A N 1
ATOM 2498 C CA . ASN A 1 322 ? 13.782 -11.250 2.448 1.00 91.38 322 ASN A CA 1
ATOM 2499 C C . ASN A 1 322 ? 12.878 -10.028 2.671 1.00 91.38 322 ASN A C 1
ATOM 2501 O O . ASN A 1 322 ? 13.361 -8.902 2.518 1.00 91.38 322 ASN A O 1
ATOM 2505 N N . PRO A 1 323 ? 11.588 -10.228 3.006 1.00 93.81 323 PRO A N 1
ATOM 2506 C CA . PRO A 1 323 ? 10.669 -9.139 3.330 1.00 93.81 323 PRO A CA 1
ATOM 2507 C C . PRO A 1 323 ? 11.253 -8.179 4.372 1.00 93.81 323 PRO A C 1
ATOM 2509 O O . PRO A 1 323 ? 11.750 -8.613 5.413 1.00 93.81 323 PRO A O 1
ATOM 2512 N N . ASN A 1 324 ? 11.173 -6.875 4.106 1.00 93.88 324 ASN A N 1
ATOM 2513 C CA . ASN A 1 324 ? 11.602 -5.823 5.031 1.00 93.88 324 ASN A CA 1
ATOM 2514 C C . ASN A 1 324 ? 10.392 -5.082 5.617 1.00 93.88 324 ASN A C 1
ATOM 2516 O O . ASN A 1 324 ? 9.253 -5.388 5.284 1.00 93.88 324 ASN A O 1
ATOM 2520 N N . LEU A 1 325 ? 10.630 -4.080 6.465 1.00 94.38 325 LEU A N 1
ATOM 2521 C CA . LEU A 1 325 ? 9.561 -3.332 7.133 1.00 94.38 325 LEU A CA 1
ATOM 2522 C C . LEU A 1 325 ? 8.509 -2.765 6.156 1.00 94.38 325 LEU A C 1
ATOM 2524 O O . LEU A 1 325 ? 7.313 -2.873 6.421 1.00 94.38 325 LEU A O 1
ATOM 2528 N N . ASP A 1 326 ? 8.937 -2.230 5.008 1.00 95.75 326 ASP A N 1
ATOM 2529 C CA . ASP A 1 326 ? 8.027 -1.708 3.980 1.00 95.75 326 ASP A CA 1
ATOM 2530 C C . ASP A 1 326 ? 7.115 -2.804 3.418 1.00 95.75 326 ASP A C 1
ATOM 2532 O O . ASP A 1 326 ? 5.920 -2.576 3.243 1.00 95.75 326 ASP A O 1
ATOM 2536 N N . THR A 1 327 ? 7.646 -4.011 3.192 1.00 96.56 327 THR A N 1
ATOM 2537 C CA . THR A 1 327 ? 6.844 -5.159 2.746 1.00 96.56 327 THR A CA 1
ATOM 2538 C C . THR A 1 327 ? 5.700 -5.427 3.722 1.00 96.56 327 THR A C 1
ATOM 2540 O O . THR A 1 327 ? 4.547 -5.543 3.309 1.00 96.56 327 THR A O 1
ATOM 2543 N N . TYR A 1 328 ? 5.993 -5.463 5.025 1.00 96.88 328 TYR A N 1
ATOM 2544 C CA . TYR A 1 328 ? 4.978 -5.699 6.054 1.00 96.88 328 TYR A CA 1
ATOM 2545 C C . TYR A 1 328 ? 3.955 -4.555 6.106 1.00 96.88 328 TYR A C 1
ATOM 2547 O O . TYR A 1 328 ? 2.756 -4.815 6.196 1.00 96.88 328 TYR A O 1
ATOM 2555 N N . HIS A 1 329 ? 4.397 -3.299 5.978 1.00 96.75 329 HIS A N 1
ATOM 2556 C CA . HIS A 1 329 ? 3.502 -2.140 5.921 1.00 96.75 329 HIS A CA 1
ATOM 2557 C C . HIS A 1 329 ? 2.474 -2.234 4.798 1.00 96.75 329 HIS A C 1
ATOM 2559 O O . HIS A 1 329 ? 1.285 -2.004 5.034 1.00 96.75 329 HIS A O 1
ATOM 2565 N N . TRP A 1 330 ? 2.917 -2.578 3.589 1.00 97.69 330 TRP A N 1
ATOM 2566 C CA . TRP A 1 330 ? 2.016 -2.683 2.447 1.00 97.69 330 TRP A CA 1
ATOM 2567 C C . TRP A 1 330 ? 1.074 -3.878 2.561 1.00 97.69 330 TRP A C 1
ATOM 2569 O O . TRP A 1 330 ? -0.091 -3.758 2.197 1.00 97.69 330 TRP A O 1
ATOM 2579 N N . LEU A 1 331 ? 1.522 -4.997 3.132 1.00 97.62 331 LEU A N 1
ATOM 2580 C CA . LEU A 1 331 ? 0.646 -6.145 3.372 1.00 97.62 331 LEU A CA 1
ATOM 2581 C C . LEU A 1 331 ? -0.435 -5.843 4.409 1.00 97.62 331 LEU A C 1
ATOM 2583 O O . LEU A 1 331 ? -1.599 -6.166 4.181 1.00 97.62 331 LEU A O 1
ATOM 2587 N N . VAL A 1 332 ? -0.086 -5.171 5.512 1.00 97.31 332 VAL A N 1
ATOM 2588 C CA . VAL A 1 332 ? -1.081 -4.712 6.491 1.00 97.31 332 VAL A CA 1
ATOM 2589 C C . VAL A 1 332 ? -2.109 -3.803 5.823 1.00 97.31 332 VAL A C 1
ATOM 2591 O O . VAL A 1 332 ? -3.301 -3.967 6.067 1.00 97.31 332 VAL A O 1
ATOM 2594 N N . ASP A 1 333 ? -1.672 -2.878 4.968 1.00 97.12 333 ASP A N 1
ATOM 2595 C CA . ASP A 1 333 ? -2.565 -1.988 4.225 1.00 97.12 333 ASP A CA 1
ATOM 2596 C C . ASP A 1 333 ? -3.527 -2.758 3.316 1.00 97.12 333 ASP A C 1
ATOM 2598 O O . ASP A 1 333 ? -4.741 -2.610 3.429 1.00 97.12 333 ASP A O 1
ATOM 2602 N N . ILE A 1 334 ? -2.991 -3.636 2.466 1.00 97.12 334 ILE A N 1
ATOM 2603 C CA . ILE A 1 334 ? -3.780 -4.436 1.526 1.00 97.12 334 ILE A CA 1
ATOM 2604 C C . ILE A 1 334 ? -4.825 -5.270 2.269 1.00 97.12 334 ILE A C 1
ATOM 2606 O O . ILE A 1 334 ? -6.009 -5.190 1.951 1.00 97.12 334 ILE A O 1
ATOM 2610 N N . TYR A 1 335 ? -4.409 -6.036 3.278 1.00 96.81 335 TYR A N 1
ATOM 2611 C CA . TYR A 1 335 ? -5.309 -6.951 3.975 1.00 96.81 335 TYR A CA 1
ATOM 2612 C C . TYR A 1 335 ? -6.302 -6.247 4.904 1.00 96.81 335 TYR A C 1
ATOM 2614 O O . TYR A 1 335 ? -7.390 -6.770 5.129 1.00 96.81 335 TYR A O 1
ATOM 2622 N N . SER A 1 336 ? -5.969 -5.060 5.421 1.00 96.38 336 SER A N 1
ATOM 2623 C CA . SER A 1 336 ? -6.919 -4.262 6.210 1.00 96.38 336 SER A CA 1
ATOM 2624 C C . SER A 1 336 ? -8.057 -3.711 5.349 1.00 96.38 336 SER A C 1
ATOM 2626 O O . SER A 1 336 ? -9.153 -3.529 5.860 1.00 96.38 336 SER A O 1
ATOM 2628 N N . ASN A 1 337 ? -7.825 -3.501 4.050 1.00 94.94 337 ASN A N 1
ATOM 2629 C CA . ASN A 1 337 ? -8.857 -3.070 3.103 1.00 94.94 337 ASN A CA 1
ATOM 2630 C C . ASN A 1 337 ? -9.693 -4.238 2.533 1.00 94.94 337 ASN A C 1
ATOM 2632 O O . ASN A 1 337 ? -10.551 -4.007 1.685 1.00 94.94 337 ASN A O 1
ATOM 2636 N N . GLY A 1 338 ? -9.436 -5.486 2.947 1.00 93.94 338 GLY A N 1
ATOM 2637 C CA . GLY A 1 338 ? -10.186 -6.655 2.484 1.00 93.94 338 GLY A CA 1
ATOM 2638 C C . GLY A 1 338 ? -11.643 -6.647 2.959 1.00 93.94 338 GLY A C 1
ATOM 2639 O O . GLY A 1 338 ? -11.948 -6.232 4.080 1.00 93.94 338 GLY A O 1
ATOM 2640 N N . ALA A 1 339 ? -12.556 -7.145 2.124 1.00 91.31 339 ALA A N 1
ATOM 2641 C CA . ALA A 1 339 ? -13.972 -7.239 2.471 1.00 91.31 339 ALA A CA 1
ATOM 2642 C C . ALA A 1 339 ? -14.216 -8.332 3.523 1.00 91.31 339 ALA A C 1
ATOM 2644 O O . ALA A 1 339 ? -15.039 -8.164 4.424 1.00 91.31 339 ALA A O 1
ATOM 2645 N N . ASN A 1 340 ? -13.475 -9.435 3.450 1.00 89.94 340 ASN A N 1
ATOM 2646 C CA . ASN A 1 340 ? -13.594 -10.548 4.377 1.00 89.94 340 ASN A CA 1
ATOM 2647 C C . ASN A 1 340 ? -12.699 -10.381 5.603 1.00 89.94 340 ASN A C 1
ATOM 2649 O O . ASN A 1 340 ? -11.497 -10.121 5.520 1.00 89.94 340 ASN A O 1
ATOM 2653 N N . ILE A 1 341 ? -13.291 -10.655 6.761 1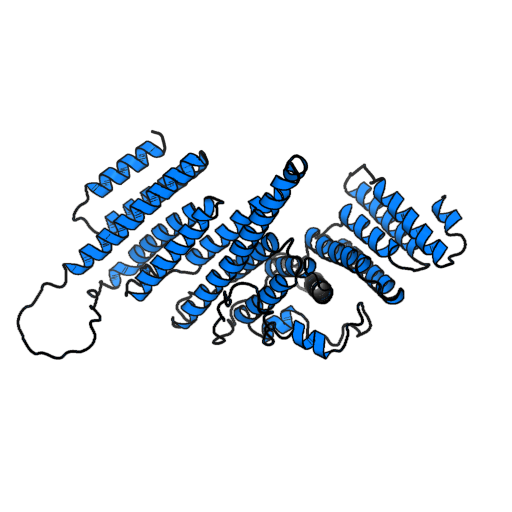.00 89.19 341 ILE A N 1
ATOM 2654 C CA . ILE A 1 341 ? -12.633 -10.588 8.059 1.00 89.19 341 ILE A CA 1
ATOM 2655 C C . ILE A 1 341 ? -11.385 -11.473 8.191 1.00 89.19 341 ILE A C 1
ATOM 2657 O O . ILE A 1 341 ? -10.486 -11.179 8.980 1.00 89.19 341 ILE A O 1
ATOM 2661 N N . VAL A 1 342 ? -11.282 -12.538 7.390 1.00 89.12 342 VAL A N 1
ATOM 2662 C CA . VAL A 1 342 ? -10.064 -13.354 7.271 1.00 89.12 342 VAL A CA 1
ATOM 2663 C C . VAL A 1 342 ? -8.841 -12.485 6.966 1.00 89.12 342 VAL A C 1
ATOM 2665 O O . VAL A 1 342 ? -7.775 -12.720 7.534 1.00 89.12 342 VAL A O 1
ATOM 2668 N N . TYR A 1 343 ? -8.975 -11.477 6.103 1.00 92.69 343 TYR A N 1
ATOM 2669 C CA . TYR A 1 343 ? -7.864 -10.595 5.751 1.00 92.69 343 TYR A CA 1
ATOM 2670 C C . TYR A 1 343 ? -7.558 -9.594 6.864 1.00 92.69 343 TYR A C 1
ATOM 2672 O O . TYR A 1 343 ? -6.390 -9.413 7.190 1.00 92.69 343 TYR A O 1
ATOM 2680 N N . THR A 1 344 ? -8.562 -9.071 7.567 1.00 93.50 344 THR A N 1
ATOM 2681 C CA . THR A 1 344 ? -8.332 -8.263 8.778 1.00 93.50 344 THR A CA 1
ATOM 2682 C C . THR A 1 344 ? -7.579 -9.051 9.858 1.00 93.50 344 THR A C 1
ATOM 2684 O O . THR A 1 344 ? -6.685 -8.522 10.514 1.00 93.50 344 THR A O 1
ATOM 2687 N N . LYS A 1 345 ? -7.851 -10.354 10.014 1.00 89.56 345 LYS A N 1
ATOM 2688 C CA . LYS A 1 345 ? -7.036 -11.216 10.888 1.00 89.56 345 LYS A CA 1
ATOM 2689 C C . LYS A 1 345 ? -5.597 -11.352 10.396 1.00 89.56 345 LYS A C 1
ATOM 2691 O O . LYS A 1 345 ? -4.676 -11.319 11.206 1.00 89.56 345 LYS A O 1
ATOM 2696 N N . LYS A 1 346 ? -5.392 -11.515 9.084 1.00 91.94 346 LYS A N 1
ATOM 2697 C CA . LYS A 1 346 ? -4.044 -11.571 8.495 1.00 91.94 346 LYS A CA 1
ATOM 2698 C C . LYS A 1 346 ? -3.287 -10.262 8.726 1.00 91.94 346 LYS A C 1
ATOM 2700 O O . LYS A 1 346 ? -2.129 -10.312 9.125 1.00 91.94 346 LYS A O 1
ATOM 2705 N N . SER A 1 347 ? -3.929 -9.105 8.545 1.00 95.50 347 SER A N 1
ATOM 2706 C CA . SER A 1 347 ? -3.297 -7.807 8.809 1.00 95.50 347 SER A CA 1
ATOM 2707 C C . SER A 1 347 ? -2.915 -7.653 10.283 1.00 95.50 347 SER A C 1
ATOM 2709 O O . SER A 1 347 ? -1.802 -7.219 10.581 1.00 95.50 347 SER A O 1
ATOM 2711 N N . MET A 1 348 ? -3.778 -8.105 11.198 1.00 94.38 348 MET A N 1
ATOM 2712 C CA . MET A 1 348 ? -3.500 -8.151 12.634 1.00 94.38 348 MET A CA 1
ATOM 2713 C C . MET A 1 348 ? -2.310 -9.059 12.976 1.00 94.38 348 MET A C 1
ATOM 2715 O O . MET A 1 348 ? -1.415 -8.650 13.713 1.00 94.38 348 MET A O 1
ATOM 2719 N N . ALA A 1 349 ? -2.259 -10.270 12.416 1.00 92.25 349 ALA A N 1
ATOM 2720 C CA . ALA A 1 349 ? -1.159 -11.210 12.638 1.00 92.25 349 ALA A CA 1
ATOM 2721 C C . ALA A 1 349 ? 0.182 -10.644 12.144 1.00 92.25 349 ALA A C 1
ATOM 2723 O O . ALA A 1 349 ? 1.185 -10.699 12.857 1.00 92.25 349 ALA A O 1
ATOM 2724 N N . ILE A 1 350 ? 0.186 -10.026 10.959 1.00 94.94 350 ILE A N 1
ATOM 2725 C CA . ILE A 1 350 ? 1.370 -9.364 10.400 1.00 94.94 350 ILE A CA 1
ATOM 2726 C C . ILE A 1 350 ? 1.815 -8.209 11.309 1.00 94.94 350 ILE A C 1
ATOM 2728 O O . ILE A 1 350 ? 3.003 -8.110 11.617 1.00 94.94 350 ILE A O 1
ATOM 2732 N N . LEU A 1 351 ? 0.889 -7.373 11.795 1.00 95.38 351 LEU A N 1
ATOM 2733 C CA . LEU A 1 351 ? 1.202 -6.289 12.733 1.00 95.38 351 LEU A CA 1
ATOM 2734 C C . LEU A 1 351 ? 1.793 -6.819 14.051 1.00 95.38 351 LEU A C 1
ATOM 2736 O O . LEU A 1 351 ? 2.831 -6.328 14.496 1.00 95.38 351 LEU A O 1
ATOM 2740 N N . ASN A 1 352 ? 1.196 -7.853 14.642 1.00 93.44 352 ASN A N 1
ATOM 2741 C CA . ASN A 1 352 ? 1.711 -8.485 15.859 1.00 93.44 352 ASN A CA 1
ATOM 2742 C C . ASN A 1 352 ? 3.111 -9.074 15.648 1.00 93.44 352 ASN A C 1
ATOM 2744 O O . ASN A 1 352 ? 3.982 -8.928 16.507 1.00 93.44 352 ASN A O 1
ATOM 2748 N N . LYS A 1 353 ? 3.378 -9.663 14.477 1.00 93.44 353 LYS A N 1
ATOM 2749 C CA . LYS A 1 353 ? 4.721 -10.120 14.113 1.00 93.44 353 LYS A CA 1
ATOM 2750 C C . LYS A 1 353 ? 5.720 -8.963 14.030 1.00 93.44 353 LYS A C 1
ATOM 2752 O O . LYS A 1 353 ? 6.840 -9.105 14.515 1.00 93.44 353 LYS A O 1
ATOM 2757 N N . MET A 1 354 ? 5.329 -7.809 13.483 1.00 94.12 354 MET A N 1
ATOM 2758 C CA . MET A 1 354 ? 6.182 -6.611 13.487 1.00 94.12 354 MET A CA 1
ATOM 2759 C C . MET A 1 354 ? 6.502 -6.145 14.916 1.00 94.12 354 MET A C 1
ATOM 2761 O O . MET A 1 354 ? 7.660 -5.862 15.217 1.00 94.12 354 MET A O 1
ATOM 2765 N N . ILE A 1 355 ? 5.505 -6.117 15.810 1.00 92.88 355 ILE A N 1
ATOM 2766 C CA . ILE A 1 355 ? 5.679 -5.764 17.231 1.00 92.88 355 ILE A CA 1
ATOM 2767 C C . ILE A 1 355 ? 6.618 -6.757 17.937 1.00 92.88 355 ILE A C 1
ATOM 2769 O O . ILE A 1 355 ? 7.496 -6.345 18.698 1.00 92.88 355 ILE A O 1
ATOM 2773 N N . ARG A 1 356 ? 6.483 -8.060 17.655 1.00 92.12 356 ARG A N 1
ATOM 2774 C CA . ARG A 1 356 ? 7.353 -9.114 18.199 1.00 92.12 356 ARG A CA 1
ATOM 2775 C C . ARG A 1 356 ? 8.807 -8.926 17.764 1.00 92.12 356 ARG A C 1
ATOM 2777 O O . ARG A 1 356 ? 9.674 -8.839 18.626 1.00 92.12 356 ARG A O 1
ATOM 2784 N N . ILE A 1 357 ? 9.058 -8.766 16.460 1.00 91.19 357 ILE A N 1
ATOM 2785 C CA . ILE A 1 357 ? 10.408 -8.511 15.921 1.00 91.19 357 ILE A CA 1
ATOM 2786 C C . ILE A 1 357 ? 11.011 -7.259 16.571 1.00 91.19 357 ILE A C 1
ATOM 2788 O O . ILE A 1 357 ? 12.181 -7.248 16.950 1.00 91.19 357 ILE A O 1
ATOM 2792 N N . ARG A 1 358 ? 10.213 -6.198 16.748 1.00 90.69 358 ARG A N 1
ATOM 2793 C CA . ARG A 1 358 ? 10.667 -4.980 17.426 1.00 90.69 358 ARG A CA 1
ATOM 2794 C C . ARG A 1 358 ? 11.020 -5.222 18.898 1.00 90.69 358 ARG A C 1
ATOM 2796 O O . ARG A 1 358 ? 12.030 -4.705 19.367 1.00 90.69 358 ARG A O 1
ATOM 2803 N N . SER A 1 359 ? 10.212 -6.000 19.611 1.00 89.31 359 SER A N 1
ATOM 2804 C CA . SER A 1 359 ? 10.457 -6.361 21.013 1.00 89.31 359 SER A CA 1
ATOM 2805 C C . SER A 1 359 ? 11.738 -7.181 21.177 1.00 89.31 359 SER A C 1
ATOM 2807 O O . SER A 1 359 ? 12.525 -6.919 22.085 1.00 89.31 359 SER A O 1
ATOM 2809 N N . GLU A 1 360 ? 11.976 -8.133 20.272 1.00 89.69 360 GLU A N 1
ATOM 2810 C CA . GLU A 1 360 ? 13.207 -8.929 20.220 1.00 89.69 360 GLU A CA 1
ATOM 2811 C C . GLU A 1 360 ? 14.427 -8.021 20.005 1.00 89.69 360 GLU A C 1
ATOM 2813 O O . GLU A 1 360 ? 15.376 -8.085 20.787 1.00 89.69 360 GLU A O 1
ATOM 2818 N N . GLN A 1 361 ? 14.356 -7.085 19.049 1.00 86.88 361 GLN A N 1
ATOM 2819 C CA . GLN A 1 361 ? 15.407 -6.082 18.831 1.00 86.88 361 GLN A CA 1
ATOM 2820 C C . GLN A 1 361 ? 15.679 -5.249 20.092 1.00 86.88 361 GLN A C 1
ATOM 2822 O O . GLN A 1 361 ? 16.835 -5.092 20.482 1.00 86.88 361 GLN A O 1
ATOM 2827 N N . ASP A 1 362 ? 14.634 -4.742 20.755 1.00 84.81 362 ASP A N 1
ATOM 2828 C CA . ASP A 1 362 ? 14.763 -3.957 21.991 1.00 84.81 362 ASP A CA 1
ATOM 2829 C C . ASP A 1 362 ? 15.419 -4.766 23.127 1.00 84.81 362 ASP A C 1
ATOM 2831 O O . ASP A 1 362 ? 16.199 -4.214 23.908 1.00 84.81 362 ASP A O 1
ATOM 2835 N N . SER A 1 363 ? 15.171 -6.078 23.195 1.00 85.31 363 SER A N 1
ATOM 2836 C CA . SER A 1 363 ? 15.789 -6.967 24.187 1.00 85.31 363 SER A CA 1
ATOM 2837 C C . SER A 1 363 ? 17.276 -7.250 23.917 1.00 85.31 363 SER A C 1
ATOM 2839 O O . SER A 1 363 ? 18.081 -7.278 24.854 1.00 85.31 363 SER A O 1
ATOM 2841 N N . GLU A 1 364 ? 17.678 -7.383 22.649 1.00 84.19 364 GLU A N 1
ATOM 2842 C CA . GLU A 1 364 ? 19.084 -7.555 22.260 1.00 84.19 364 GLU A CA 1
ATOM 2843 C C . GLU A 1 364 ? 19.922 -6.316 22.615 1.00 84.19 364 GLU A C 1
ATOM 2845 O O . GLU A 1 364 ? 21.041 -6.440 23.121 1.00 84.19 364 GLU A O 1
ATOM 2850 N N . TYR A 1 365 ? 19.361 -5.111 22.448 1.00 75.19 365 TYR A N 1
ATOM 2851 C CA . TYR A 1 365 ? 20.038 -3.862 22.822 1.00 75.19 365 TYR A CA 1
ATOM 2852 C C . TYR A 1 365 ? 20.378 -3.774 24.316 1.00 75.19 365 TYR A C 1
ATOM 2854 O O . TYR A 1 365 ? 21.353 -3.116 24.681 1.00 75.19 365 TYR A O 1
ATOM 2862 N N . LEU A 1 366 ? 19.605 -4.431 25.185 1.00 76.44 366 LEU A N 1
ATOM 2863 C CA . LEU A 1 366 ? 19.844 -4.424 26.629 1.00 76.44 366 LEU A CA 1
ATOM 2864 C C . LEU A 1 366 ? 20.917 -5.432 27.071 1.00 76.44 366 LEU A C 1
ATOM 2866 O O . LEU A 1 366 ? 21.409 -5.324 28.194 1.00 76.44 366 LEU A O 1
ATOM 2870 N N . THR A 1 367 ? 21.287 -6.401 26.225 1.00 74.75 367 THR A N 1
ATOM 2871 C CA . THR A 1 367 ? 22.073 -7.578 26.641 1.00 74.75 367 THR A CA 1
ATOM 2872 C C . THR A 1 367 ? 23.502 -7.648 26.093 1.00 74.75 367 THR A C 1
ATOM 2874 O O . THR A 1 367 ? 24.311 -8.365 26.678 1.00 74.75 367 THR A O 1
ATOM 2877 N N . GLY A 1 368 ? 23.872 -6.906 25.038 1.00 63.66 368 GLY A N 1
ATOM 2878 C CA . GLY A 1 368 ? 25.163 -7.121 24.363 1.00 63.66 368 GLY A CA 1
ATOM 2879 C C . GLY A 1 368 ? 25.904 -5.866 23.895 1.00 63.66 368 GLY A C 1
ATOM 2880 O O . GLY A 1 368 ? 25.551 -5.248 22.898 1.00 63.66 368 GLY A O 1
ATOM 2881 N N . ASP A 1 369 ? 27.014 -5.557 24.568 1.00 65.25 369 ASP A N 1
ATOM 2882 C CA . ASP A 1 369 ? 28.200 -4.850 24.044 1.00 65.25 369 ASP A CA 1
ATOM 2883 C C . ASP A 1 369 ? 28.087 -3.386 23.569 1.00 65.25 369 ASP A C 1
ATOM 2885 O O . ASP A 1 369 ? 29.072 -2.822 23.089 1.00 65.25 369 ASP A O 1
ATOM 2889 N N . GLY A 1 370 ? 26.936 -2.722 23.716 1.00 59.03 370 GLY A N 1
ATOM 2890 C CA . GLY A 1 370 ? 26.800 -1.262 23.551 1.00 59.03 370 GLY A CA 1
ATOM 2891 C C . GLY A 1 370 ? 27.136 -0.701 22.159 1.00 59.03 370 GLY A C 1
ATOM 2892 O O . GLY A 1 370 ? 27.039 0.508 21.937 1.00 59.03 370 GLY A O 1
ATOM 2893 N N . LYS A 1 371 ? 27.504 -1.543 21.186 1.00 67.25 371 LYS A N 1
ATOM 2894 C CA . LYS A 1 371 ? 27.651 -1.134 19.791 1.00 67.25 371 LYS A CA 1
ATOM 2895 C C . LYS A 1 371 ? 26.260 -0.970 19.206 1.00 67.25 371 LYS A C 1
ATOM 2897 O O . LYS A 1 371 ? 25.651 -1.945 18.771 1.00 67.25 371 LYS A O 1
ATOM 2902 N N . LEU A 1 372 ? 25.790 0.280 19.165 1.00 57.34 372 LEU A N 1
ATOM 2903 C CA . LEU A 1 372 ? 24.647 0.683 18.351 1.00 57.34 372 LEU A CA 1
ATOM 2904 C C . LEU A 1 372 ? 24.861 0.165 16.925 1.00 57.34 372 LEU A C 1
ATOM 2906 O O . LEU A 1 372 ? 25.585 0.759 16.124 1.00 57.34 372 LEU A O 1
ATOM 2910 N N . ARG A 1 373 ? 24.221 -0.952 16.583 1.00 58.72 373 ARG A N 1
ATOM 2911 C CA . ARG A 1 373 ? 23.945 -1.237 15.185 1.00 58.72 373 ARG A CA 1
ATOM 2912 C C . ARG A 1 373 ? 22.883 -0.227 14.783 1.00 58.72 373 ARG A C 1
ATOM 2914 O O . ARG A 1 373 ? 21.760 -0.294 15.276 1.00 58.72 373 ARG A O 1
ATOM 2921 N N . ASN A 1 374 ? 23.253 0.702 13.904 1.00 55.66 374 ASN A N 1
ATOM 2922 C CA . ASN A 1 374 ? 22.352 1.632 13.212 1.00 55.66 374 ASN A CA 1
ATOM 2923 C C . ASN A 1 374 ? 21.412 0.884 12.239 1.00 55.66 374 ASN A C 1
ATOM 2925 O O . ASN A 1 374 ? 21.197 1.324 11.112 1.00 55.66 374 ASN A O 1
ATOM 2929 N N . ALA A 1 375 ? 20.907 -0.288 12.627 1.00 59.25 375 ALA A N 1
ATOM 2930 C CA . ALA A 1 375 ? 19.909 -1.000 11.858 1.00 59.25 375 ALA A CA 1
ATOM 2931 C C . ALA A 1 375 ? 18.602 -0.207 11.951 1.00 59.25 375 ALA A C 1
ATOM 2933 O O . ALA A 1 375 ? 18.202 0.220 13.035 1.00 59.25 375 ALA A O 1
ATOM 2934 N N . ALA A 1 376 ? 17.966 0.037 10.805 1.00 63.38 376 ALA A N 1
ATOM 2935 C CA . ALA A 1 376 ? 16.657 0.668 10.760 1.00 63.38 376 ALA A CA 1
ATOM 2936 C C . ALA A 1 376 ? 15.691 -0.095 11.684 1.00 63.38 376 ALA A C 1
ATOM 2938 O O . ALA A 1 376 ? 15.588 -1.319 11.601 1.00 63.38 376 ALA A O 1
ATOM 2939 N N . SER A 1 377 ? 15.025 0.628 12.587 1.00 73.94 377 SER A N 1
ATOM 2940 C CA . SER A 1 377 ? 14.080 0.049 13.545 1.00 73.94 377 SER A CA 1
ATOM 2941 C C . SER A 1 377 ? 12.950 -0.665 12.806 1.00 73.94 377 SER A C 1
ATOM 2943 O O . SER A 1 377 ? 12.307 -0.050 11.956 1.00 73.94 377 SER A O 1
ATOM 2945 N N . PHE A 1 378 ? 12.666 -1.928 13.146 1.00 84.88 378 PHE A N 1
ATOM 2946 C CA . PHE A 1 378 ? 11.528 -2.675 12.595 1.00 84.88 378 PHE A CA 1
ATOM 2947 C C . PHE A 1 378 ? 10.212 -2.300 13.301 1.00 84.88 378 PHE A C 1
ATOM 2949 O O . PHE A 1 378 ? 9.419 -3.148 13.693 1.00 84.88 378 PHE A O 1
ATOM 2956 N N . ALA A 1 379 ? 9.996 -1.012 13.544 1.00 88.19 379 ALA A N 1
ATOM 2957 C CA . ALA A 1 379 ? 8.842 -0.543 14.287 1.00 88.19 379 ALA A CA 1
ATOM 2958 C C . ALA A 1 379 ? 7.641 -0.276 13.371 1.00 88.19 379 ALA A C 1
ATOM 2960 O O . ALA A 1 379 ? 7.754 0.535 12.447 1.00 88.19 379 ALA A O 1
ATOM 2961 N N . PRO A 1 380 ? 6.464 -0.868 13.644 1.00 93.94 380 PRO A N 1
ATOM 2962 C CA . PRO A 1 380 ? 5.268 -0.515 12.904 1.00 93.94 380 PRO A CA 1
ATOM 2963 C C . PRO A 1 380 ? 4.888 0.952 13.152 1.00 93.94 380 PRO A C 1
ATOM 2965 O O . PRO A 1 380 ? 4.797 1.393 14.294 1.00 93.94 380 PRO A O 1
ATOM 2968 N N . SER A 1 381 ? 4.635 1.710 12.084 1.00 94.62 381 SER A N 1
ATOM 2969 C CA . SER A 1 381 ? 4.212 3.111 12.125 1.00 94.62 381 SER A CA 1
ATOM 2970 C C . SER A 1 381 ? 2.808 3.296 12.719 1.00 94.62 381 SER A C 1
ATOM 2972 O O . SER A 1 381 ? 1.971 2.389 12.687 1.00 94.62 381 SER A O 1
ATOM 2974 N N . THR A 1 382 ? 2.501 4.506 13.199 1.00 94.94 382 THR A N 1
ATOM 2975 C CA . THR A 1 382 ? 1.154 4.885 13.676 1.00 94.94 382 THR A CA 1
ATOM 2976 C C . THR A 1 382 ? 0.083 4.650 12.609 1.00 94.94 382 THR A C 1
ATOM 2978 O O . THR A 1 382 ? -1.006 4.171 12.911 1.00 94.94 382 THR A O 1
ATOM 2981 N N . GLY A 1 383 ? 0.404 4.923 11.338 1.00 95.50 383 GLY A N 1
ATOM 2982 C CA . GLY A 1 383 ? -0.504 4.663 10.220 1.00 95.50 383 GLY A CA 1
ATOM 2983 C C . GLY A 1 383 ? -0.838 3.178 10.047 1.00 95.50 383 GLY A C 1
ATOM 2984 O O . GLY A 1 383 ? -1.963 2.852 9.694 1.00 95.50 383 GLY A O 1
ATOM 2985 N N . THR A 1 384 ? 0.103 2.283 10.347 1.00 96.56 384 THR A N 1
ATOM 2986 C CA . THR A 1 384 ? -0.094 0.825 10.238 1.00 96.56 384 THR A CA 1
ATOM 2987 C C . THR A 1 384 ? -1.038 0.313 11.315 1.00 96.56 384 THR A C 1
ATOM 2989 O O . THR A 1 384 ? -1.991 -0.391 11.001 1.00 96.56 384 THR A O 1
ATOM 2992 N N . HIS A 1 385 ? -0.837 0.747 12.563 1.00 97.06 385 HIS A N 1
ATOM 2993 C CA . HIS A 1 385 ? -1.757 0.452 13.663 1.00 97.06 385 HIS A CA 1
ATOM 2994 C C . HIS A 1 385 ? -3.166 0.967 13.358 1.00 97.06 385 HIS A C 1
ATOM 2996 O O . HIS A 1 385 ? -4.137 0.223 13.449 1.00 97.06 385 HIS A O 1
ATOM 3002 N N . ASN A 1 386 ? -3.274 2.223 12.917 1.00 97.06 386 ASN A N 1
ATOM 3003 C CA . ASN A 1 386 ? -4.563 2.841 12.620 1.00 97.06 386 ASN A CA 1
ATOM 3004 C C . ASN A 1 386 ? -5.312 2.155 11.472 1.00 97.06 386 ASN A C 1
ATOM 3006 O O . ASN A 1 386 ? -6.536 2.132 11.509 1.00 97.06 386 ASN A O 1
ATOM 3010 N N . LYS A 1 387 ? -4.617 1.575 10.484 1.00 97.00 387 LYS A N 1
ATOM 3011 C CA . LYS A 1 387 ? -5.259 0.788 9.417 1.00 97.00 387 LYS A CA 1
ATOM 3012 C C . LYS A 1 387 ? -5.902 -0.486 9.948 1.00 97.00 387 LYS A C 1
ATOM 3014 O O . LYS A 1 387 ? -7.055 -0.751 9.626 1.00 97.00 387 LYS A O 1
ATOM 3019 N N . VAL A 1 388 ? -5.194 -1.225 10.801 1.00 97.50 388 VAL A N 1
ATOM 3020 C CA . VAL A 1 388 ? -5.747 -2.433 11.428 1.00 97.50 388 VAL A CA 1
ATOM 3021 C C . VAL A 1 388 ? -6.914 -2.076 12.346 1.00 97.50 388 VAL A C 1
ATOM 3023 O O . VAL A 1 388 ? -7.970 -2.687 12.249 1.00 97.50 388 VAL A O 1
ATOM 3026 N N . LEU A 1 389 ? -6.767 -1.045 13.185 1.00 97.75 389 LEU A N 1
ATOM 3027 C CA . LEU A 1 389 ? -7.840 -0.587 14.074 1.00 97.75 389 LEU A CA 1
ATOM 3028 C C . LEU A 1 389 ? -9.084 -0.131 13.302 1.00 97.75 389 LEU A C 1
ATOM 3030 O O . LEU A 1 389 ? -10.193 -0.496 13.678 1.00 97.75 389 LEU A O 1
ATOM 3034 N N . HIS A 1 390 ? -8.906 0.625 12.217 1.00 96.81 390 HIS A N 1
ATOM 3035 C CA . HIS A 1 390 ? -10.001 1.026 11.335 1.00 96.81 390 HIS A CA 1
ATOM 3036 C C . HIS A 1 390 ? -10.731 -0.190 10.760 1.00 96.81 390 HIS A C 1
ATOM 3038 O O . HIS A 1 390 ? -11.948 -0.283 10.884 1.00 96.81 390 HIS A O 1
ATOM 3044 N N . ALA A 1 391 ? -9.986 -1.148 10.203 1.00 96.44 391 ALA A N 1
ATOM 3045 C CA . ALA A 1 391 ? -10.560 -2.368 9.648 1.00 96.44 391 ALA A CA 1
ATOM 3046 C C . ALA A 1 391 ? -11.308 -3.189 10.709 1.00 96.44 391 ALA A C 1
ATOM 3048 O O . ALA A 1 391 ? -12.390 -3.702 10.443 1.00 96.44 391 ALA A O 1
ATOM 3049 N N . LEU A 1 392 ? -10.781 -3.284 11.934 1.00 96.38 392 LEU A N 1
ATOM 3050 C CA . LEU A 1 392 ? -11.479 -3.947 13.038 1.00 96.38 392 LEU A CA 1
ATOM 3051 C C . LEU A 1 392 ? -12.804 -3.252 13.381 1.00 96.38 392 LEU A C 1
ATOM 3053 O O . LEU A 1 392 ? -13.788 -3.945 13.629 1.00 96.38 392 LEU A O 1
ATOM 3057 N N . VAL A 1 393 ? -12.845 -1.913 13.382 1.00 96.06 393 VAL A N 1
ATOM 3058 C CA . VAL A 1 393 ? -14.084 -1.147 13.615 1.00 96.06 393 VAL A CA 1
ATOM 3059 C C . VAL A 1 393 ? -15.109 -1.458 12.531 1.00 96.06 393 VAL A C 1
ATOM 3061 O O . VAL A 1 393 ? -16.211 -1.886 12.861 1.00 96.06 393 VAL A O 1
ATOM 3064 N N . GLU A 1 394 ? -14.734 -1.311 11.257 1.00 94.94 394 GLU A N 1
ATOM 3065 C CA . GLU A 1 394 ? -15.640 -1.553 10.127 1.00 94.94 394 GLU A CA 1
ATOM 3066 C C . GLU A 1 394 ? -16.215 -2.972 10.166 1.00 94.94 394 GLU A C 1
ATOM 3068 O O . GLU A 1 394 ? -17.427 -3.164 10.088 1.00 94.94 394 GLU A O 1
ATOM 3073 N N . LYS A 1 395 ? -15.368 -3.984 10.384 1.00 93.56 395 LYS A N 1
ATOM 3074 C CA . LYS A 1 395 ? -15.821 -5.380 10.403 1.00 93.56 395 LYS A CA 1
ATOM 3075 C C . LYS A 1 395 ? -16.672 -5.710 11.624 1.00 93.56 395 LYS A C 1
ATOM 3077 O O . LYS A 1 395 ? -17.592 -6.516 11.523 1.00 93.56 395 LYS A O 1
ATOM 3082 N N . MET A 1 396 ? -16.413 -5.078 12.767 1.00 92.62 396 MET A N 1
ATOM 3083 C CA . MET A 1 396 ? -17.239 -5.239 13.965 1.00 92.62 396 MET A CA 1
ATOM 3084 C C . MET A 1 396 ? -18.628 -4.597 13.815 1.00 92.62 396 MET A C 1
ATOM 3086 O O . MET A 1 396 ? -19.584 -5.070 14.442 1.00 92.62 396 MET A O 1
ATOM 3090 N N . GLU A 1 397 ? -18.741 -3.534 13.014 1.00 91.56 397 GLU A N 1
ATOM 3091 C CA . GLU A 1 397 ? -20.007 -2.877 12.665 1.00 91.56 397 GLU A CA 1
ATOM 3092 C C . GLU A 1 397 ? -20.799 -3.684 11.624 1.00 91.56 397 GLU A C 1
ATOM 3094 O O . GLU A 1 397 ? -22.011 -3.845 11.767 1.00 91.56 397 GLU A O 1
ATOM 3099 N N . GLU A 1 398 ? -20.119 -4.239 10.617 1.00 90.25 398 GLU A N 1
ATOM 3100 C CA . GLU A 1 398 ? -20.724 -5.064 9.563 1.00 90.25 398 GLU A CA 1
ATOM 3101 C C . GLU A 1 398 ? -21.198 -6.432 10.081 1.00 90.25 398 GLU A C 1
ATOM 3103 O O . GLU A 1 398 ? -22.248 -6.934 9.666 1.00 90.25 398 GLU A O 1
ATOM 3108 N N . ASN A 1 399 ? -20.452 -7.039 11.008 1.00 85.81 399 ASN A N 1
ATOM 3109 C CA . ASN A 1 399 ? -20.730 -8.389 11.480 1.00 85.81 399 ASN A CA 1
ATOM 3110 C C . ASN A 1 399 ? -21.556 -8.409 12.775 1.00 85.81 399 ASN A C 1
ATOM 3112 O O . ASN A 1 399 ? -21.233 -7.791 13.798 1.00 85.81 399 ASN A O 1
ATOM 3116 N N . ASN A 1 400 ? -22.599 -9.242 12.789 1.00 85.25 400 ASN A N 1
ATOM 3117 C CA . ASN A 1 400 ? -23.381 -9.525 13.993 1.00 85.25 400 ASN A CA 1
ATOM 3118 C C . ASN A 1 400 ? -22.767 -10.666 14.820 1.00 85.25 400 ASN A C 1
ATOM 3120 O O . ASN A 1 400 ? -23.382 -11.707 15.049 1.00 85.25 400 ASN A O 1
ATOM 3124 N N . GLU A 1 401 ? -21.515 -10.493 15.223 1.00 83.75 401 GLU A N 1
ATOM 3125 C CA . GLU A 1 401 ? -20.827 -11.471 16.058 1.00 83.75 401 GLU A CA 1
ATOM 3126 C C . GLU A 1 401 ? -21.329 -11.530 17.488 1.00 83.75 401 GLU A C 1
ATOM 3128 O O . GLU A 1 401 ? -21.859 -10.561 18.037 1.00 83.75 401 GLU A O 1
ATOM 3133 N N . ALA A 1 402 ? -21.066 -12.676 18.117 1.00 86.56 402 ALA A N 1
ATOM 3134 C CA . ALA A 1 402 ? -21.294 -12.870 19.535 1.00 86.56 402 ALA A CA 1
ATOM 3135 C C . ALA A 1 402 ? -20.565 -11.797 20.362 1.00 86.56 402 ALA A C 1
ATOM 3137 O O . ALA A 1 402 ? -19.392 -11.500 20.133 1.00 86.56 402 ALA A O 1
ATOM 3138 N N . ALA A 1 403 ? -21.245 -11.267 21.380 1.00 88.56 403 ALA A N 1
ATOM 3139 C CA . ALA A 1 403 ? -20.732 -10.214 22.259 1.00 88.56 403 ALA A CA 1
ATOM 3140 C C . ALA A 1 403 ? -19.327 -10.507 22.818 1.00 88.56 403 ALA A C 1
ATOM 3142 O O . ALA A 1 403 ? -18.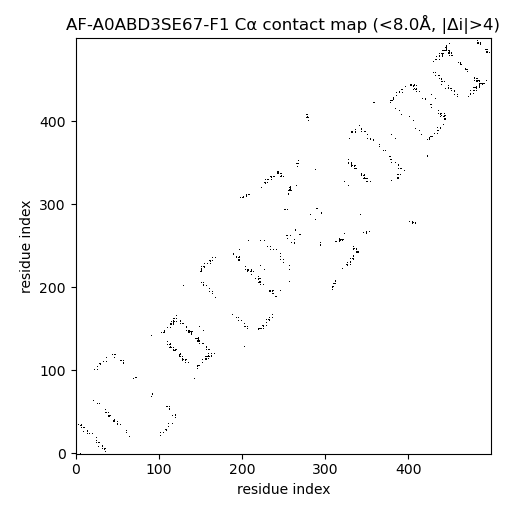471 -9.624 22.836 1.00 88.56 403 ALA A O 1
ATOM 3143 N N . LEU A 1 404 ? -19.073 -11.764 23.200 1.00 88.81 404 LEU A N 1
ATOM 3144 C CA . LEU A 1 404 ? -17.781 -12.221 23.720 1.00 88.81 404 LEU A CA 1
ATOM 3145 C C . LEU A 1 404 ? -16.633 -12.019 22.719 1.00 88.81 404 LEU A C 1
ATOM 3147 O O . LEU A 1 404 ? -15.510 -11.709 23.111 1.00 88.81 404 LEU A O 1
ATOM 3151 N N . VAL A 1 405 ? -16.905 -12.206 21.428 1.00 88.94 405 VAL A N 1
ATOM 3152 C CA . VAL A 1 405 ? -15.920 -12.053 20.353 1.00 88.94 405 VAL A CA 1
ATOM 3153 C C . VAL A 1 405 ? -15.575 -10.578 20.155 1.00 88.94 405 VAL A C 1
ATOM 3155 O O . VAL A 1 405 ? -14.395 -10.225 20.086 1.00 88.94 405 VAL A O 1
ATOM 3158 N N . LYS A 1 406 ? -16.589 -9.704 20.167 1.00 92.12 406 LYS A N 1
ATOM 3159 C CA . LYS A 1 406 ? -16.394 -8.251 20.080 1.00 92.12 406 LYS A CA 1
ATOM 3160 C C . LYS A 1 406 ? -15.558 -7.730 21.248 1.00 92.12 406 LYS A C 1
ATOM 3162 O O . LYS A 1 406 ? -14.591 -7.005 21.035 1.00 92.12 406 LYS A O 1
ATOM 3167 N N . GLU A 1 407 ? -15.871 -8.163 22.470 1.00 94.38 407 GLU A N 1
ATOM 3168 C CA . GLU A 1 407 ? -15.119 -7.775 23.669 1.00 94.38 407 GLU A CA 1
ATOM 3169 C C . GLU A 1 407 ? -13.652 -8.221 23.607 1.00 94.38 407 GLU A C 1
ATOM 3171 O O . GLU A 1 407 ? -12.743 -7.427 23.845 1.00 94.38 407 GLU A O 1
ATOM 3176 N N . LYS A 1 408 ? -13.405 -9.478 23.228 1.00 93.44 408 LYS A N 1
ATOM 3177 C CA . LYS A 1 408 ? -12.051 -10.006 23.019 1.00 93.44 408 LYS A CA 1
ATOM 3178 C C . LYS A 1 408 ? -11.260 -9.188 21.994 1.00 93.44 408 LYS A C 1
ATOM 3180 O O . LYS A 1 408 ? -10.101 -8.861 22.237 1.00 93.44 408 LYS A O 1
ATOM 3185 N N . THR A 1 409 ? -11.904 -8.814 20.891 1.00 92.81 409 THR A N 1
ATOM 3186 C CA . THR A 1 409 ? -11.310 -7.977 19.838 1.00 92.81 409 THR A CA 1
ATOM 3187 C C . THR A 1 409 ? -10.941 -6.588 20.357 1.00 92.81 409 THR A C 1
ATOM 3189 O O . THR A 1 409 ? -9.837 -6.113 20.104 1.00 92.81 409 THR A O 1
ATOM 3192 N N . ALA A 1 410 ? -11.822 -5.950 21.133 1.00 96.31 410 ALA A N 1
ATOM 3193 C CA . ALA A 1 410 ? -11.542 -4.647 21.734 1.00 96.31 410 ALA A CA 1
ATOM 3194 C C . ALA A 1 410 ? -10.402 -4.713 22.766 1.00 96.31 410 ALA A C 1
ATOM 3196 O O . ALA A 1 410 ? -9.538 -3.836 22.788 1.00 96.31 410 ALA A O 1
ATOM 3197 N N . LYS A 1 411 ? -10.334 -5.783 23.572 1.00 96.19 411 LYS A N 1
ATOM 3198 C CA . LYS A 1 411 ? -9.219 -6.030 24.504 1.00 96.19 411 LYS A CA 1
ATOM 3199 C C . LYS A 1 411 ? -7.888 -6.216 23.772 1.00 96.19 411 LYS A C 1
ATOM 3201 O O . LYS A 1 411 ? -6.875 -5.678 24.208 1.00 96.19 411 LYS A O 1
ATOM 3206 N N . GLU A 1 412 ? -7.877 -6.926 22.649 1.00 94.25 412 GLU A N 1
ATOM 3207 C CA . GLU A 1 412 ? -6.674 -7.059 21.823 1.00 94.25 412 GLU A CA 1
ATOM 3208 C C . GLU A 1 412 ? -6.261 -5.715 21.196 1.00 94.25 412 GLU A C 1
ATOM 3210 O O . GLU A 1 412 ? -5.085 -5.355 21.209 1.00 94.25 412 GLU A O 1
ATOM 3215 N N . ALA A 1 413 ? -7.220 -4.913 20.731 1.00 96.12 413 ALA A N 1
ATOM 3216 C CA . ALA A 1 413 ? -6.947 -3.569 20.231 1.00 96.12 413 ALA A CA 1
ATOM 3217 C C . ALA A 1 413 ? -6.338 -2.645 21.309 1.00 96.12 413 ALA A C 1
ATOM 3219 O O . ALA A 1 413 ? -5.467 -1.830 21.000 1.00 96.12 413 ALA A O 1
ATOM 3220 N N . MET A 1 414 ? -6.715 -2.810 22.583 1.00 97.06 414 MET A N 1
ATOM 3221 C CA . MET A 1 414 ? -6.052 -2.120 23.699 1.00 97.06 414 MET A CA 1
ATOM 3222 C C . MET A 1 414 ? -4.584 -2.540 23.863 1.00 97.06 414 MET A C 1
ATOM 3224 O O . MET A 1 414 ? -3.736 -1.685 24.107 1.00 97.06 414 MET A O 1
ATOM 3228 N N . ARG A 1 415 ? -4.245 -3.817 23.645 1.00 95.12 415 ARG A N 1
ATOM 3229 C CA . ARG A 1 415 ? -2.841 -4.273 23.664 1.00 95.12 415 ARG A CA 1
ATOM 3230 C C . ARG A 1 415 ? -2.024 -3.659 22.530 1.00 95.12 415 ARG A C 1
ATOM 3232 O O . ARG A 1 415 ? -0.847 -3.357 22.725 1.00 95.12 415 ARG A O 1
ATOM 3239 N N . LEU A 1 416 ? -2.640 -3.408 21.370 1.00 94.94 416 LEU A N 1
ATOM 3240 C CA . LEU A 1 416 ? -1.976 -2.648 20.308 1.00 94.94 416 LEU A CA 1
ATOM 3241 C C . LEU A 1 416 ? -1.619 -1.234 20.781 1.00 94.94 416 LEU A C 1
ATOM 3243 O O . LEU A 1 416 ? -0.489 -0.801 20.561 1.00 94.94 416 LEU A O 1
ATOM 3247 N N . LEU A 1 417 ? -2.528 -0.539 21.476 1.00 95.25 417 LEU A N 1
ATOM 3248 C CA . LEU A 1 417 ? -2.232 0.771 22.070 1.00 95.25 417 LEU A CA 1
ATOM 3249 C C . LEU A 1 417 ? -1.054 0.703 23.054 1.00 95.25 417 LEU A C 1
ATOM 3251 O O . LEU A 1 417 ? -0.184 1.573 23.022 1.00 95.25 417 LEU A O 1
ATOM 3255 N N . ASP A 1 418 ? -1.003 -0.323 23.904 1.00 94.12 418 ASP A N 1
ATOM 3256 C CA . ASP A 1 418 ? 0.107 -0.509 24.846 1.00 94.12 418 ASP A CA 1
ATOM 3257 C C . ASP A 1 418 ? 1.445 -0.682 24.107 1.00 94.12 418 ASP A C 1
ATOM 3259 O O . ASP A 1 418 ? 2.449 -0.064 24.472 1.00 94.12 418 ASP A O 1
ATOM 3263 N N . SER A 1 419 ? 1.450 -1.456 23.017 1.00 92.62 419 SER A N 1
ATOM 3264 C CA . SER A 1 419 ? 2.650 -1.692 22.203 1.00 92.62 419 SER A CA 1
ATOM 3265 C C . SER A 1 419 ? 3.189 -0.411 21.542 1.00 92.62 419 SER A C 1
ATOM 3267 O O . SER A 1 419 ? 4.399 -0.167 21.548 1.00 92.62 419 SER A O 1
ATOM 3269 N N . MET A 1 420 ? 2.299 0.463 21.058 1.00 93.06 420 MET A N 1
ATOM 3270 C CA . MET A 1 420 ? 2.637 1.777 20.495 1.00 93.06 420 MET A CA 1
ATOM 3271 C C . MET A 1 420 ? 3.382 2.662 21.507 1.00 93.06 420 MET A C 1
ATOM 3273 O O . MET A 1 420 ? 4.401 3.283 21.188 1.00 93.06 420 MET A O 1
ATOM 3277 N N . VAL A 1 421 ? 2.906 2.688 22.756 1.00 88.19 421 VAL A N 1
ATOM 3278 C CA . VAL A 1 421 ? 3.528 3.461 23.843 1.00 88.19 421 VAL A CA 1
ATOM 3279 C C . VAL A 1 421 ? 4.877 2.859 24.250 1.00 88.19 421 VAL A C 1
ATOM 3281 O O . VAL A 1 421 ? 5.838 3.603 24.467 1.00 88.19 421 VAL A O 1
ATOM 3284 N N . LEU A 1 422 ? 4.973 1.527 24.313 1.00 87.69 422 LEU A N 1
ATOM 3285 C CA . LEU A 1 422 ? 6.177 0.819 24.749 1.00 87.69 422 LEU A CA 1
ATOM 3286 C C . LEU A 1 422 ? 7.376 1.074 23.822 1.00 87.69 422 LEU A C 1
ATOM 3288 O O . LEU A 1 422 ? 8.460 1.418 24.295 1.00 87.69 422 LEU A O 1
ATOM 3292 N N . HIS A 1 423 ? 7.187 0.957 22.505 1.00 79.06 423 HIS A N 1
ATOM 3293 C CA . HIS A 1 423 ? 8.302 0.986 21.550 1.00 79.06 423 HIS A CA 1
ATOM 3294 C C . HIS A 1 423 ? 8.694 2.389 21.060 1.00 79.06 423 HIS A C 1
ATOM 3296 O O . HIS A 1 423 ? 9.623 2.500 20.253 1.00 79.06 423 HIS A O 1
ATOM 3302 N N . ARG A 1 424 ? 8.011 3.456 21.521 1.00 72.56 424 ARG A N 1
ATOM 3303 C CA . ARG A 1 424 ? 8.254 4.903 21.257 1.00 72.56 424 ARG A CA 1
ATOM 3304 C C . ARG A 1 424 ? 8.364 5.347 19.790 1.00 72.56 424 ARG A C 1
ATOM 3306 O O . ARG A 1 424 ? 8.568 6.524 19.510 1.00 72.56 424 ARG A O 1
ATOM 3313 N N . SER A 1 425 ? 8.251 4.418 18.858 1.00 69.31 425 SER A N 1
ATOM 3314 C CA . SER A 1 425 ? 8.494 4.587 17.424 1.00 69.31 425 SER A CA 1
ATOM 3315 C C . SER A 1 425 ? 7.198 4.801 16.643 1.00 69.31 425 SER A C 1
ATOM 3317 O O . SER A 1 425 ? 7.226 5.288 15.515 1.00 69.31 425 SER A O 1
ATOM 3319 N N . SER A 1 426 ? 6.058 4.526 17.274 1.00 84.12 426 SER A N 1
ATOM 3320 C CA . SER A 1 426 ? 4.721 4.854 16.796 1.00 84.12 426 SER A CA 1
ATOM 3321 C C . SER A 1 426 ? 3.892 5.402 17.941 1.00 84.12 426 SER A C 1
ATOM 3323 O O . SER A 1 426 ? 3.237 4.674 18.671 1.00 84.12 426 SER A O 1
ATOM 3325 N N . LEU A 1 427 ? 3.911 6.720 18.110 1.00 89.94 427 LEU A N 1
ATOM 3326 C CA . LEU A 1 427 ? 3.038 7.357 19.087 1.00 89.94 427 LEU A CA 1
ATOM 3327 C C . LEU A 1 427 ? 1.576 7.274 18.609 1.00 89.94 427 LEU A C 1
ATOM 3329 O O . LEU A 1 427 ? 1.329 7.484 17.412 1.00 89.94 427 LEU A O 1
ATOM 3333 N N . PRO A 1 428 ? 0.608 6.961 19.492 1.00 93.12 428 PRO A N 1
ATOM 3334 C CA . PRO A 1 428 ? -0.806 6.979 19.127 1.00 93.12 428 PRO A CA 1
ATOM 3335 C C . PRO A 1 428 ? -1.206 8.374 18.646 1.00 93.12 428 PRO A C 1
ATOM 3337 O O . PRO A 1 428 ? -0.640 9.366 19.077 1.00 93.12 428 PRO A O 1
ATOM 3340 N N . SER A 1 429 ? -2.158 8.478 17.726 1.00 92.00 429 SER A N 1
ATOM 3341 C CA . SER A 1 429 ? -2.719 9.771 17.320 1.00 92.00 429 SER A CA 1
ATOM 3342 C C . SER A 1 429 ? -4.143 9.917 17.856 1.00 92.00 429 SER A C 1
ATOM 3344 O O . SER A 1 429 ? -4.741 8.917 18.261 1.00 92.00 429 SER A O 1
ATOM 3346 N N . PRO A 1 430 ? -4.754 11.115 17.823 1.00 91.75 430 PRO A N 1
ATOM 3347 C CA . PRO A 1 430 ? -6.155 11.275 18.222 1.00 91.75 430 PRO A CA 1
ATOM 3348 C C . PRO A 1 430 ? -7.111 10.302 17.505 1.00 91.75 430 PRO A C 1
ATOM 3350 O O . PRO A 1 430 ? -8.074 9.816 18.090 1.00 91.75 430 PRO A O 1
ATOM 3353 N N . ILE A 1 431 ? -6.802 9.946 16.252 1.00 93.31 431 ILE A N 1
ATOM 3354 C CA . ILE A 1 431 ? -7.546 8.944 15.473 1.00 93.31 431 ILE A CA 1
ATOM 3355 C C . ILE A 1 431 ? -7.425 7.537 16.082 1.00 93.31 431 ILE A C 1
ATOM 3357 O O . ILE A 1 431 ? -8.414 6.809 16.098 1.00 93.31 431 ILE A O 1
ATOM 3361 N N . THR A 1 432 ? -6.257 7.164 16.618 1.00 96.00 432 THR A N 1
ATOM 3362 C CA . THR A 1 432 ? -6.045 5.875 17.301 1.00 96.00 432 THR A CA 1
ATOM 3363 C C . THR A 1 432 ? -7.040 5.703 18.447 1.00 96.00 432 THR A C 1
ATOM 3365 O O . THR A 1 432 ? -7.743 4.697 18.512 1.00 96.00 432 THR A O 1
ATOM 3368 N N . PHE A 1 433 ? -7.160 6.716 19.310 1.00 96.50 433 PHE A N 1
ATOM 3369 C CA . PHE A 1 433 ? -8.082 6.686 20.447 1.00 96.50 433 PHE A CA 1
ATOM 3370 C C . PHE A 1 433 ? -9.551 6.640 20.005 1.00 96.50 433 PHE A C 1
ATOM 3372 O O . PHE A 1 433 ? -10.339 5.900 20.588 1.00 96.50 433 PHE A O 1
ATOM 3379 N N . LEU A 1 434 ? -9.921 7.361 18.938 1.00 96.25 434 LEU A N 1
ATOM 3380 C CA . LEU A 1 434 ? -11.281 7.313 18.389 1.00 96.25 434 LEU A CA 1
ATOM 3381 C C . LEU A 1 434 ? -11.664 5.918 17.877 1.00 96.25 434 LEU A C 1
ATOM 3383 O O . LEU A 1 434 ? -12.793 5.489 18.107 1.00 96.25 434 LEU A O 1
ATOM 3387 N N . PHE A 1 435 ? -10.752 5.195 17.219 1.00 97.69 435 PHE A N 1
ATOM 3388 C CA . PHE A 1 435 ? -11.033 3.816 16.803 1.00 97.69 435 PHE A CA 1
ATOM 3389 C C . PHE A 1 435 ? -11.222 2.882 17.997 1.00 97.69 435 PHE A C 1
ATOM 3391 O O . PHE A 1 435 ? -12.140 2.068 17.986 1.00 97.69 435 PHE A O 1
ATOM 3398 N N . LEU A 1 436 ? -10.416 3.030 19.051 1.00 98.06 436 LEU A N 1
ATOM 3399 C CA . LEU A 1 436 ? -10.563 2.219 20.262 1.00 98.06 436 LEU A CA 1
ATOM 3400 C C . LEU A 1 436 ? -11.899 2.474 20.969 1.00 98.06 436 LEU A C 1
ATOM 3402 O O . LEU A 1 436 ? -12.560 1.518 21.367 1.00 98.06 436 LEU A O 1
ATOM 3406 N N . LEU A 1 437 ? -12.329 3.736 21.073 1.00 98.19 437 LEU A N 1
ATOM 3407 C CA . LEU A 1 437 ? -13.644 4.074 21.628 1.00 98.19 437 LEU A CA 1
ATOM 3408 C C . LEU A 1 437 ? -14.776 3.449 20.805 1.00 98.19 437 LEU A C 1
ATOM 3410 O O . LEU A 1 437 ? -15.673 2.840 21.378 1.00 98.19 437 LEU A O 1
ATOM 3414 N N . ARG A 1 438 ? -14.703 3.516 19.469 1.00 97.25 438 ARG A N 1
ATOM 3415 C CA . ARG A 1 438 ? -15.688 2.868 18.585 1.00 97.25 438 ARG A CA 1
ATOM 3416 C C . ARG A 1 438 ? -15.729 1.354 18.743 1.00 97.25 438 ARG A C 1
ATOM 3418 O O . ARG A 1 438 ? -16.810 0.772 18.759 1.00 97.25 438 ARG A O 1
ATOM 3425 N N . LEU A 1 439 ? -14.572 0.704 18.883 1.00 97.19 439 LEU A N 1
ATOM 3426 C CA . LEU A 1 439 ? -14.525 -0.734 19.158 1.00 97.19 439 LEU A CA 1
ATOM 3427 C C . LEU A 1 439 ? -15.273 -1.048 20.454 1.00 97.19 439 LEU A C 1
ATOM 3429 O O . LEU A 1 439 ? -16.185 -1.869 20.437 1.00 97.19 439 LEU A O 1
ATOM 3433 N N . TRP A 1 440 ? -14.950 -0.355 21.549 1.00 98.00 440 TRP A N 1
ATOM 3434 C CA . TRP A 1 440 ? -15.593 -0.566 22.850 1.00 98.00 440 TRP A CA 1
ATOM 3435 C C . TRP A 1 440 ? -17.087 -0.255 22.853 1.00 98.00 440 TRP A C 1
ATOM 3437 O O . TRP A 1 440 ? -17.861 -1.025 23.422 1.00 98.00 440 TRP A O 1
ATOM 3447 N N . GLN A 1 441 ? -17.511 0.797 22.157 1.00 96.69 441 GLN A N 1
ATOM 3448 C CA . GLN A 1 441 ? -18.922 1.127 21.963 1.00 96.69 441 GLN A CA 1
ATOM 3449 C C . GLN A 1 441 ? -19.708 -0.042 21.358 1.00 96.69 441 GLN A C 1
ATOM 3451 O O . GLN A 1 441 ? -20.857 -0.274 21.743 1.00 96.69 441 GLN A O 1
ATOM 3456 N N . ASN A 1 442 ? -19.084 -0.780 20.437 1.00 95.38 442 ASN A N 1
ATOM 3457 C CA . ASN A 1 442 ? -19.681 -1.910 19.732 1.00 95.38 442 ASN A CA 1
ATOM 3458 C C . ASN A 1 442 ? -19.548 -3.250 20.484 1.00 95.38 442 ASN A C 1
ATOM 3460 O O . ASN A 1 442 ? -20.171 -4.242 20.091 1.00 95.38 442 ASN A O 1
ATOM 3464 N N . THR A 1 443 ? -18.795 -3.302 21.587 1.00 91.75 443 THR A N 1
ATOM 3465 C CA . THR A 1 443 ? -18.792 -4.457 22.496 1.00 91.75 443 THR A CA 1
ATOM 3466 C C . THR A 1 443 ? -20.062 -4.421 23.332 1.00 91.75 443 THR A C 1
ATOM 3468 O O . THR A 1 443 ? -20.333 -3.427 23.975 1.00 91.75 443 THR A O 1
ATOM 3471 N N . GLN A 1 444 ? -20.869 -5.474 23.407 1.00 93.69 444 GLN A N 1
ATOM 3472 C CA . GLN A 1 444 ? -22.041 -5.476 24.309 1.00 93.69 444 GLN A CA 1
ATOM 3473 C C . GLN A 1 444 ? -21.625 -5.723 25.775 1.00 93.69 444 GLN A C 1
ATOM 3475 O O . GLN A 1 444 ? -22.297 -6.442 26.511 1.00 93.69 444 GLN A O 1
ATOM 3480 N N . SER A 1 445 ? -20.471 -5.188 26.175 1.00 96.88 445 SER A N 1
ATOM 3481 C CA . SER A 1 445 ? -19.812 -5.479 27.440 1.00 96.88 445 SER A CA 1
ATOM 3482 C C . SER A 1 445 ? -20.216 -4.482 28.519 1.00 96.88 445 SER A C 1
ATOM 3484 O O . SER A 1 445 ? -20.317 -3.277 28.279 1.00 96.88 445 SER A O 1
ATOM 3486 N N . SER A 1 446 ? -20.362 -4.970 29.751 1.00 97.25 446 SER A N 1
ATOM 3487 C CA . SER A 1 446 ? -20.482 -4.113 30.932 1.00 97.25 446 SER A CA 1
ATOM 3488 C C . SER A 1 446 ? -19.199 -3.320 31.212 1.00 97.25 446 SER A C 1
ATOM 3490 O O . SER A 1 446 ? -19.241 -2.311 31.909 1.00 97.25 446 SER A O 1
ATOM 3492 N N . GLU A 1 447 ? -18.049 -3.727 30.676 1.00 97.62 447 GLU A N 1
ATOM 3493 C CA . GLU A 1 447 ? -16.760 -3.059 30.912 1.00 97.62 447 GLU A CA 1
ATOM 3494 C C . GLU A 1 447 ? -16.523 -1.851 29.987 1.00 97.62 447 GLU A C 1
ATOM 3496 O O . GLU A 1 447 ? -15.633 -1.047 30.253 1.00 97.62 447 GLU A O 1
ATOM 3501 N N . ALA A 1 448 ? -17.342 -1.663 28.942 1.00 97.88 448 ALA A N 1
ATOM 3502 C CA . ALA A 1 448 ? -17.101 -0.665 27.893 1.00 97.88 448 ALA A CA 1
ATOM 3503 C C . ALA A 1 448 ? -16.894 0.768 28.419 1.00 97.88 448 ALA A C 1
ATOM 3505 O O . ALA A 1 448 ? -16.024 1.488 27.934 1.00 97.88 448 ALA A O 1
ATOM 3506 N N . GLY A 1 449 ? -17.659 1.176 29.436 1.00 97.69 449 GLY A N 1
ATOM 3507 C CA . GLY A 1 449 ? -17.540 2.503 30.044 1.00 97.69 449 GLY A CA 1
ATOM 3508 C C . GLY A 1 449 ? -16.212 2.742 30.775 1.00 97.69 449 GLY A C 1
ATOM 3509 O O . GLY A 1 449 ? -15.633 3.817 30.648 1.00 97.69 449 GLY A O 1
ATOM 3510 N N . GLU A 1 450 ? -15.691 1.740 31.491 1.00 97.44 450 GLU A N 1
ATOM 3511 C CA . GLU A 1 450 ? -14.393 1.850 32.181 1.00 97.44 450 GLU A CA 1
ATOM 3512 C C . GLU A 1 450 ? -13.244 1.972 31.190 1.00 97.44 450 GLU A C 1
ATOM 3514 O O . GLU A 1 450 ? -12.391 2.846 31.333 1.00 97.44 450 GLU A O 1
ATOM 3519 N N . TYR A 1 451 ? -13.247 1.130 30.155 1.00 98.25 451 TYR A N 1
ATOM 3520 C CA . TYR A 1 451 ? -12.232 1.210 29.112 1.00 98.25 451 TYR A CA 1
ATOM 3521 C C . TYR A 1 451 ? -12.298 2.541 28.364 1.00 98.25 451 TYR A C 1
ATOM 3523 O O . TYR A 1 451 ? -11.258 3.100 28.028 1.00 98.25 451 TYR A O 1
ATOM 3531 N N . ALA A 1 452 ? -13.491 3.102 28.152 1.00 97.62 452 ALA A N 1
ATOM 3532 C CA . ALA A 1 452 ? -13.624 4.423 27.554 1.00 97.62 452 ALA A CA 1
ATOM 3533 C C . ALA A 1 452 ? -13.007 5.538 28.415 1.00 97.62 452 ALA A C 1
ATOM 3535 O O . ALA A 1 452 ? -12.301 6.393 27.878 1.00 97.62 452 ALA A O 1
ATOM 3536 N N . GLU A 1 453 ? -13.209 5.519 29.736 1.00 96.50 453 GLU A N 1
ATOM 3537 C CA . GLU A 1 453 ? -12.542 6.456 30.653 1.00 96.50 453 GLU A CA 1
ATOM 3538 C C . GLU A 1 453 ? -11.015 6.282 30.641 1.00 96.50 453 GLU A C 1
ATOM 3540 O O . GLU A 1 453 ? -10.277 7.271 30.632 1.00 96.50 453 GLU A O 1
ATOM 3545 N N . GLU A 1 454 ? -10.526 5.041 30.600 1.00 97.38 454 GLU A N 1
ATOM 3546 C CA . GLU A 1 454 ? -9.093 4.753 30.502 1.00 97.38 454 GLU A CA 1
ATOM 3547 C C . GLU A 1 454 ? -8.498 5.302 29.195 1.00 97.38 454 GLU A C 1
ATOM 3549 O O . GLU A 1 454 ? -7.455 5.963 29.208 1.00 97.38 454 GLU A O 1
ATOM 3554 N N . ILE A 1 455 ? -9.175 5.073 28.066 1.00 97.19 455 ILE A N 1
ATOM 3555 C CA . ILE A 1 455 ? -8.773 5.571 26.746 1.00 97.19 455 ILE A CA 1
ATOM 3556 C C . ILE A 1 455 ? -8.737 7.104 26.737 1.00 97.19 455 ILE A C 1
ATOM 3558 O O . ILE A 1 455 ? -7.750 7.680 26.274 1.00 97.19 455 ILE A O 1
ATOM 3562 N N . LEU A 1 456 ? -9.769 7.768 27.273 1.00 95.25 456 LEU A N 1
ATOM 3563 C CA . LEU A 1 456 ? -9.803 9.229 27.390 1.00 95.25 456 LEU A CA 1
ATOM 3564 C C . LEU A 1 456 ? -8.664 9.756 28.262 1.00 95.25 456 LEU A C 1
ATOM 3566 O O . LEU A 1 456 ? -7.958 10.669 27.843 1.00 95.25 456 LEU A O 1
ATOM 3570 N N . SER A 1 457 ? -8.429 9.142 29.421 1.00 94.56 457 SER A N 1
ATOM 3571 C CA . SER A 1 457 ? -7.352 9.541 30.334 1.00 94.56 457 SER A CA 1
ATOM 3572 C C . SER A 1 457 ? -5.983 9.460 29.649 1.00 94.56 457 SER A C 1
ATOM 3574 O O . SER A 1 457 ? -5.169 10.381 29.735 1.00 94.56 457 SER A O 1
ATOM 3576 N N . ARG A 1 458 ? -5.730 8.375 28.904 1.00 94.38 458 ARG A N 1
ATOM 3577 C CA . ARG A 1 458 ? -4.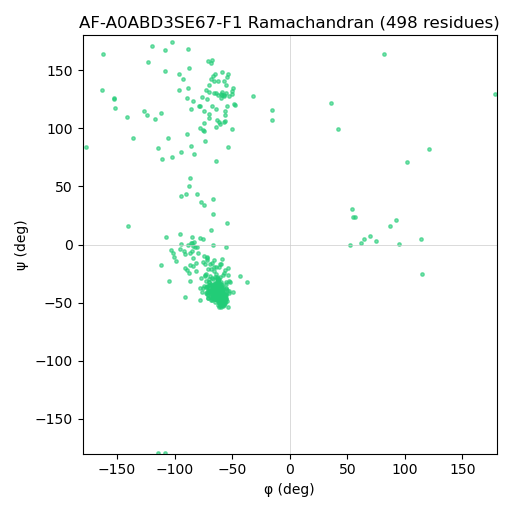497 8.206 28.119 1.00 94.38 458 ARG A CA 1
ATOM 3578 C C . ARG A 1 458 ? -4.393 9.240 26.994 1.00 94.38 458 ARG A C 1
ATOM 3580 O O . ARG A 1 458 ? -3.309 9.778 26.777 1.00 94.38 458 ARG A O 1
ATOM 3587 N N . MET A 1 459 ? -5.497 9.540 26.307 1.00 93.50 459 MET A N 1
ATOM 3588 C CA . MET A 1 459 ? -5.547 10.563 25.259 1.00 93.50 459 MET A CA 1
ATOM 3589 C C . MET A 1 459 ? -5.245 11.960 25.817 1.00 93.50 459 MET A C 1
ATOM 3591 O O . MET A 1 459 ? -4.452 12.683 25.226 1.00 93.50 459 MET A O 1
ATOM 3595 N N . GLU A 1 460 ? -5.823 12.340 26.957 1.00 91.62 460 GLU A N 1
ATOM 3596 C CA . GLU A 1 460 ? -5.589 13.638 27.602 1.00 91.62 460 GLU A CA 1
ATOM 3597 C C . GLU A 1 460 ? -4.123 13.812 28.006 1.00 91.62 460 GLU A C 1
ATOM 3599 O O . GLU A 1 460 ? -3.496 14.812 27.651 1.00 91.62 460 GLU A O 1
ATOM 3604 N N . ILE A 1 461 ? -3.550 12.808 28.681 1.00 90.75 461 ILE A N 1
ATOM 3605 C CA . ILE A 1 461 ? -2.124 12.788 29.034 1.00 90.75 461 ILE A CA 1
ATOM 3606 C C . ILE A 1 461 ? -1.272 12.947 27.772 1.00 90.75 461 ILE A C 1
ATOM 3608 O O . ILE A 1 461 ? -0.330 13.739 27.739 1.00 90.75 461 ILE A O 1
ATOM 3612 N N . PHE A 1 462 ? -1.617 12.222 26.712 1.00 88.06 462 PHE A N 1
ATOM 3613 C CA . PHE A 1 462 ? -0.898 12.276 25.452 1.00 88.06 462 PHE A CA 1
ATOM 3614 C C . PHE A 1 462 ? -0.979 13.652 24.768 1.00 88.06 462 PHE A C 1
ATOM 3616 O O . PHE A 1 462 ? 0.051 14.196 24.365 1.00 88.06 462 PHE A O 1
ATOM 3623 N N . CYS A 1 463 ? -2.171 14.249 24.684 1.00 86.00 463 CYS A N 1
ATOM 3624 C CA . CYS A 1 463 ? -2.381 15.590 24.135 1.00 86.00 463 CYS A CA 1
ATOM 3625 C C . CYS A 1 463 ? -1.577 16.651 24.901 1.00 86.00 463 CYS A C 1
ATOM 3627 O O . CYS A 1 463 ? -0.981 17.536 24.282 1.00 86.00 463 CYS A O 1
ATOM 3629 N N . LEU A 1 464 ? -1.490 16.527 26.232 1.00 86.25 464 LEU A N 1
ATOM 3630 C CA . LEU A 1 464 ? -0.642 17.387 27.060 1.00 86.25 464 LEU A CA 1
ATOM 3631 C C . LEU A 1 464 ? 0.841 17.251 26.683 1.00 86.25 464 LEU A C 1
ATOM 3633 O O . LEU A 1 464 ? 1.515 18.265 26.512 1.00 86.25 464 LEU A O 1
ATOM 3637 N N . TYR A 1 465 ? 1.345 16.027 26.492 1.00 85.06 465 TYR A N 1
ATOM 3638 C CA . TYR A 1 465 ? 2.738 15.799 26.085 1.00 85.06 465 TYR A CA 1
ATOM 3639 C C . TYR A 1 465 ? 3.061 16.320 24.680 1.00 85.06 465 TYR A C 1
ATOM 3641 O O . TYR A 1 465 ? 4.182 16.771 24.443 1.00 85.06 465 TYR A O 1
ATOM 3649 N N . GLN A 1 466 ? 2.108 16.270 23.749 1.00 83.19 466 GLN A N 1
ATOM 3650 C CA . GLN A 1 466 ? 2.308 16.755 22.379 1.00 83.19 466 GLN A CA 1
ATOM 3651 C C . GLN A 1 466 ? 2.057 18.259 22.203 1.00 83.19 466 GLN A C 1
ATOM 3653 O O . GLN A 1 466 ? 2.199 18.771 21.094 1.00 83.19 466 GLN A O 1
ATOM 3658 N N . ASN A 1 467 ? 1.713 18.986 23.273 1.00 80.88 467 ASN A N 1
ATOM 3659 C CA . ASN A 1 467 ? 1.236 20.373 23.212 1.00 80.88 467 ASN A CA 1
ATOM 3660 C C . ASN A 1 467 ? 0.017 20.557 22.281 1.00 80.88 467 ASN A C 1
ATOM 3662 O O . ASN A 1 467 ? -0.251 21.659 21.792 1.00 80.88 467 ASN A O 1
ATOM 3666 N N . GLU A 1 468 ? -0.754 19.493 22.046 1.00 75.25 468 GLU A N 1
ATOM 3667 C CA . GLU A 1 468 ? -2.003 19.545 21.293 1.00 75.25 468 GLU A CA 1
ATOM 3668 C C . GLU A 1 468 ? -3.137 19.932 22.251 1.00 75.25 468 GLU A C 1
ATOM 3670 O O . GLU A 1 468 ? -3.841 19.096 22.804 1.00 75.25 468 GLU A O 1
ATOM 3675 N N . LEU A 1 469 ? -3.325 21.236 22.467 1.00 58.19 469 LEU A N 1
ATOM 3676 C CA . LEU A 1 469 ? -4.292 21.785 23.436 1.00 58.19 469 LEU A CA 1
ATOM 3677 C C . LEU A 1 469 ? -5.777 21.539 23.097 1.00 58.19 469 LEU A C 1
ATOM 3679 O O . LEU A 1 469 ? -6.656 21.989 23.831 1.00 58.19 469 LEU A O 1
ATOM 3683 N N . ARG A 1 470 ? -6.095 20.875 21.980 1.00 70.94 470 ARG A N 1
ATOM 3684 C CA . AR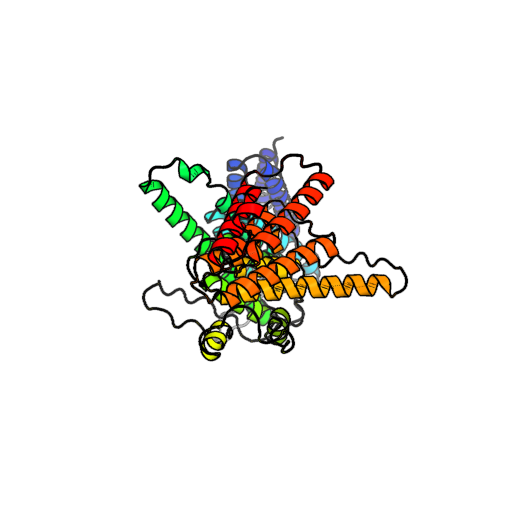G A 1 470 ? -7.480 20.608 21.574 1.00 70.94 470 ARG A CA 1
ATOM 3685 C C . ARG A 1 470 ? -7.829 19.151 21.814 1.00 70.94 470 ARG A C 1
ATOM 3687 O O . ARG A 1 470 ? -7.683 18.323 20.919 1.00 70.94 470 ARG A O 1
ATOM 3694 N N . VAL A 1 471 ? -8.376 18.871 22.992 1.00 66.25 471 VAL A N 1
ATOM 3695 C CA . VAL A 1 471 ? -9.082 17.609 23.208 1.00 66.25 471 VAL A CA 1
ATOM 3696 C C . VAL A 1 471 ? -10.282 17.556 22.258 1.00 66.25 471 VAL A C 1
ATOM 3698 O O . VAL A 1 471 ? -11.054 18.513 22.149 1.00 66.25 471 VAL A O 1
ATOM 3701 N N . LEU A 1 472 ? -10.411 16.460 21.512 1.00 78.31 472 LEU A N 1
ATOM 3702 C CA . LEU A 1 472 ? -11.474 16.298 20.525 1.00 78.31 472 LEU A CA 1
ATOM 3703 C C . LEU A 1 472 ? -12.805 16.034 21.239 1.00 78.31 472 LEU A C 1
ATOM 3705 O O . LEU A 1 472 ? -12.987 14.972 21.828 1.00 78.31 472 LEU A O 1
ATOM 3709 N N . SER A 1 473 ? -13.771 16.951 21.121 1.00 85.81 473 SER A N 1
ATOM 3710 C CA . SER A 1 473 ? -15.127 16.790 21.682 1.00 85.81 473 SER A CA 1
ATOM 3711 C C . SER A 1 473 ? -15.798 15.477 21.264 1.00 85.81 473 SER A C 1
ATOM 3713 O O . SER A 1 473 ? -16.551 14.885 22.032 1.00 85.81 473 SER A O 1
ATOM 3715 N N . ASN A 1 474 ? -15.482 14.989 20.061 1.00 91.56 474 ASN A N 1
ATOM 3716 C CA . ASN A 1 474 ? -15.983 13.717 19.546 1.00 91.56 474 ASN A CA 1
ATOM 3717 C C . ASN A 1 474 ? -15.551 12.513 20.394 1.00 91.56 474 ASN A C 1
ATOM 3719 O O . ASN A 1 474 ? -16.317 11.564 20.499 1.00 91.56 474 ASN A O 1
ATOM 3723 N N . ALA A 1 475 ? -14.365 12.538 21.011 1.00 93.56 475 ALA A N 1
ATOM 3724 C CA . ALA A 1 475 ? -13.905 11.433 21.849 1.00 93.56 475 ALA A CA 1
ATOM 3725 C C . ALA A 1 475 ? -14.775 11.293 23.108 1.00 93.56 475 ALA A C 1
ATOM 3727 O O . ALA A 1 475 ? -15.209 10.194 23.435 1.00 93.56 475 ALA A O 1
ATOM 3728 N N . TYR A 1 476 ? -15.125 12.405 23.760 1.00 94.19 476 TYR A N 1
ATOM 3729 C CA . TYR A 1 476 ? -16.037 12.373 24.908 1.00 94.19 476 TYR A CA 1
ATOM 3730 C C . TYR A 1 476 ? -17.438 11.883 24.527 1.00 94.19 476 TYR A C 1
ATOM 3732 O O . TYR A 1 476 ? -18.022 11.094 25.262 1.00 94.19 476 TYR A O 1
ATOM 3740 N N . LEU A 1 477 ? -17.964 12.286 23.363 1.00 95.06 477 LEU A N 1
ATOM 3741 C CA . LEU A 1 477 ? -19.251 11.772 22.873 1.00 95.06 477 LEU A CA 1
ATOM 3742 C C . LEU A 1 477 ? -19.218 10.248 22.688 1.00 95.06 477 LEU A C 1
ATOM 3744 O O . LEU A 1 477 ? -20.132 9.556 23.123 1.00 95.06 477 LEU A O 1
ATOM 3748 N N . GLN A 1 478 ? -18.144 9.717 22.107 1.00 95.88 478 GLN A N 1
ATOM 3749 C CA . GLN A 1 478 ? -17.966 8.275 21.919 1.00 95.88 478 GLN A CA 1
ATOM 3750 C C . GLN A 1 478 ? -17.798 7.535 23.258 1.00 95.88 478 GLN A C 1
ATOM 3752 O O . GLN A 1 478 ? -18.321 6.437 23.438 1.00 95.88 478 GLN A O 1
ATOM 3757 N N . ALA A 1 479 ? -17.137 8.148 24.242 1.00 96.44 479 ALA A N 1
ATOM 3758 C CA . ALA A 1 479 ? -17.042 7.587 25.587 1.00 96.44 479 ALA A CA 1
ATOM 3759 C C . ALA A 1 479 ? -18.399 7.547 26.313 1.00 96.44 479 ALA A C 1
ATOM 3761 O O . ALA A 1 479 ? -18.708 6.564 26.989 1.00 96.44 479 ALA A O 1
ATOM 3762 N N . LEU A 1 480 ? -19.251 8.563 26.129 1.00 97.00 480 LEU A N 1
ATOM 3763 C CA . LEU A 1 480 ? -20.635 8.537 26.619 1.00 97.00 480 LEU A CA 1
ATOM 3764 C C . LEU A 1 480 ? -21.436 7.397 25.976 1.00 97.00 480 LEU A C 1
ATOM 3766 O O . LEU A 1 480 ? -22.205 6.717 26.658 1.00 97.00 480 LEU A O 1
ATOM 3770 N N . GLU A 1 481 ? -21.232 7.144 24.683 1.00 96.81 481 GLU A N 1
ATOM 3771 C CA . GLU A 1 481 ? -21.846 6.006 23.992 1.00 96.81 481 GLU A CA 1
ATOM 3772 C C . GLU A 1 481 ? -21.351 4.660 24.552 1.00 96.81 481 GLU A C 1
ATOM 3774 O O . GLU A 1 481 ? -22.155 3.746 24.731 1.00 96.81 481 GLU A O 1
ATOM 3779 N N . CYS A 1 482 ? -20.077 4.550 24.941 1.00 97.81 482 CYS A N 1
ATOM 3780 C CA . CYS A 1 482 ? -19.555 3.368 25.637 1.00 97.81 482 CYS A CA 1
ATOM 3781 C C . CYS A 1 482 ? -20.208 3.159 27.014 1.00 97.81 482 CYS A C 1
ATOM 3783 O O . CYS A 1 482 ? -20.541 2.031 27.384 1.00 97.81 482 CYS A O 1
ATOM 3785 N N . TRP A 1 483 ? -20.456 4.231 27.773 1.00 98.12 483 TRP A N 1
ATOM 3786 C CA . TRP A 1 483 ? -21.201 4.137 29.031 1.00 98.12 483 TRP A CA 1
ATOM 3787 C C . TRP A 1 483 ? -22.663 3.734 28.826 1.00 98.12 483 TRP A C 1
ATOM 3789 O O . TRP A 1 483 ? -23.196 2.948 29.613 1.00 98.12 483 TRP A O 1
ATOM 3799 N N . LEU A 1 484 ? -23.309 4.214 27.759 1.00 97.31 484 LEU A N 1
ATOM 3800 C CA . LEU A 1 484 ? -24.643 3.753 27.369 1.00 97.31 484 LEU A CA 1
ATOM 3801 C C . LEU A 1 484 ? -24.634 2.254 27.044 1.00 97.31 484 LEU A C 1
ATOM 3803 O O . LEU A 1 484 ? -25.534 1.526 27.467 1.00 97.31 484 LEU A O 1
ATOM 3807 N N . THR A 1 485 ? -23.619 1.787 26.323 1.00 96.25 485 THR A N 1
ATOM 3808 C CA . THR A 1 485 ? -23.403 0.367 26.040 1.00 96.25 485 THR A CA 1
ATOM 3809 C C . THR A 1 485 ? -23.255 -0.447 27.330 1.00 96.25 485 THR A C 1
ATOM 3811 O O . THR A 1 485 ? -23.977 -1.427 27.520 1.00 96.25 485 THR A O 1
ATOM 3814 N N . ALA A 1 486 ? -22.433 0.010 28.278 1.00 97.44 486 ALA A N 1
ATOM 3815 C CA . ALA A 1 486 ? -22.283 -0.642 29.577 1.00 97.44 486 ALA A CA 1
ATOM 3816 C C . ALA A 1 486 ? -23.590 -0.655 30.397 1.00 97.44 486 ALA A C 1
ATOM 3818 O O . ALA A 1 486 ? -23.925 -1.662 31.024 1.00 97.44 486 ALA A O 1
ATOM 3819 N N . ALA A 1 487 ? -24.364 0.436 30.366 1.00 97.31 487 ALA A N 1
ATOM 3820 C CA . ALA A 1 487 ? -25.668 0.520 31.024 1.00 97.31 487 ALA A CA 1
ATOM 3821 C C . ALA A 1 487 ? -26.663 -0.499 30.447 1.00 97.31 487 ALA A C 1
ATOM 3823 O O . ALA A 1 487 ? -27.354 -1.184 31.202 1.00 97.31 487 ALA A O 1
ATOM 3824 N N . LYS A 1 488 ? -26.702 -0.648 29.115 1.00 96.44 488 LYS A N 1
ATOM 3825 C CA . LYS A 1 488 ? -27.527 -1.659 28.431 1.00 96.44 488 LYS A CA 1
ATOM 3826 C C . LYS A 1 488 ? -27.116 -3.087 28.792 1.00 96.44 488 LYS A C 1
ATOM 3828 O O . LYS A 1 488 ? -27.984 -3.946 28.898 1.00 96.44 488 LYS A O 1
ATOM 3833 N N . ALA A 1 489 ? -25.828 -3.320 29.035 1.00 96.00 489 ALA A N 1
ATOM 3834 C CA . ALA A 1 489 ? -25.304 -4.592 29.532 1.00 96.00 489 ALA A CA 1
ATOM 3835 C C . ALA A 1 489 ? -25.573 -4.828 31.038 1.00 96.00 489 ALA A C 1
ATOM 3837 O O . ALA A 1 489 ? -25.123 -5.826 31.596 1.00 96.00 489 ALA A O 1
ATOM 3838 N N . GLY A 1 490 ? -26.310 -3.935 31.711 1.00 95.69 490 GLY A N 1
ATOM 3839 C CA . GLY A 1 490 ? -26.735 -4.107 33.102 1.00 95.69 490 GLY A CA 1
ATOM 3840 C C . GLY A 1 490 ? -25.728 -3.620 34.142 1.00 95.69 490 GLY A C 1
ATOM 3841 O O . GLY A 1 490 ? -25.850 -3.972 35.316 1.00 95.69 490 GLY A O 1
ATOM 3842 N N . ARG A 1 491 ? -24.741 -2.804 33.752 1.00 96.50 491 ARG A N 1
ATOM 3843 C CA . ARG A 1 491 ? -23.763 -2.264 34.699 1.00 96.50 491 ARG A CA 1
ATOM 3844 C C . ARG A 1 491 ? -24.404 -1.276 35.686 1.00 96.50 491 ARG A C 1
ATOM 3846 O O . ARG A 1 491 ? -24.876 -0.215 35.263 1.00 96.50 491 ARG A O 1
ATOM 3853 N N . PRO A 1 492 ? -24.361 -1.542 37.005 1.00 95.31 492 PRO A N 1
ATOM 3854 C CA . PRO A 1 492 ? -24.867 -0.603 37.997 1.00 95.31 492 PRO A CA 1
ATOM 3855 C C . PRO A 1 492 ? -24.022 0.678 38.020 1.00 95.31 492 PRO A C 1
ATOM 3857 O O . PRO A 1 492 ? -22.799 0.636 37.895 1.00 95.31 492 PRO A O 1
ATOM 3860 N N . GLY A 1 493 ? -24.681 1.829 38.171 1.00 94.50 493 GLY A N 1
ATOM 3861 C CA . GLY A 1 493 ? -24.015 3.135 38.257 1.00 94.50 493 GLY A CA 1
ATOM 3862 C C . GLY A 1 493 ? -23.476 3.692 36.933 1.00 94.50 493 GLY A C 1
ATOM 3863 O O . GLY A 1 493 ? -22.898 4.773 36.939 1.00 94.50 493 GLY A O 1
ATOM 3864 N N . ALA A 1 494 ? -23.685 3.017 35.795 1.00 94.31 494 ALA A N 1
ATOM 3865 C CA . ALA A 1 494 ? -23.183 3.471 34.492 1.00 94.31 494 ALA A CA 1
ATOM 3866 C C . ALA A 1 494 ? -23.679 4.878 34.105 1.00 94.31 494 ALA A C 1
ATOM 3868 O O . ALA A 1 494 ? -22.891 5.713 33.676 1.00 94.31 494 ALA A O 1
ATOM 3869 N N . ALA A 1 495 ? -24.967 5.170 34.319 1.00 90.31 495 ALA A N 1
ATOM 3870 C CA . ALA A 1 495 ? -25.530 6.494 34.044 1.00 90.31 495 ALA A CA 1
ATOM 3871 C C . ALA A 1 495 ? -24.957 7.587 34.964 1.00 90.31 495 ALA A C 1
ATOM 3873 O O . ALA A 1 495 ? -24.734 8.709 34.522 1.00 90.31 495 ALA A O 1
ATOM 3874 N N . GLU A 1 496 ? -24.700 7.258 36.234 1.00 93.88 496 GLU A N 1
ATOM 3875 C CA . GLU A 1 496 ? -24.089 8.195 37.179 1.00 93.88 496 GLU A CA 1
ATOM 3876 C C . GLU A 1 496 ? -22.633 8.488 36.807 1.00 93.88 496 GLU A C 1
ATOM 3878 O O . GLU A 1 496 ? -22.214 9.639 36.879 1.00 93.88 496 GLU A O 1
ATOM 3883 N N . ARG A 1 497 ? -21.873 7.471 36.377 1.00 92.62 497 ARG A N 1
ATOM 3884 C CA . ARG A 1 497 ? -20.503 7.649 35.877 1.00 92.62 497 ARG A CA 1
ATOM 3885 C C . ARG A 1 497 ? -20.467 8.491 34.610 1.00 92.62 497 ARG A C 1
ATOM 3887 O O . ARG A 1 497 ? -19.691 9.424 34.572 1.00 92.62 497 ARG A O 1
ATOM 3894 N N . ALA A 1 498 ? -21.346 8.229 33.645 1.00 89.44 498 ALA A N 1
ATOM 3895 C CA . ALA A 1 498 ? -21.426 9.008 32.409 1.00 89.44 498 ALA A CA 1
ATOM 3896 C C . ALA A 1 498 ? -21.762 10.494 32.630 1.00 89.44 498 ALA A C 1
ATOM 3898 O O . ALA A 1 498 ? -21.412 11.333 31.808 1.00 89.44 498 ALA A O 1
ATOM 3899 N N . PHE A 1 499 ? -22.507 10.813 33.693 1.00 87.75 499 PHE A N 1
ATOM 3900 C CA . PHE A 1 499 ? -22.871 12.190 34.034 1.00 87.75 499 PHE A CA 1
ATOM 3901 C C . PHE A 1 499 ? -21.722 12.974 34.687 1.00 87.75 499 PHE A C 1
ATOM 3903 O O . PHE A 1 499 ? -21.707 14.202 34.601 1.00 87.75 499 PHE A O 1
ATOM 3910 N N . ARG A 1 500 ? -20.820 12.277 35.383 1.00 84.88 500 ARG A N 1
ATOM 3911 C CA . ARG A 1 500 ? -19.646 12.870 36.031 1.00 84.88 500 ARG A CA 1
ATOM 3912 C C . ARG A 1 500 ? -18.561 13.135 34.999 1.00 84.88 500 ARG A C 1
ATOM 3914 O O . ARG A 1 500 ? -17.887 14.173 35.173 1.00 84.88 500 ARG A O 1
#

Organism: NCBI:txid382380

Solvent-accessible surface area (backbone atoms only — not comparable to full-atom values): 27922 Å² total; per-residue (Å²): 130,58,61,64,59,57,42,56,50,51,51,55,51,62,71,65,54,80,85,62,63,69,63,61,55,50,53,51,52,38,52,42,49,52,45,38,58,62,44,36,76,74,42,72,69,45,31,52,55,37,35,56,47,41,54,52,50,50,53,48,51,51,52,52,54,59,54,62,58,63,67,78,74,82,76,80,96,80,81,91,79,92,76,95,71,80,93,71,79,77,70,72,84,71,66,74,89,65,38,73,71,52,32,54,50,52,40,52,42,52,43,53,46,29,37,48,22,14,69,61,58,41,72,68,23,41,51,50,16,51,50,49,52,52,48,23,41,54,41,18,76,71,73,38,65,48,42,34,67,45,55,63,50,53,37,38,45,35,46,14,44,41,48,40,42,58,64,75,76,66,62,77,64,52,81,75,50,58,72,70,57,40,53,54,49,50,52,51,50,52,51,52,26,49,51,45,43,54,47,45,52,50,56,49,37,56,38,46,56,54,26,68,76,41,66,89,84,72,69,42,47,78,44,65,65,45,53,41,34,38,40,45,26,35,33,59,32,47,59,87,52,86,53,47,62,61,47,54,52,47,49,38,52,48,33,64,51,36,14,64,70,54,38,41,58,64,67,52,71,82,55,83,74,66,65,96,82,75,63,69,92,66,76,56,73,66,58,53,46,51,76,64,40,70,81,52,64,78,83,77,71,95,82,67,82,93,70,79,74,82,78,67,78,89,76,68,52,36,87,81,53,71,87,49,64,65,44,53,51,28,48,30,48,37,19,23,56,32,61,48,68,70,30,38,50,50,17,44,50,44,51,51,49,32,51,49,56,33,50,53,52,59,53,51,67,75,73,56,90,81,69,79,70,88,63,82,77,50,60,62,44,44,70,55,55,41,41,42,43,46,30,53,37,54,50,58,69,72,44,92,66,58,48,70,38,42,40,53,44,37,55,51,53,49,50,52,56,51,51,26,62,72,69,69,66,14,61,79,49,78,67,45,54,46,38,53,30,53,30,27,36,69,10,64,34,51,58,19,30,60,54,24,53,52,49,48,54,53,48,54,56,48,28,64,76,70,69,46,87,70,77,60,70,66,50,57,54,38,27,44,46,5,14,52,27,6,36,75,49,65,34,83,63,25,68,60,58,62,73,106

Sequence (500 aa):
MGGGDLADFCEAVILQANGEDLRIITLLYEHVLLANHSAYRLSEDAKKRSTDRSNRLLNRWISSYCSSSSSSSSGSADDLTVSATTNNRQIARVDPTLEEDGSSCAKRIFHAVIRQNSDLLSLDGITAAEEWLGRMRHLGRSGIPWCAPDADAYNIVLLGYCHLCKSFHHDRSLSKLPARDVAEARKTEMSNRRFVVQGVVRVLSEFADNADEEKEDSGCWPNLMSMNLALNAIAKAGGGFPDDSICQMTNKLVFDLIGEEKYRSLMDQDVSSFEHNMIFDITSEEKYRQLVDPEVAPIESDECDSYVAPRISRTGTSKHLNPNLDTYHWLVDIYSNGANIVYTKKSMAILNKMIRIRSEQDSEYLTGDGKLRNAASFAPSTGTHNKVLHALVEKMEENNEAALVKEKTAKEAMRLLDSMVLHRSSLPSPITFLFLLRLWQNTQSSEAGEYAEEILSRMEIFCLYQNELRVLSNAYLQALECWLTAAKAGRPGAAERAFR

Foldseek 3Di:
DQLVVVLVVLVVVLVVPPPDDLQVSLVSLLVSLVSLVVQCVPDLVSLVVSLVVLVVSLVVNVVVVVVVQPPVPPPDDDDDDDDDDDPLPPRPDDDPVVCPVSLVSLQSSLLSSLLSLLQSLDPRSLVVSVVSLVVLCVCCVNVNVSSHDALSSLLSSLVSLLSNLVVVVPVPVLVVDDPVVSVVVVVVLLVSLVVSLLVLLQSQLVQLVVCVVDDVPPNSHHAQSSLLSSLSSLLSSVAPDLAQVSVLSNLQSVCQAQHDVLSCVLLVVVCPPPPPPAADPDDDPVVLCCSNVNVNPPPDDDPDPDPPRDRRPSPDRPPRYDDALSSLLSQLSRLLSHNDVSSLVSSVSSQVVLLVVQVVVVVVCVPDDNPPPPPDRSHDALVSLLSSLVSLLVVLVVDPDDLVNLVRSLVVLVVSQVSQVVSVRYHHDLSSLVSSLSSLLSRLELCSLVVLVVSLVVVVVSCVVVVVPDDDPVSLVSSLSSLVSNVSSVHPCSVVSNVD

Secondary structure (DSSP, 8-state):
--HHHHHHHHHHHHHH-TTS-HHHHHHHHHHHHHHHHHHTTS-HHHHHHHHHHHHHHHHHHHHHHHHHHHHTT----------------------GGGHHHHHHHHHHHHHHHHHHHHTT-SHHHHHHHHHHHHHHHHHHHTT-GGGS--HHHHHHHHHHHHHHGGGGG-GGGGGGS-HHHHHHHHHHHHHHHHHHHHHHHHHHHHHHHHHHHS-GGG--S--HHHHHHHHHHHHHHHTT-SSSHHHHHHHHHHHHHH-HHHHHHHTTTT-TTS-TTSS---S-HHHHHHHH-TTS-----TTS----PPPPP-S---TT----HHHHHHHHHHHHT-SSHHHHHHHHHHHHHHHHHHHHHHHHHHHS-S----PPP-PPPHHHHHHHHHHHHHHHHH----HHHHHHHHHHHHHHHHHHHHTSSS---HHHHHHHHHHHHHS--TTHHHHHHHHHHHHHHHHHHTT-----HHHHHHHHHHHHHHHHTT-TTHHHHHH-

Mean predicted aligned error: 9.42 Å

Nearest PDB structures (foldseek):
  8fiq-assembly1_A  TM=3.953E-01  e=2.002E+00  synthetic construct
  8fbn-assembly1_E  TM=3.711E-01  e=1.405E+00  synthetic construct
  7a6y-assembly2_D  TM=2.854E-01  e=1.248E+00  Homo sapiens
  9gaw-assembly1_A  TM=1.770E-01  e=7.785E-01  Homo sapiens
  5osi-assembly3_H  TM=2.499E-01  e=2.253E+00  Homo sapiens